Protein AF-A0A9P0CBC5-F1 (afdb_monomer_lite)

Sequence (532 aa):
MEGKLSFLVNLLKHMSLEASDFYILNHPVHENMFRLAVVEGYHAATKYFWAKLDDEQRERNLLKCAILSIEKSNEVLSGNLFSYKNHVHVDILVFLLWRMSRVQRLELYSRHKNTVLKMLLYTWPWQGLFLCALEEMWPLFSEQDYQSLMHSVMSRLTQDAEQGYPLPHNKFHRIFQAVWRATPPHLKQSVDRNCWQVLSVLFKVEDISSISMIVNDPDLRERRHDLIAEGKSYFTNLIKEEKFELLEQCMEELHFSEEEQNSLKSQIHINIDYMRFIKQEEYERVDKYLAWAMKKQEDRLNLKQKLRCSPFSVAHICTLWSVPLGDLSDAKRRSAKFLDWLFDAEEDQLAFKINHLTLSELHAKIITKFIPFNHFEIVEPFLEWCLLTHEEIQDLKARVVAETAASTCKRLVSADLLFVVEHFLAWAFAEADRREFAQADRREFAQQFILSEDGVMAACNLVRKCRSINASRAARLEKFEMLFNLFLHSLETKEVFKVRYRMYVNEFISGRVVEDYLFFFDVLDAFEVPVW

Foldseek 3Di:
DVVVLVVVLVVLVVVDPPLVVQADPPDDSLLSQLLSCLLQLVQVSVVVSCVVDDPVSLVVCLLVSLVSLLVSLVVVVVPPLDDPSLQSSLSNNVVSCVVDDLVSLQVSCLVQVLSNLLSQCSHPPNVVCNLVSVLSCQVSDDLVSLVSNLCSLLVQVLVCLVVVNDQVPDPSNVVNVSCVVSHDLVSLVSCVPPLLSNLVSCLVSVVLVVLLCSLVPPSCVVVNLVSLLSCLVSLLVCLVVVVVVSSVVSCVSNVPDPVSQLVSLVVNVVVDPVVVCVLVVVLVSSVVSCVSSPVDPVVVLVVLVCVLPDLSLVLSLLQLLLDAPVCLVVSVVSNVSSLVSSDVDPVSVLVSLVPPVDLVSVLVSCLVRRLVSLNLVSVVVSVVVSVDDPVSVLVSLVCCLVPPLLVSCLVCLLVLNLVSNVSSLCRSLDDPPCPPVSVVVSQVSLLVSCLDPSNLNSPVSNLVVCVVVVPDLVRSLVSLLSSCQRRPQDPVSLVSSLVVNVVCCVVPPDDPSVPSSVSSSVSSVVDDRDDD

Structure (mmCIF, N/CA/C/O backbone):
data_AF-A0A9P0CBC5-F1
#
_entry.id   AF-A0A9P0CBC5-F1
#
loop_
_atom_site.group_PDB
_atom_site.id
_atom_site.type_symbol
_atom_site.label_atom_id
_atom_site.label_alt_id
_atom_site.label_comp_id
_atom_site.label_asym_id
_atom_site.label_entity_id
_atom_site.label_seq_id
_atom_site.pdbx_PDB_ins_code
_atom_site.Cartn_x
_atom_site.Cartn_y
_atom_site.Cartn_z
_atom_site.occupancy
_atom_site.B_iso_or_equiv
_atom_site.auth_seq_id
_atom_site.auth_comp_id
_atom_site.auth_asym_id
_atom_site.auth_atom_id
_atom_site.pdbx_PDB_model_num
ATOM 1 N N . MET A 1 1 ? 15.946 18.365 -71.821 1.00 41.41 1 MET A N 1
ATOM 2 C CA . MET A 1 1 ? 15.950 17.723 -70.482 1.00 41.41 1 MET A CA 1
ATOM 3 C C . MET A 1 1 ? 16.094 18.750 -69.349 1.00 41.41 1 MET A C 1
ATOM 5 O O . MET A 1 1 ? 15.505 18.540 -68.298 1.00 41.41 1 MET A O 1
ATOM 9 N N . GLU A 1 2 ? 16.771 19.883 -69.574 1.00 36.84 2 GLU A N 1
ATOM 10 C CA . GLU A 1 2 ? 16.981 20.969 -68.592 1.00 36.84 2 GLU A CA 1
ATOM 11 C C . GLU A 1 2 ? 15.697 21.651 -68.081 1.00 36.84 2 GLU A C 1
ATOM 13 O O . GLU A 1 2 ? 15.592 21.938 -66.892 1.00 36.84 2 GLU A O 1
ATOM 18 N N . GLY A 1 3 ? 14.670 21.820 -68.925 1.00 40.31 3 GLY A N 1
ATOM 19 C CA . GLY A 1 3 ? 13.419 22.492 -68.530 1.00 40.31 3 GLY A CA 1
ATOM 20 C C . GLY A 1 3 ? 12.556 21.749 -67.495 1.00 40.31 3 GLY A C 1
ATOM 21 O O . GLY A 1 3 ? 11.764 22.373 -66.799 1.00 40.31 3 GLY A O 1
ATOM 22 N N . LYS A 1 4 ? 12.713 20.424 -67.345 1.00 45.94 4 LYS A N 1
ATOM 23 C CA . LYS A 1 4 ? 12.015 19.651 -66.294 1.00 45.94 4 LYS A CA 1
ATOM 24 C C . LYS A 1 4 ? 12.742 19.723 -64.948 1.00 45.94 4 LYS A C 1
ATOM 26 O O . LYS A 1 4 ? 12.104 19.607 -63.906 1.00 45.94 4 LYS A O 1
ATOM 31 N N . LEU A 1 5 ? 14.061 19.935 -64.969 1.00 47.38 5 LEU A N 1
ATOM 32 C CA . LEU A 1 5 ? 14.876 20.057 -63.764 1.00 47.38 5 LEU A CA 1
ATOM 33 C C . LEU A 1 5 ? 14.727 21.450 -63.138 1.00 47.38 5 LEU A C 1
ATOM 35 O O . LEU A 1 5 ? 14.579 21.547 -61.927 1.00 47.38 5 LEU A O 1
ATOM 39 N N . SER A 1 6 ? 14.686 22.515 -63.950 1.00 50.25 6 SER A N 1
ATOM 40 C CA . SER A 1 6 ? 14.447 23.884 -63.463 1.00 50.25 6 SER A CA 1
ATOM 41 C C . SER A 1 6 ? 13.065 24.046 -62.822 1.00 50.25 6 SER A C 1
ATOM 43 O O . SER A 1 6 ? 12.941 24.704 -61.792 1.00 50.25 6 SER A O 1
ATOM 45 N N . PHE A 1 7 ? 12.044 23.384 -63.374 1.00 53.88 7 PHE A N 1
ATOM 46 C CA . PHE A 1 7 ? 10.710 23.318 -62.777 1.00 53.88 7 PHE A CA 1
ATOM 47 C C . PHE A 1 7 ? 10.717 22.597 -61.422 1.00 53.88 7 PHE A C 1
ATOM 49 O O . PHE A 1 7 ? 10.179 23.133 -60.464 1.00 53.88 7 PHE A O 1
ATOM 56 N N . LEU A 1 8 ? 11.377 21.437 -61.306 1.00 49.41 8 LEU A N 1
ATOM 57 C CA . LEU A 1 8 ? 11.534 20.717 -60.032 1.00 49.41 8 LEU A CA 1
ATOM 58 C C . LEU A 1 8 ? 12.296 21.543 -58.985 1.00 49.41 8 LEU A C 1
ATOM 60 O O . LEU A 1 8 ? 11.900 21.571 -57.826 1.00 49.41 8 LEU A O 1
ATOM 64 N N . VAL A 1 9 ? 13.348 22.255 -59.397 1.00 53.91 9 VAL A N 1
ATOM 65 C CA . VAL A 1 9 ? 14.132 23.146 -58.526 1.00 53.91 9 VAL A CA 1
ATOM 66 C C . VAL A 1 9 ? 13.291 24.323 -58.034 1.00 53.91 9 VAL A C 1
ATOM 68 O O . VAL A 1 9 ? 13.341 24.642 -56.851 1.00 53.91 9 VAL A O 1
ATOM 71 N N . ASN A 1 10 ? 12.502 24.954 -58.908 1.00 59.53 10 ASN A N 1
ATOM 72 C CA . ASN A 1 10 ? 11.617 26.056 -58.521 1.00 59.53 10 ASN A CA 1
ATOM 73 C C . ASN A 1 10 ? 10.432 25.574 -57.675 1.00 59.53 10 ASN A C 1
ATOM 75 O O . ASN A 1 10 ? 10.075 26.233 -56.705 1.00 59.53 10 ASN A O 1
ATOM 79 N N . LEU A 1 11 ? 9.865 24.407 -57.988 1.00 56.78 11 LEU A N 1
ATOM 80 C CA . LEU A 1 11 ? 8.792 23.789 -57.214 1.00 56.78 11 LEU A CA 1
ATOM 81 C C . LEU A 1 11 ? 9.270 23.452 -55.797 1.00 56.78 11 LEU A C 1
ATOM 83 O O . LEU A 1 11 ? 8.619 23.823 -54.830 1.00 56.78 11 LEU A O 1
ATOM 87 N N . LEU A 1 12 ? 10.438 22.821 -55.655 1.00 52.25 12 LEU A N 1
ATOM 88 C CA . LEU A 1 12 ? 10.981 22.454 -54.347 1.00 52.25 12 LEU A CA 1
ATOM 89 C C . LEU A 1 12 ? 11.474 23.676 -53.545 1.00 52.25 12 LEU A C 1
ATOM 91 O O . LEU A 1 12 ? 11.311 23.695 -52.330 1.00 52.25 12 LEU A O 1
ATOM 95 N N . LYS A 1 13 ? 11.984 24.731 -54.206 1.00 53.47 13 LYS A N 1
ATOM 96 C CA . LYS A 1 13 ? 12.267 26.034 -53.565 1.00 53.47 13 LYS A CA 1
ATOM 97 C C . LYS A 1 13 ? 11.005 26.735 -53.052 1.00 53.47 13 LYS A C 1
ATOM 99 O O . LYS A 1 13 ? 11.083 27.440 -52.057 1.00 53.47 13 LYS A O 1
ATOM 104 N N . HIS A 1 14 ? 9.867 26.569 -53.728 1.00 55.56 14 HIS A N 1
ATOM 105 C CA . HIS A 1 14 ? 8.592 27.157 -53.308 1.00 55.56 14 HIS A CA 1
ATOM 106 C C . HIS A 1 14 ? 7.838 26.320 -52.265 1.00 55.56 14 HIS A C 1
ATOM 108 O O . HIS A 1 14 ? 7.041 26.881 -51.520 1.00 55.56 14 HIS A O 1
ATOM 114 N N . MET A 1 15 ? 8.069 25.004 -52.201 1.00 48.12 15 MET A N 1
ATOM 115 C CA . MET A 1 15 ? 7.397 24.115 -51.241 1.00 48.12 15 MET A CA 1
ATOM 116 C C . MET A 1 15 ? 8.017 24.130 -49.836 1.00 48.12 15 MET A C 1
ATOM 118 O O . MET A 1 15 ? 7.347 23.739 -48.886 1.00 48.12 15 MET A O 1
ATOM 122 N N . SER A 1 16 ? 9.254 24.604 -49.690 1.00 50.25 16 SER A N 1
ATOM 123 C CA . SER A 1 16 ? 9.975 24.638 -48.419 1.00 50.25 16 SER A CA 1
ATOM 124 C C . SER A 1 16 ? 10.246 26.089 -48.018 1.00 50.25 16 SER A C 1
ATOM 126 O O . SER A 1 16 ? 11.134 26.738 -48.570 1.00 50.25 16 SER A O 1
ATOM 128 N N . LEU A 1 17 ? 9.476 26.617 -47.059 1.00 47.69 17 LEU A N 1
ATOM 129 C CA . LEU A 1 17 ? 9.691 27.955 -46.475 1.00 47.69 17 LEU A CA 1
ATOM 130 C C . LEU A 1 17 ? 11.068 28.087 -45.779 1.00 47.69 17 LEU A C 1
ATOM 132 O O . LEU A 1 17 ? 11.491 29.200 -45.490 1.00 47.69 17 LEU A O 1
ATOM 136 N N . GLU A 1 18 ? 11.781 26.971 -45.577 1.00 50.28 18 GLU A N 1
ATOM 137 C CA . GLU A 1 18 ? 13.090 26.855 -44.913 1.00 50.28 18 GLU A CA 1
ATOM 138 C C . GLU A 1 18 ? 14.254 26.565 -45.890 1.00 50.28 18 GLU A C 1
ATOM 140 O O . GLU A 1 18 ? 15.394 26.343 -45.477 1.00 50.28 18 GLU A O 1
ATOM 145 N N . ALA A 1 19 ? 14.012 26.559 -47.210 1.00 51.56 19 ALA A N 1
ATOM 146 C CA . ALA A 1 19 ? 15.021 26.174 -48.208 1.00 51.56 19 ALA A CA 1
ATOM 147 C C . ALA A 1 19 ? 16.294 27.049 -48.204 1.00 51.56 19 ALA A C 1
ATOM 149 O O . ALA A 1 19 ? 17.330 26.618 -48.724 1.00 51.56 19 ALA A O 1
ATOM 150 N N . SER A 1 20 ? 16.236 28.262 -47.640 1.00 52.25 20 SER A N 1
ATOM 151 C CA . SER A 1 20 ? 17.363 29.202 -47.561 1.00 52.25 20 SER A CA 1
ATOM 152 C C . SER A 1 20 ? 18.539 28.682 -46.738 1.00 52.25 20 SER A C 1
ATOM 154 O O . SER A 1 20 ? 19.676 29.047 -47.029 1.00 52.25 20 SER A O 1
ATOM 156 N N . ASP A 1 21 ? 18.291 27.803 -45.767 1.00 57.84 21 ASP A N 1
ATOM 157 C CA . ASP A 1 21 ? 19.298 27.445 -44.761 1.00 57.84 21 ASP A CA 1
ATOM 158 C C . ASP A 1 21 ? 20.181 26.264 -45.210 1.00 57.84 21 ASP A C 1
ATOM 160 O O . ASP A 1 21 ? 21.282 26.042 -44.695 1.00 57.84 21 ASP A O 1
ATOM 164 N N . PHE A 1 22 ? 19.745 25.529 -46.241 1.00 66.44 22 PHE A N 1
ATOM 165 C CA . PHE A 1 22 ? 20.422 24.317 -46.728 1.00 66.44 22 PHE A CA 1
ATOM 166 C C . PHE A 1 22 ? 20.828 24.380 -48.209 1.00 66.44 22 PHE A C 1
ATOM 168 O O . PHE A 1 22 ? 21.689 23.603 -48.648 1.00 66.44 22 PHE A O 1
ATOM 175 N N . TYR A 1 23 ? 20.253 25.310 -48.979 1.00 68.69 23 TYR A N 1
ATOM 176 C CA . TYR A 1 23 ? 20.613 25.563 -50.372 1.00 68.69 23 TYR A CA 1
ATOM 177 C C . TYR A 1 23 ? 21.871 26.437 -50.458 1.00 68.69 23 TYR A C 1
ATOM 179 O O . TYR A 1 23 ? 21.873 27.585 -50.024 1.00 68.69 23 TYR A O 1
ATOM 187 N N . ILE A 1 24 ? 22.942 25.928 -51.073 1.00 75.44 24 ILE A N 1
ATOM 188 C CA . ILE A 1 24 ? 24.174 26.700 -51.277 1.00 75.44 24 ILE A CA 1
ATOM 189 C C . ILE A 1 24 ? 24.251 27.139 -52.736 1.00 75.44 24 ILE A C 1
ATOM 191 O O . ILE A 1 24 ? 24.358 26.306 -53.635 1.00 75.44 24 ILE A O 1
ATOM 195 N N . LEU A 1 25 ? 24.227 28.456 -52.965 1.00 70.56 25 LEU A N 1
ATOM 196 C CA . LEU A 1 25 ? 24.142 29.065 -54.299 1.00 70.56 25 LEU A CA 1
ATOM 197 C C . LEU A 1 25 ? 25.228 28.572 -55.268 1.00 70.56 25 LEU A C 1
ATOM 199 O O . LEU A 1 25 ? 24.952 28.384 -56.448 1.00 70.56 25 LEU A O 1
ATOM 203 N N . ASN A 1 26 ? 26.427 28.306 -54.749 1.00 77.75 26 ASN A N 1
ATOM 204 C CA . ASN A 1 26 ? 27.591 27.909 -55.541 1.00 77.75 26 ASN A CA 1
ATOM 205 C C . ASN A 1 26 ? 27.710 26.388 -55.749 1.00 77.75 26 ASN A C 1
ATOM 207 O O . ASN A 1 26 ? 28.661 25.936 -56.379 1.00 77.75 26 ASN A O 1
ATOM 211 N N . HIS A 1 27 ? 26.791 25.586 -55.203 1.00 81.50 27 HIS A N 1
ATOM 212 C CA . HIS A 1 27 ? 26.827 24.130 -55.347 1.00 81.50 27 HIS A CA 1
ATOM 213 C C . HIS A 1 27 ? 25.984 23.679 -56.556 1.00 81.50 27 HIS A C 1
ATOM 215 O O . HIS A 1 27 ? 24.945 24.287 -56.844 1.00 81.50 27 HIS A O 1
ATOM 221 N N . PRO A 1 28 ? 26.376 22.599 -57.261 1.00 85.19 28 PRO A N 1
ATOM 222 C CA . PRO A 1 28 ? 25.609 22.042 -58.370 1.00 85.19 28 PRO A CA 1
ATOM 223 C C . PRO A 1 28 ? 24.154 21.742 -58.004 1.00 85.19 28 PRO A C 1
ATOM 225 O O . PRO A 1 28 ? 23.832 21.358 -56.878 1.00 85.19 28 PRO A O 1
ATOM 228 N N . VAL A 1 29 ? 23.262 21.844 -58.994 1.00 82.81 29 VAL A N 1
ATOM 229 C CA . VAL A 1 29 ? 21.820 21.619 -58.804 1.00 82.81 29 VAL A CA 1
ATOM 230 C C . VAL A 1 29 ? 21.543 20.248 -58.186 1.00 82.81 29 VAL A C 1
ATOM 232 O O . VAL A 1 29 ? 20.769 20.159 -57.241 1.00 82.81 29 VAL A O 1
ATOM 235 N N . HIS A 1 30 ? 22.199 19.185 -58.661 1.00 86.25 30 HIS A N 1
ATOM 236 C CA . HIS A 1 30 ? 22.018 17.838 -58.109 1.00 86.25 30 HIS A CA 1
ATOM 237 C C . HIS A 1 30 ? 22.446 17.725 -56.639 1.00 86.25 30 HIS A C 1
ATOM 239 O O . HIS A 1 30 ? 21.787 17.022 -55.877 1.00 86.25 30 HIS A O 1
ATOM 245 N N . GLU A 1 31 ? 23.479 18.458 -56.221 1.00 88.69 31 GLU A N 1
ATOM 246 C CA . GLU A 1 31 ? 23.944 18.493 -54.831 1.00 88.69 31 GLU A CA 1
ATOM 247 C C . GLU A 1 31 ? 22.948 19.220 -53.917 1.00 88.69 31 GLU A C 1
ATOM 249 O O . GLU A 1 31 ? 22.596 18.723 -52.847 1.00 88.69 31 GLU A O 1
ATOM 254 N N . ASN A 1 32 ? 22.419 20.361 -54.362 1.00 85.31 32 ASN A N 1
ATOM 255 C CA . ASN A 1 32 ? 21.377 21.076 -53.625 1.00 85.31 32 ASN A CA 1
ATOM 256 C C . ASN A 1 32 ? 20.064 20.280 -53.559 1.00 85.31 32 ASN A C 1
ATOM 258 O O . ASN A 1 32 ? 19.417 20.243 -52.515 1.00 85.31 32 ASN A O 1
ATOM 262 N N . MET A 1 33 ? 19.687 19.600 -54.645 1.00 86.19 33 MET A N 1
ATOM 263 C CA . MET A 1 33 ? 18.505 18.733 -54.667 1.00 86.19 33 MET A CA 1
ATOM 264 C C . MET A 1 33 ? 18.669 17.502 -53.771 1.00 86.19 33 MET A C 1
ATOM 266 O O . MET A 1 33 ? 17.694 17.067 -53.167 1.00 86.19 33 MET A O 1
ATOM 270 N N . PHE A 1 34 ? 19.886 16.966 -53.631 1.00 91.81 34 PHE A N 1
ATOM 271 C CA . PHE A 1 34 ? 20.170 15.900 -52.670 1.00 91.81 34 PHE A CA 1
ATOM 272 C C . PHE A 1 34 ? 19.894 16.349 -51.229 1.00 91.81 34 PHE A C 1
ATOM 274 O O . PHE A 1 34 ? 19.151 15.675 -50.519 1.00 91.81 34 PHE A O 1
ATOM 281 N N . ARG A 1 35 ? 20.424 17.508 -50.812 1.00 89.25 35 ARG A N 1
ATOM 282 C CA . ARG A 1 35 ? 20.179 18.062 -49.466 1.00 89.25 35 ARG A CA 1
ATOM 283 C C . ARG A 1 35 ? 18.705 18.327 -49.213 1.00 89.25 35 ARG A C 1
ATOM 285 O O . ARG A 1 35 ? 18.185 17.956 -48.169 1.00 89.25 35 ARG A O 1
ATOM 292 N N . LEU A 1 36 ? 18.032 18.931 -50.186 1.00 86.44 36 LEU A N 1
ATOM 293 C CA . LEU A 1 36 ? 16.614 19.242 -50.080 1.00 86.44 36 LEU A CA 1
ATOM 294 C C . LEU A 1 36 ? 15.769 17.969 -49.971 1.00 86.44 36 LEU A C 1
ATOM 296 O O . LEU A 1 36 ? 14.896 17.886 -49.120 1.00 86.44 36 LEU A O 1
ATOM 300 N N . ALA A 1 37 ? 16.084 16.934 -50.756 1.00 89.00 37 ALA A N 1
ATOM 301 C CA . ALA A 1 37 ? 15.420 15.638 -50.640 1.00 89.00 37 ALA A CA 1
ATOM 302 C C . ALA A 1 37 ? 15.599 15.006 -49.249 1.00 89.00 37 ALA A C 1
ATOM 304 O O . ALA A 1 37 ? 14.680 14.360 -48.755 1.00 89.00 37 ALA A O 1
ATOM 305 N N . VAL A 1 38 ? 16.760 15.196 -48.615 1.00 89.88 38 VAL A N 1
ATOM 306 C CA . VAL A 1 38 ? 17.011 14.743 -47.240 1.00 89.88 38 VAL A CA 1
ATOM 307 C C . VAL A 1 38 ? 16.153 15.510 -46.230 1.00 89.88 38 VAL A C 1
ATOM 309 O O . VAL A 1 38 ? 15.493 14.880 -45.406 1.00 89.88 38 VAL A O 1
ATOM 312 N N . VAL A 1 39 ? 16.130 16.842 -46.323 1.00 85.50 39 VAL A N 1
ATOM 313 C CA . VAL A 1 39 ? 15.362 17.725 -45.426 1.00 85.50 39 VAL A CA 1
ATOM 314 C C . VAL A 1 39 ? 13.857 17.469 -45.525 1.00 85.50 39 VAL A C 1
ATOM 316 O O . VAL A 1 39 ? 13.181 17.414 -44.507 1.00 85.50 39 VAL A O 1
ATOM 319 N N . GLU A 1 40 ? 13.344 17.236 -46.732 1.00 83.44 40 GLU A N 1
ATOM 320 C CA . GLU A 1 40 ? 11.918 16.966 -46.966 1.00 83.44 40 GLU A CA 1
ATOM 321 C C . GLU A 1 40 ? 11.517 15.501 -46.700 1.00 83.44 40 GLU A C 1
ATOM 323 O O . GLU A 1 40 ? 10.339 15.147 -46.769 1.00 83.44 40 GLU A O 1
ATOM 328 N N . GLY A 1 41 ? 12.480 14.616 -46.414 1.00 86.69 41 GLY A N 1
ATOM 329 C CA . GLY A 1 41 ? 12.203 13.205 -46.134 1.00 86.69 41 GLY A CA 1
ATOM 330 C C . GLY A 1 41 ? 11.880 12.369 -47.381 1.00 86.69 41 GLY A C 1
ATOM 331 O O . GLY A 1 41 ? 11.226 11.331 -47.297 1.00 86.69 41 GLY A O 1
ATOM 332 N N . TYR A 1 42 ? 12.331 12.771 -48.570 1.00 89.06 42 TYR A N 1
ATOM 333 C CA . TYR A 1 42 ? 12.073 12.047 -49.818 1.00 89.06 42 TYR A CA 1
ATOM 334 C C . TYR A 1 42 ? 13.122 10.966 -50.106 1.00 89.06 42 TYR A C 1
ATOM 336 O O . TYR A 1 42 ? 13.957 11.108 -50.998 1.00 89.06 42 TYR A O 1
ATOM 344 N N . HIS A 1 43 ? 13.023 9.823 -49.420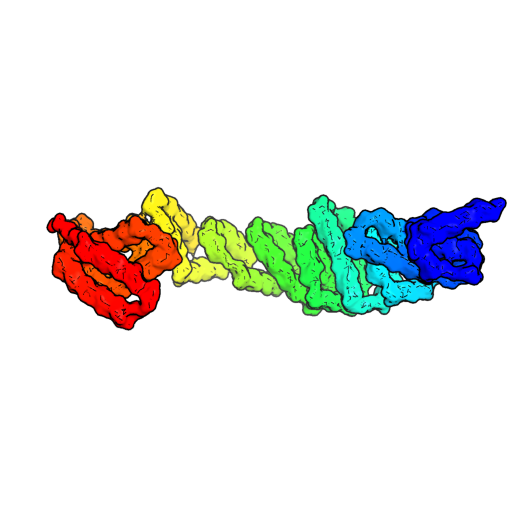 1.00 89.56 43 HIS A N 1
ATOM 345 C CA . HIS A 1 43 ? 13.990 8.715 -49.502 1.00 89.56 43 HIS A CA 1
ATOM 346 C C . HIS A 1 43 ? 14.349 8.272 -50.939 1.00 89.56 43 HIS A C 1
ATOM 348 O O . HIS A 1 43 ? 15.527 8.093 -51.260 1.00 89.56 43 HIS A O 1
ATOM 354 N N . ALA A 1 44 ? 13.368 8.132 -51.838 1.00 89.56 44 ALA A N 1
ATOM 355 C CA . ALA A 1 44 ? 13.628 7.759 -53.234 1.00 89.56 44 ALA A CA 1
ATOM 356 C C . ALA A 1 44 ? 14.418 8.840 -53.996 1.00 89.56 44 ALA A C 1
ATOM 358 O O . ALA A 1 44 ? 15.350 8.523 -54.740 1.00 89.56 44 ALA A O 1
ATOM 359 N N . ALA A 1 45 ? 14.087 10.115 -53.774 1.00 88.69 45 ALA A N 1
ATOM 360 C CA . ALA A 1 45 ? 14.798 11.240 -54.369 1.00 88.69 45 ALA A CA 1
ATOM 361 C C . ALA A 1 45 ? 16.223 11.354 -53.807 1.00 88.69 45 ALA A C 1
ATOM 363 O O . ALA A 1 45 ? 17.160 11.559 -54.575 1.00 88.69 45 ALA A O 1
ATOM 364 N N . THR A 1 46 ? 16.415 11.117 -52.505 1.00 93.25 46 THR A N 1
ATOM 365 C CA . THR A 1 46 ? 17.739 11.050 -51.873 1.00 93.25 46 THR A CA 1
ATOM 366 C C . THR A 1 46 ? 18.635 10.026 -52.571 1.00 93.25 46 THR A C 1
ATOM 368 O O . THR A 1 46 ? 19.759 10.358 -52.947 1.00 93.25 46 THR A O 1
ATOM 371 N N . LYS A 1 47 ? 18.138 8.805 -52.829 1.00 93.94 47 LYS A N 1
ATOM 372 C CA . LYS A 1 47 ? 18.896 7.772 -53.562 1.00 93.94 47 LYS A CA 1
ATOM 373 C C . LYS A 1 47 ? 19.217 8.186 -54.993 1.00 93.94 47 LYS A C 1
ATOM 375 O O . LYS A 1 47 ? 20.339 7.985 -55.454 1.00 93.94 47 LYS A O 1
ATOM 380 N N . TYR A 1 48 ? 18.232 8.754 -55.687 1.00 93.38 48 TYR A N 1
ATOM 381 C CA . TYR A 1 48 ? 18.389 9.199 -57.066 1.00 93.38 48 TYR A CA 1
ATOM 382 C C . TYR A 1 48 ? 19.466 10.282 -57.190 1.00 93.38 48 TYR A C 1
ATOM 384 O O . TYR A 1 48 ? 20.378 10.151 -58.005 1.00 93.38 48 TYR A O 1
ATOM 392 N N . PHE A 1 49 ? 19.395 11.328 -56.363 1.00 93.06 49 PHE A N 1
ATOM 393 C CA . PHE A 1 49 ? 20.359 12.422 -56.415 1.00 93.06 49 PHE A CA 1
ATOM 394 C C . PHE A 1 49 ? 21.734 12.008 -55.891 1.00 93.06 49 PHE A C 1
ATOM 396 O O . PHE A 1 49 ? 22.723 12.412 -56.490 1.00 93.06 49 PHE A O 1
ATOM 403 N N . TRP A 1 50 ? 21.821 11.124 -54.889 1.00 95.06 50 TRP A N 1
ATOM 404 C CA . TRP A 1 50 ? 23.096 10.546 -54.440 1.00 95.06 50 TRP A CA 1
ATOM 405 C C . TRP A 1 50 ? 23.883 9.889 -55.584 1.00 95.06 50 TRP A C 1
ATOM 407 O O . TRP A 1 50 ? 25.093 10.081 -55.715 1.00 95.06 50 TRP A O 1
ATOM 417 N N . ALA A 1 51 ? 23.193 9.138 -56.448 1.00 94.62 51 ALA A N 1
ATOM 418 C CA . ALA A 1 51 ? 23.810 8.476 -57.597 1.00 94.62 51 ALA A CA 1
ATOM 419 C C . ALA A 1 51 ? 24.347 9.462 -58.654 1.00 94.62 51 ALA A C 1
ATOM 421 O O . ALA A 1 51 ? 25.154 9.072 -59.493 1.00 94.62 51 ALA A O 1
ATOM 422 N N . LYS A 1 52 ? 23.910 10.728 -58.619 1.00 93.19 52 LYS A N 1
ATOM 423 C CA . LYS A 1 52 ? 24.364 11.805 -59.513 1.00 93.19 52 LYS A CA 1
ATOM 424 C C . LYS A 1 52 ? 25.519 12.627 -58.944 1.00 93.19 52 LYS A C 1
ATOM 426 O O . LYS A 1 52 ? 26.060 13.447 -59.677 1.00 93.19 52 LYS A O 1
ATOM 431 N N . LEU A 1 53 ? 25.870 12.426 -57.674 1.00 93.19 53 LEU A N 1
ATOM 432 C CA . LEU A 1 53 ? 26.989 13.113 -57.041 1.00 93.19 53 LEU A CA 1
ATOM 433 C C . LEU A 1 53 ? 28.319 12.449 -57.409 1.00 93.19 53 LEU A C 1
ATOM 435 O O . LEU A 1 53 ? 28.378 11.218 -57.492 1.00 93.19 53 LEU A O 1
ATOM 439 N N . ASP A 1 54 ? 29.364 13.254 -57.588 1.00 93.50 54 ASP A N 1
ATOM 440 C CA . ASP A 1 54 ? 30.754 12.779 -57.615 1.00 93.50 54 ASP A CA 1
ATOM 441 C C . ASP A 1 54 ? 31.269 12.464 -56.195 1.00 93.50 54 ASP A C 1
ATOM 443 O O . ASP A 1 54 ? 30.571 12.676 -55.200 1.00 93.50 54 ASP A O 1
ATOM 447 N N . ASP A 1 55 ? 32.473 11.906 -56.081 1.00 93.19 55 ASP A N 1
ATOM 448 C CA . ASP A 1 55 ? 32.988 11.441 -54.789 1.00 93.19 55 ASP A CA 1
ATOM 449 C C . ASP A 1 55 ? 33.303 12.592 -53.822 1.00 93.19 55 ASP A C 1
ATOM 451 O O . ASP A 1 55 ? 33.005 12.485 -52.632 1.00 93.19 55 ASP A O 1
ATOM 455 N N . GLU A 1 56 ? 33.784 13.736 -54.317 1.00 92.38 56 GLU A N 1
ATOM 456 C CA . GLU A 1 56 ? 33.991 14.930 -53.489 1.00 92.38 56 GLU A CA 1
ATOM 457 C C . GLU A 1 56 ? 32.661 15.498 -52.978 1.00 92.38 56 GLU A C 1
ATOM 459 O O . GLU A 1 56 ? 32.573 15.993 -51.851 1.00 92.38 56 GLU A O 1
ATOM 464 N N . GLN A 1 57 ? 31.618 15.461 -53.812 1.00 92.12 57 GLN A N 1
ATOM 465 C CA . GLN A 1 57 ? 30.254 15.859 -53.473 1.00 92.12 57 GLN A CA 1
ATOM 466 C C . GLN A 1 57 ? 29.675 14.936 -52.418 1.00 92.12 57 GLN A C 1
ATOM 468 O O . GLN A 1 57 ? 29.065 15.407 -51.460 1.00 92.12 57 GLN A O 1
ATOM 473 N N . ARG A 1 58 ? 29.863 13.629 -52.561 1.00 92.81 58 ARG A N 1
ATOM 474 C CA . ARG A 1 58 ? 29.404 12.651 -51.573 1.00 92.81 58 ARG A CA 1
ATOM 475 C C . ARG A 1 58 ? 30.075 12.888 -50.230 1.00 92.81 58 ARG A C 1
ATOM 477 O O . ARG A 1 58 ? 29.369 13.053 -49.237 1.00 92.81 58 ARG A O 1
ATOM 484 N N . GLU A 1 59 ? 31.400 12.989 -50.220 1.00 91.81 59 GLU A N 1
ATOM 485 C CA . GLU A 1 59 ? 32.190 13.095 -48.994 1.00 91.81 59 GLU A CA 1
ATOM 486 C C . GLU A 1 59 ? 31.808 14.329 -48.166 1.00 91.81 59 GLU A C 1
ATOM 488 O O . GLU A 1 59 ? 31.475 14.215 -46.986 1.00 91.81 59 GLU A O 1
ATOM 493 N N . ARG A 1 60 ? 31.717 15.508 -48.793 1.00 89.88 60 ARG A N 1
ATOM 494 C CA . ARG A 1 60 ? 31.359 16.749 -48.080 1.00 89.88 60 ARG A CA 1
ATOM 495 C C . ARG A 1 60 ? 29.904 16.818 -47.607 1.00 89.88 60 ARG A C 1
ATOM 497 O O . ARG A 1 60 ? 29.574 17.648 -46.761 1.00 89.88 60 ARG A O 1
ATOM 504 N N . ASN A 1 61 ? 29.009 16.002 -48.168 1.00 91.00 61 ASN A N 1
ATOM 505 C CA . ASN A 1 61 ? 27.583 16.035 -47.832 1.00 91.00 61 ASN A CA 1
ATOM 506 C C . ASN A 1 61 ? 27.146 14.945 -46.870 1.00 91.00 61 ASN A C 1
ATOM 508 O O . ASN A 1 61 ? 26.104 15.106 -46.237 1.00 91.00 61 ASN A O 1
ATOM 512 N N . LEU A 1 62 ? 27.895 13.852 -46.766 1.00 93.12 62 LEU A N 1
ATOM 513 C CA . LEU A 1 62 ? 27.434 12.647 -46.095 1.00 93.12 62 LEU A CA 1
ATOM 514 C C . LEU A 1 62 ? 27.142 12.881 -44.606 1.00 93.12 62 LEU A C 1
ATOM 516 O O . LEU A 1 62 ? 26.017 12.644 -44.163 1.00 93.12 62 LEU A O 1
ATOM 520 N N . LEU A 1 63 ? 28.105 13.431 -43.858 1.00 93.19 63 LEU A N 1
ATOM 521 C CA . LEU A 1 63 ? 27.920 13.769 -42.441 1.00 93.19 63 LEU A CA 1
ATOM 522 C C . LEU A 1 63 ? 26.849 14.843 -42.241 1.00 93.19 63 LEU A C 1
ATOM 524 O O . LEU A 1 63 ? 25.944 14.668 -41.426 1.00 93.19 63 LEU A O 1
ATOM 528 N N . LYS A 1 64 ? 26.912 15.924 -43.026 1.00 91.31 64 LYS A N 1
ATOM 529 C CA . LYS A 1 64 ? 25.960 17.037 -42.928 1.00 91.31 64 LYS A CA 1
ATOM 530 C C . LYS A 1 64 ? 24.522 16.563 -43.146 1.00 91.31 64 LYS A C 1
ATOM 532 O O . LYS A 1 64 ? 23.645 16.897 -42.364 1.00 91.31 64 LYS A O 1
ATOM 537 N N . CYS A 1 65 ? 24.276 15.749 -44.168 1.00 93.38 65 CYS A N 1
ATOM 538 C CA . CYS A 1 65 ? 22.935 15.250 -44.469 1.00 93.38 65 CYS A CA 1
ATOM 539 C C . CYS A 1 65 ? 22.441 14.222 -43.444 1.00 93.38 65 CYS A C 1
ATOM 541 O O . CYS A 1 65 ? 21.242 14.170 -43.169 1.00 93.38 65 CYS A O 1
ATOM 543 N N . ALA A 1 66 ? 23.333 13.433 -42.839 1.00 94.12 66 ALA A N 1
ATOM 544 C CA . ALA A 1 66 ? 22.943 12.553 -41.741 1.00 94.12 66 ALA A CA 1
ATOM 545 C C . ALA A 1 66 ? 22.492 13.355 -40.512 1.00 94.12 66 ALA A C 1
ATOM 547 O O . ALA A 1 66 ? 21.448 13.042 -39.948 1.00 94.12 66 ALA A O 1
ATOM 548 N N . ILE A 1 67 ? 23.216 14.423 -40.155 1.00 92.06 67 ILE A N 1
ATOM 549 C CA . ILE A 1 67 ? 22.822 15.343 -39.075 1.00 92.06 67 ILE A CA 1
ATOM 550 C C . ILE A 1 67 ? 21.456 15.973 -39.380 1.00 92.06 67 ILE A C 1
ATOM 552 O O . ILE A 1 67 ? 20.555 15.887 -38.551 1.00 92.06 67 ILE A O 1
ATOM 556 N N . LEU A 1 68 ? 21.253 16.482 -40.601 1.00 89.06 68 LEU A N 1
ATOM 557 C CA . LEU A 1 68 ? 19.963 17.056 -41.013 1.00 89.06 68 LEU A CA 1
ATOM 558 C C . LEU A 1 68 ? 18.806 16.052 -40.909 1.00 89.06 68 LEU A C 1
ATOM 560 O O . LEU A 1 68 ? 17.710 16.410 -40.487 1.00 89.06 68 LEU A O 1
ATOM 564 N N . SER A 1 69 ? 19.049 14.784 -41.256 1.00 90.81 69 SER A N 1
ATOM 565 C CA . SER A 1 69 ? 18.039 13.722 -41.127 1.00 90.81 69 SER A CA 1
ATOM 566 C C . SER A 1 69 ? 17.633 13.496 -39.666 1.00 90.81 69 SER A C 1
ATOM 568 O O . SER A 1 69 ? 16.467 13.234 -39.377 1.00 90.81 69 SER A O 1
ATOM 570 N N . ILE A 1 70 ? 18.588 13.604 -38.739 1.00 89.56 70 ILE A N 1
ATOM 571 C CA . ILE A 1 70 ? 18.360 13.457 -37.297 1.00 89.56 70 ILE A CA 1
ATOM 572 C C . ILE A 1 70 ? 17.589 14.662 -36.748 1.00 89.56 70 ILE A C 1
ATOM 574 O O . ILE A 1 70 ? 16.601 14.488 -36.036 1.00 89.56 70 ILE A O 1
ATOM 578 N N . GLU A 1 71 ? 18.020 15.879 -37.083 1.00 86.44 71 GLU A N 1
ATOM 579 C CA . GLU A 1 71 ? 17.397 17.127 -36.625 1.00 86.44 71 GLU A CA 1
ATOM 580 C C . GLU A 1 71 ? 15.932 17.212 -37.060 1.00 86.44 71 GLU A C 1
ATOM 582 O O . GLU A 1 71 ? 15.052 17.434 -36.226 1.00 86.44 71 GLU A O 1
ATOM 587 N N . LYS A 1 72 ? 15.648 16.899 -38.331 1.00 83.06 72 LYS A N 1
ATOM 588 C CA . LYS A 1 72 ? 14.279 16.899 -38.858 1.00 83.06 72 LYS A CA 1
ATOM 589 C C . LYS A 1 72 ? 13.400 15.796 -38.274 1.00 83.06 72 LYS A C 1
ATOM 591 O O . LYS A 1 72 ? 12.203 16.001 -38.096 1.00 83.06 72 LYS A O 1
ATOM 596 N N . SER A 1 73 ? 13.974 14.659 -37.878 1.00 77.56 73 SER A N 1
ATOM 597 C CA . SER A 1 73 ? 13.224 13.660 -37.108 1.00 77.56 73 SER A CA 1
ATOM 598 C C . SER A 1 73 ? 12.925 14.131 -35.675 1.00 77.56 73 SER A C 1
ATOM 600 O O . SER A 1 73 ? 11.839 13.873 -35.160 1.00 77.56 73 SER A O 1
ATOM 602 N N . ASN A 1 74 ? 13.838 14.856 -35.021 1.00 68.38 74 ASN A N 1
ATOM 603 C CA . ASN A 1 74 ? 13.633 15.369 -33.659 1.00 68.38 74 ASN A CA 1
ATOM 604 C C . ASN A 1 74 ? 12.551 16.456 -33.569 1.00 68.38 74 ASN A C 1
ATOM 606 O O . ASN A 1 74 ? 11.783 16.451 -32.607 1.00 68.38 74 ASN A O 1
ATOM 610 N N . GLU A 1 75 ? 12.450 17.345 -34.563 1.00 62.09 75 GLU A N 1
ATOM 611 C CA . GLU A 1 75 ? 11.372 18.349 -34.653 1.00 62.09 75 GLU A CA 1
ATOM 612 C C . GLU A 1 75 ? 9.974 17.707 -34.627 1.00 62.09 75 GLU A C 1
ATOM 614 O O . GLU A 1 75 ? 9.016 18.293 -34.133 1.00 62.09 75 GLU A O 1
ATOM 619 N N . VAL A 1 76 ? 9.862 16.473 -35.115 1.00 53.66 76 VAL A N 1
ATOM 620 C CA . VAL A 1 76 ? 8.613 15.708 -35.175 1.00 53.66 76 VAL A CA 1
ATOM 621 C C . VAL A 1 76 ? 8.362 14.917 -33.879 1.00 53.66 76 VAL A C 1
ATOM 623 O O . VAL A 1 76 ? 7.211 14.739 -33.469 1.00 53.66 76 VAL A O 1
ATOM 626 N N . LEU A 1 77 ? 9.423 14.470 -33.194 1.00 51.03 77 LEU A N 1
ATOM 627 C CA . LEU A 1 77 ? 9.342 13.721 -31.929 1.00 51.03 77 LEU A CA 1
ATOM 628 C C . LEU A 1 77 ? 8.803 14.553 -30.750 1.00 51.03 77 LEU A C 1
ATOM 630 O O . LEU A 1 77 ? 8.261 13.970 -29.813 1.00 51.03 77 LEU A O 1
ATOM 634 N N . SER A 1 78 ? 8.896 15.886 -30.797 1.00 50.31 78 SER A N 1
ATOM 635 C CA . SER A 1 78 ? 8.338 16.790 -29.774 1.00 50.31 78 SER A CA 1
ATOM 636 C C . SER A 1 78 ? 6.805 16.915 -29.820 1.00 50.31 78 SER A C 1
ATOM 638 O O . SER A 1 78 ? 6.214 17.410 -28.862 1.00 50.31 78 SER A O 1
ATOM 640 N N . GLY A 1 79 ? 6.155 16.444 -30.896 1.00 47.28 79 GLY A N 1
ATOM 641 C CA . GLY A 1 79 ? 4.707 16.572 -31.106 1.00 47.28 79 GLY A CA 1
ATOM 642 C C . GLY A 1 79 ? 3.925 15.257 -31.214 1.00 47.28 79 GLY A C 1
ATOM 643 O O . GLY A 1 79 ? 2.742 15.251 -30.892 1.00 47.28 79 GLY A O 1
ATOM 644 N N . ASN A 1 80 ? 4.538 14.151 -31.665 1.00 45.62 80 ASN A N 1
ATOM 645 C CA . ASN A 1 80 ? 3.963 12.793 -31.647 1.00 45.62 80 ASN A CA 1
ATOM 646 C C . ASN A 1 80 ? 5.006 11.755 -32.114 1.00 45.62 80 ASN A C 1
ATOM 648 O O . ASN A 1 80 ? 5.507 11.841 -33.236 1.00 45.62 80 ASN A O 1
ATOM 652 N N . LEU A 1 81 ? 5.282 10.717 -31.309 1.00 47.84 81 LEU A N 1
ATOM 653 C CA . LEU A 1 81 ? 6.303 9.692 -31.613 1.00 47.84 81 LEU A CA 1
ATOM 654 C C . LEU A 1 81 ? 6.041 8.871 -32.898 1.00 47.84 81 LEU A C 1
ATOM 656 O O . LEU A 1 81 ? 6.965 8.249 -33.415 1.00 47.84 81 LEU A O 1
ATOM 660 N N . PHE A 1 82 ? 4.816 8.883 -33.433 1.00 50.31 82 PHE A N 1
ATOM 661 C CA . PHE A 1 82 ? 4.347 7.977 -34.495 1.00 50.31 82 PHE A CA 1
ATOM 662 C C . PHE A 1 82 ? 4.014 8.662 -35.829 1.00 50.31 82 PHE A C 1
ATOM 664 O O . PHE A 1 82 ? 3.238 8.138 -36.628 1.00 50.31 82 PHE A O 1
ATOM 671 N N . SER A 1 83 ? 4.560 9.848 -36.098 1.00 55.03 83 SER A N 1
ATOM 672 C CA . SER A 1 83 ? 4.308 10.506 -37.383 1.00 55.03 83 SER A CA 1
ATOM 673 C C . SER A 1 83 ? 5.011 9.768 -38.539 1.00 55.03 83 SER A C 1
ATOM 675 O O . SER A 1 83 ? 6.182 9.398 -38.441 1.00 55.03 83 SER A O 1
ATOM 677 N N . TYR A 1 84 ? 4.317 9.601 -39.672 1.00 55.78 84 TYR A N 1
ATOM 678 C CA . TYR A 1 84 ? 4.866 9.040 -40.919 1.00 55.78 84 TYR A CA 1
ATOM 679 C C . TYR A 1 84 ? 6.168 9.736 -41.365 1.00 55.78 84 TYR A C 1
ATOM 681 O O . TYR A 1 84 ? 7.043 9.102 -41.954 1.00 55.78 84 TYR A O 1
ATOM 689 N N . LYS A 1 85 ? 6.341 11.024 -41.027 1.00 59.91 85 LYS A N 1
ATOM 690 C CA . LYS A 1 85 ? 7.560 11.780 -41.344 1.00 59.91 85 LYS A CA 1
ATOM 691 C C . LYS A 1 85 ? 8.797 11.263 -40.595 1.00 59.91 85 LYS A C 1
ATOM 693 O O . LYS A 1 85 ? 9.893 11.348 -41.131 1.00 59.91 85 LYS A O 1
ATOM 698 N N . ASN A 1 86 ? 8.649 10.651 -39.417 1.00 67.81 86 ASN A N 1
ATOM 699 C CA . ASN A 1 86 ? 9.791 10.047 -38.717 1.00 67.81 86 ASN A CA 1
ATOM 700 C C . ASN A 1 86 ? 10.343 8.826 -39.458 1.00 67.81 86 ASN A C 1
ATOM 702 O O . ASN A 1 86 ? 11.557 8.690 -39.592 1.00 67.81 86 ASN A O 1
ATOM 706 N N . HIS A 1 87 ? 9.467 7.972 -39.995 1.00 78.19 87 HIS A N 1
ATOM 707 C CA . HIS A 1 87 ? 9.885 6.763 -40.709 1.00 78.19 87 HIS A CA 1
ATOM 708 C C . HIS A 1 87 ? 10.790 7.083 -41.904 1.00 78.19 87 HIS A C 1
ATOM 710 O O . HIS A 1 87 ? 11.825 6.444 -42.087 1.00 78.19 87 HIS A O 1
ATOM 716 N N . VAL A 1 88 ? 10.447 8.113 -42.683 1.00 83.81 88 VAL A N 1
ATOM 717 C CA . VAL A 1 88 ? 11.204 8.453 -43.895 1.00 83.81 88 VAL A CA 1
ATOM 718 C C . VAL A 1 88 ? 12.595 9.022 -43.601 1.00 83.81 88 VAL A C 1
ATOM 720 O O . VAL A 1 88 ? 13.541 8.727 -44.332 1.00 83.81 88 VAL A O 1
ATOM 723 N N . HIS A 1 89 ? 12.761 9.779 -42.512 1.00 89.56 89 HIS A N 1
ATOM 724 C CA . HIS A 1 89 ? 14.078 10.280 -42.111 1.00 89.56 89 HIS A CA 1
ATOM 725 C C . HIS A 1 89 ? 14.973 9.178 -41.541 1.00 89.56 89 HIS A C 1
ATOM 727 O O . HIS A 1 89 ? 16.187 9.223 -41.738 1.00 89.56 89 HIS A O 1
ATOM 733 N N . VAL A 1 90 ? 14.398 8.158 -40.897 1.00 91.19 90 VAL A N 1
ATOM 734 C CA . VAL A 1 90 ? 15.164 6.995 -40.424 1.00 91.19 90 VAL A CA 1
ATOM 735 C C . VAL A 1 90 ? 15.670 6.168 -41.605 1.00 91.19 90 VAL A C 1
ATOM 737 O O . VAL A 1 90 ? 16.843 5.807 -41.625 1.00 91.19 90 VAL A O 1
ATOM 740 N N . ASP A 1 91 ? 14.837 5.934 -42.623 1.00 92.19 91 ASP A N 1
ATOM 741 C CA . ASP A 1 91 ? 15.250 5.246 -43.854 1.00 92.19 91 ASP A CA 1
ATOM 742 C C . ASP A 1 91 ? 16.421 5.962 -44.546 1.00 92.19 91 ASP A C 1
ATOM 744 O O . ASP A 1 91 ? 17.399 5.333 -44.966 1.00 92.19 91 ASP A O 1
ATOM 748 N N . ILE A 1 92 ? 16.335 7.294 -44.641 1.00 93.88 92 ILE A N 1
ATOM 749 C CA . ILE A 1 92 ? 17.405 8.134 -45.186 1.00 93.88 92 ILE A CA 1
ATOM 750 C C . ILE A 1 92 ? 18.660 8.029 -44.320 1.00 93.88 92 ILE A C 1
ATOM 752 O O . ILE A 1 92 ? 19.743 7.796 -44.856 1.00 93.88 92 ILE A O 1
ATOM 756 N N . LEU A 1 93 ? 18.535 8.152 -42.997 1.00 94.88 93 LEU A N 1
ATOM 757 C CA . LEU A 1 93 ? 19.665 8.033 -42.082 1.00 94.88 93 LEU A CA 1
ATOM 758 C C . LEU A 1 93 ? 20.361 6.677 -42.240 1.00 94.88 93 LEU A C 1
ATOM 760 O O . LEU A 1 93 ? 21.575 6.642 -42.406 1.00 94.88 93 LEU A O 1
ATOM 764 N N . VAL A 1 94 ? 19.614 5.570 -42.261 1.00 94.62 94 VAL A N 1
ATOM 765 C CA . VAL A 1 94 ? 20.170 4.224 -42.468 1.00 94.62 94 VAL A CA 1
ATOM 766 C C . VAL A 1 94 ? 20.890 4.134 -43.814 1.00 94.62 94 VAL A C 1
ATOM 768 O O . VAL A 1 94 ? 22.018 3.643 -43.877 1.00 94.62 94 VAL A O 1
ATOM 771 N N . PHE A 1 95 ? 20.297 4.663 -44.888 1.00 95.38 95 PHE A N 1
ATOM 772 C CA . PHE A 1 95 ? 20.943 4.724 -46.200 1.00 95.38 95 PHE A CA 1
ATOM 773 C C . PHE A 1 95 ? 22.290 5.468 -46.167 1.00 95.38 95 PHE A C 1
ATOM 775 O O . PHE A 1 95 ? 23.242 5.027 -46.824 1.00 95.38 95 PHE A O 1
ATOM 782 N N . LEU A 1 96 ? 22.379 6.570 -45.417 1.00 95.56 96 LEU A N 1
ATOM 783 C CA . LEU A 1 96 ? 23.599 7.365 -45.265 1.00 95.56 96 LEU A CA 1
ATOM 784 C C . LEU A 1 96 ? 24.626 6.670 -44.359 1.00 95.56 96 LEU A C 1
ATOM 786 O O . LEU A 1 96 ? 25.795 6.599 -44.729 1.00 95.56 96 LEU A O 1
ATOM 790 N N . LEU A 1 97 ? 24.203 6.078 -43.237 1.00 94.12 97 LEU A N 1
ATOM 791 C CA . LEU A 1 97 ? 25.076 5.341 -42.311 1.00 94.12 97 LEU A CA 1
ATOM 792 C C . LEU A 1 97 ? 25.843 4.215 -43.013 1.00 94.12 97 LEU A C 1
ATOM 794 O O . LEU A 1 97 ? 27.040 4.051 -42.790 1.00 94.12 97 LEU A O 1
ATOM 798 N N . TRP A 1 98 ? 25.178 3.486 -43.912 1.00 93.31 98 TRP A N 1
ATOM 799 C CA . TRP A 1 98 ? 25.792 2.414 -44.706 1.00 93.31 98 TRP A CA 1
ATOM 800 C C . TRP A 1 98 ? 26.872 2.892 -45.686 1.00 93.31 98 TRP A C 1
ATOM 802 O O . TRP A 1 98 ? 27.648 2.082 -46.185 1.00 93.31 98 TRP A O 1
ATOM 812 N N . ARG A 1 99 ? 26.914 4.190 -45.997 1.00 94.69 99 ARG A N 1
ATOM 813 C CA . ARG A 1 99 ? 27.904 4.802 -46.899 1.00 94.69 99 ARG A CA 1
ATOM 814 C C . ARG A 1 99 ? 29.024 5.507 -46.157 1.00 94.69 99 ARG A C 1
ATOM 816 O O . ARG A 1 99 ? 30.036 5.826 -46.769 1.00 94.69 99 ARG A O 1
ATOM 823 N N . MET A 1 100 ? 28.832 5.774 -44.870 1.00 94.38 100 MET A N 1
ATOM 824 C CA . MET A 1 100 ? 29.818 6.457 -44.049 1.00 94.38 100 MET A CA 1
ATOM 825 C C . MET A 1 100 ? 31.004 5.556 -43.751 1.00 94.38 100 MET A C 1
ATOM 827 O O . MET A 1 100 ? 30.845 4.373 -43.441 1.00 94.38 100 MET A O 1
ATOM 831 N N . SER A 1 101 ? 32.194 6.149 -43.750 1.00 93.12 101 SER A N 1
ATOM 832 C CA . SER A 1 101 ? 33.355 5.534 -43.118 1.00 93.12 101 SER A CA 1
ATOM 833 C C . SER A 1 101 ? 33.140 5.423 -41.604 1.00 93.12 101 SER A C 1
ATOM 835 O O . SER A 1 101 ? 32.329 6.138 -41.009 1.00 93.12 101 SER A O 1
ATOM 837 N N . ARG A 1 102 ? 33.905 4.547 -40.944 1.00 91.62 102 ARG A N 1
ATOM 838 C CA . ARG A 1 102 ? 33.858 4.414 -39.479 1.00 91.62 102 ARG A CA 1
ATOM 839 C C . ARG A 1 102 ? 34.145 5.743 -38.768 1.00 91.62 102 ARG A C 1
ATOM 841 O O . ARG A 1 102 ? 33.510 6.040 -37.765 1.00 91.62 102 ARG A O 1
ATOM 848 N N . VAL A 1 103 ? 35.065 6.551 -39.302 1.00 92.75 103 VAL A N 1
ATOM 849 C CA . VAL A 1 103 ? 35.420 7.862 -38.732 1.00 92.75 103 VAL A CA 1
ATOM 850 C C . VAL A 1 103 ? 34.219 8.809 -38.765 1.00 92.75 103 VAL A C 1
ATOM 852 O O . VAL A 1 103 ? 33.873 9.388 -37.740 1.00 92.75 103 VAL A O 1
ATOM 855 N N . GLN A 1 104 ? 33.524 8.893 -39.903 1.00 93.94 104 GLN A N 1
ATOM 856 C CA . GLN A 1 104 ? 32.323 9.722 -40.046 1.00 93.94 104 GLN A CA 1
ATOM 857 C C . GLN A 1 104 ? 31.179 9.248 -39.137 1.00 93.94 104 GLN A C 1
ATOM 859 O O . GLN A 1 104 ? 30.486 10.074 -38.545 1.00 93.94 104 GLN A O 1
ATOM 864 N N . ARG A 1 105 ? 30.987 7.927 -38.989 1.00 95.00 105 ARG A N 1
ATOM 865 C CA . ARG A 1 105 ? 29.981 7.380 -38.063 1.00 95.00 105 ARG A CA 1
ATOM 866 C C . ARG A 1 105 ? 30.290 7.738 -36.616 1.00 95.00 105 ARG A C 1
ATOM 868 O O . ARG A 1 105 ? 29.403 8.218 -35.921 1.00 95.00 105 ARG A O 1
ATOM 875 N N . LEU A 1 106 ? 31.537 7.573 -36.175 1.00 93.19 106 LEU A N 1
ATOM 876 C CA . LEU A 1 106 ? 31.942 7.943 -34.818 1.00 93.19 106 LEU A CA 1
ATOM 877 C C . LEU A 1 106 ? 31.784 9.448 -34.562 1.00 93.19 106 LEU A C 1
ATOM 879 O O . LEU A 1 106 ? 31.319 9.828 -33.488 1.00 93.19 106 LEU A O 1
ATOM 883 N N . GLU A 1 107 ? 32.086 10.302 -35.546 1.00 94.50 107 GLU A N 1
ATOM 884 C CA . GLU A 1 107 ? 31.825 11.741 -35.439 1.00 94.50 107 GLU A CA 1
ATOM 885 C C . GLU A 1 107 ? 30.326 12.026 -35.270 1.00 94.50 107 GLU A C 1
ATOM 887 O O . GLU A 1 107 ? 29.936 12.749 -34.352 1.00 94.50 107 GLU A O 1
ATOM 892 N N . LEU A 1 108 ? 29.472 11.407 -36.090 1.00 94.81 108 LEU A N 1
ATOM 893 C CA . LEU A 1 108 ? 28.020 11.531 -35.969 1.00 94.81 108 LEU A CA 1
ATOM 894 C C . LEU A 1 108 ? 27.523 11.065 -34.591 1.00 94.81 108 LEU A C 1
ATOM 896 O O . LEU A 1 108 ? 26.745 11.758 -33.932 1.00 94.81 108 LEU A O 1
ATOM 900 N N . TYR A 1 109 ? 27.985 9.899 -34.139 1.00 94.56 109 TYR A N 1
ATOM 901 C CA . TYR A 1 109 ? 27.575 9.294 -32.874 1.00 94.56 109 TYR A CA 1
ATOM 902 C C . TYR A 1 109 ? 28.023 10.125 -31.674 1.00 94.56 109 TYR A C 1
ATOM 904 O O . TYR A 1 109 ? 27.244 10.302 -30.740 1.00 94.56 109 TYR A O 1
ATOM 912 N N . SER A 1 110 ? 29.214 10.724 -31.717 1.00 91.62 110 SER A N 1
ATOM 913 C CA . SER A 1 110 ? 29.705 11.585 -30.633 1.00 91.62 110 SER A CA 1
ATOM 914 C C . SER A 1 110 ? 28.737 12.728 -30.295 1.00 91.62 110 SER A C 1
ATOM 916 O O . SER A 1 110 ? 28.590 13.090 -29.129 1.00 91.62 110 SER A O 1
ATOM 918 N N . ARG A 1 111 ? 28.017 13.242 -31.304 1.00 89.75 111 ARG A N 1
ATOM 919 C CA . ARG A 1 111 ? 27.051 14.340 -31.166 1.00 89.75 111 ARG A CA 1
ATOM 920 C C . ARG A 1 111 ? 25.613 13.860 -30.975 1.00 89.75 111 ARG A C 1
ATOM 922 O O . ARG A 1 111 ? 24.856 14.493 -30.247 1.00 89.75 111 ARG A O 1
ATOM 929 N N . HIS A 1 112 ? 25.230 12.749 -31.610 1.00 90.81 112 HIS A N 1
ATOM 930 C CA . HIS A 1 112 ? 23.820 12.355 -31.743 1.00 90.81 112 HIS A CA 1
ATOM 931 C C . HIS A 1 112 ? 23.496 10.910 -31.323 1.00 90.81 112 HIS A C 1
ATOM 933 O O . HIS A 1 112 ? 22.395 10.439 -31.611 1.00 90.81 112 HIS A O 1
ATOM 939 N N . LYS A 1 113 ? 24.397 10.197 -30.629 1.00 91.44 113 LYS A N 1
ATOM 940 C CA . LYS A 1 113 ? 24.231 8.777 -30.234 1.00 91.44 113 LYS A CA 1
ATOM 941 C C . LYS A 1 113 ? 22.844 8.425 -29.691 1.00 91.44 113 LYS A C 1
ATOM 943 O O . LYS A 1 113 ? 22.193 7.529 -30.223 1.00 91.44 113 LYS A O 1
ATOM 948 N N . ASN A 1 114 ? 22.348 9.167 -28.698 1.00 87.38 114 ASN A N 1
ATOM 949 C CA . ASN A 1 114 ? 21.064 8.871 -28.057 1.00 87.38 114 ASN A CA 1
ATOM 950 C C . ASN A 1 114 ? 19.898 8.988 -29.047 1.00 87.38 114 ASN A C 1
ATOM 952 O O . ASN A 1 114 ? 19.000 8.151 -29.041 1.00 87.38 114 ASN A O 1
ATOM 956 N N . THR A 1 115 ? 19.914 9.991 -29.929 1.00 88.56 115 THR A N 1
ATOM 957 C CA . THR A 1 115 ? 18.872 10.144 -30.949 1.00 88.56 115 THR A CA 1
ATOM 958 C C . THR A 1 115 ? 18.958 9.050 -32.004 1.00 88.56 115 THR A C 1
ATOM 960 O O . THR A 1 115 ? 17.936 8.452 -32.322 1.00 88.56 115 THR A O 1
ATOM 963 N N . VAL A 1 116 ? 20.159 8.737 -32.502 1.00 91.69 116 VAL A N 1
ATOM 964 C CA . VAL A 1 116 ? 20.355 7.667 -33.493 1.00 91.69 116 VAL A CA 1
ATOM 965 C C . VAL A 1 116 ? 19.838 6.333 -32.951 1.00 91.69 116 VAL A C 1
ATOM 967 O O . VAL A 1 116 ? 19.064 5.652 -33.622 1.00 91.69 116 VAL A O 1
ATOM 970 N N . LEU A 1 117 ? 20.194 5.981 -31.715 1.00 92.25 117 LEU A N 1
ATOM 971 C CA . LEU A 1 117 ? 19.735 4.745 -31.083 1.00 92.25 117 LEU A CA 1
ATOM 972 C C . LEU A 1 117 ? 18.217 4.721 -30.894 1.00 92.25 117 LEU A C 1
ATOM 974 O O . LEU A 1 117 ? 17.586 3.713 -31.203 1.00 92.25 117 LEU A O 1
ATOM 978 N N . LYS A 1 118 ? 17.605 5.831 -30.464 1.00 88.38 118 LYS A N 1
ATOM 979 C CA . LYS A 1 118 ? 16.141 5.946 -30.384 1.00 88.38 118 LYS A CA 1
ATOM 980 C C . LYS A 1 118 ? 15.494 5.759 -31.759 1.00 88.38 118 LYS A C 1
ATOM 982 O O . LYS A 1 118 ? 14.571 4.960 -31.882 1.00 88.38 118 LYS A O 1
ATOM 987 N N . MET A 1 119 ? 15.995 6.425 -32.798 1.00 88.50 119 MET A N 1
ATOM 988 C CA . MET A 1 119 ? 15.485 6.289 -34.168 1.00 88.50 119 MET A CA 1
ATOM 989 C C . MET A 1 119 ? 15.487 4.826 -34.634 1.00 88.50 119 MET A C 1
ATOM 991 O O . MET A 1 119 ? 14.475 4.357 -35.155 1.00 88.50 119 MET A O 1
ATOM 995 N N . LEU A 1 120 ? 16.572 4.086 -34.386 1.00 91.50 120 LEU A N 1
ATOM 996 C CA . LEU A 1 120 ? 16.677 2.661 -34.730 1.00 91.50 120 LEU A CA 1
ATOM 997 C C . LEU A 1 120 ? 15.777 1.767 -33.859 1.00 91.50 120 LEU A C 1
ATOM 999 O O . LEU A 1 120 ? 15.199 0.802 -34.355 1.00 91.50 120 LEU A O 1
ATOM 1003 N N . LEU A 1 121 ? 15.627 2.086 -32.570 1.00 89.38 121 LEU A N 1
ATOM 1004 C CA . LEU A 1 121 ? 14.811 1.316 -31.628 1.00 89.38 121 LEU A CA 1
ATOM 1005 C C . LEU A 1 121 ? 13.303 1.460 -31.908 1.00 89.38 121 LEU A C 1
ATOM 1007 O O . LEU A 1 121 ? 12.568 0.469 -31.932 1.00 89.38 121 LEU A O 1
ATOM 1011 N N . TYR A 1 122 ? 12.833 2.690 -32.131 1.00 84.94 122 TYR A N 1
ATOM 1012 C CA . TYR A 1 122 ? 11.407 3.002 -32.274 1.00 84.94 122 TYR A CA 1
ATOM 1013 C C . TYR A 1 122 ? 10.863 2.732 -33.683 1.00 84.94 122 TYR A C 1
ATOM 1015 O O . TYR A 1 122 ? 9.669 2.473 -33.833 1.00 84.94 122 TYR A O 1
ATOM 1023 N N . THR A 1 123 ? 11.712 2.729 -34.714 1.00 84.94 123 THR A N 1
ATOM 1024 C CA . THR A 1 123 ? 11.253 2.686 -36.111 1.00 84.94 123 THR A CA 1
ATOM 1025 C C . THR A 1 123 ? 11.390 1.293 -36.708 1.00 84.94 123 THR A C 1
ATOM 1027 O O . THR A 1 123 ? 12.492 0.800 -36.933 1.00 84.94 123 THR A O 1
ATOM 1030 N N . TRP A 1 124 ? 10.262 0.642 -36.997 1.00 81.56 124 TRP A N 1
ATOM 1031 C CA . TRP A 1 124 ? 10.253 -0.603 -37.775 1.00 81.56 124 TRP A CA 1
ATOM 1032 C C . TRP A 1 124 ? 10.694 -0.341 -39.229 1.00 81.56 124 TRP A C 1
ATOM 1034 O O . TRP A 1 124 ? 10.205 0.636 -39.803 1.00 81.56 124 TRP A O 1
ATOM 1044 N N . PRO A 1 125 ? 11.563 -1.174 -39.846 1.00 87.62 125 PRO A N 1
ATOM 1045 C CA . PRO A 1 125 ? 12.123 -2.453 -39.373 1.00 87.62 125 PRO A CA 1
ATOM 1046 C C . PRO A 1 125 ? 13.552 -2.377 -38.795 1.00 87.62 125 PRO A C 1
ATOM 1048 O O . PRO A 1 125 ? 14.257 -3.385 -38.717 1.00 87.62 125 PRO A O 1
ATOM 1051 N N . TRP A 1 126 ? 14.023 -1.190 -38.421 1.00 89.06 126 TRP A N 1
ATOM 1052 C CA . TRP A 1 126 ? 15.446 -0.924 -38.196 1.00 89.06 126 TRP A CA 1
ATOM 1053 C C . TRP A 1 126 ? 15.995 -1.379 -36.841 1.00 89.06 126 TRP A C 1
ATOM 1055 O O . TRP A 1 126 ? 17.188 -1.223 -36.582 1.00 89.06 126 TRP A O 1
ATOM 1065 N N . GLN A 1 127 ? 15.182 -2.033 -36.011 1.00 88.12 127 GLN A N 1
ATOM 1066 C CA . GLN A 1 127 ? 15.609 -2.585 -34.723 1.00 88.12 127 GLN A CA 1
ATOM 1067 C C . GLN A 1 127 ? 16.755 -3.595 -34.860 1.00 88.12 127 GLN A C 1
ATOM 1069 O O . GLN A 1 127 ? 17.580 -3.700 -33.960 1.00 88.12 127 GLN A O 1
ATOM 1074 N N . GLY A 1 128 ? 16.853 -4.312 -35.986 1.00 85.44 128 GLY A N 1
ATOM 1075 C CA . GLY A 1 128 ? 17.980 -5.218 -36.242 1.00 85.44 128 GLY A CA 1
ATOM 1076 C C . GLY A 1 128 ? 19.335 -4.502 -36.335 1.00 85.44 128 GLY A C 1
ATOM 1077 O O . GLY A 1 128 ? 20.358 -5.093 -36.013 1.00 85.44 128 GLY A O 1
ATOM 1078 N N . LEU A 1 129 ? 19.346 -3.219 -36.719 1.00 91.19 129 LEU A N 1
ATOM 1079 C CA . LEU A 1 129 ? 20.562 -2.400 -36.799 1.00 91.19 129 LEU A CA 1
ATOM 1080 C C . LEU A 1 129 ? 20.926 -1.740 -35.466 1.00 91.19 129 LEU A C 1
ATOM 1082 O O . LEU A 1 129 ? 22.044 -1.252 -35.316 1.00 91.19 129 LEU A O 1
ATOM 1086 N N . PHE A 1 130 ? 20.000 -1.714 -34.505 1.00 93.25 130 PHE A N 1
ATOM 1087 C CA . PHE A 1 130 ? 20.201 -1.062 -33.213 1.00 93.25 130 PHE A CA 1
ATOM 1088 C C . PHE A 1 130 ? 21.406 -1.638 -32.464 1.00 93.25 130 PHE A C 1
ATOM 1090 O O . PHE A 1 130 ? 22.262 -0.879 -32.019 1.00 93.25 130 PHE A O 1
ATOM 1097 N N . LEU A 1 131 ? 21.504 -2.969 -32.368 1.00 91.31 131 LEU A N 1
ATOM 1098 C CA . LEU A 1 131 ? 22.600 -3.626 -31.648 1.00 91.31 131 LEU A CA 1
ATOM 1099 C C . LEU A 1 131 ? 23.952 -3.398 -32.338 1.00 91.31 131 LEU A C 1
ATOM 1101 O O . LEU A 1 131 ? 24.932 -3.117 -31.658 1.00 91.31 131 LEU A O 1
ATOM 1105 N N . CYS A 1 132 ? 23.989 -3.429 -33.675 1.00 91.00 132 CYS A N 1
ATOM 1106 C CA . CYS A 1 132 ? 25.205 -3.141 -34.442 1.00 91.00 132 CYS A CA 1
ATOM 1107 C C . CYS A 1 132 ? 25.686 -1.699 -34.232 1.00 91.00 132 CYS A C 1
ATOM 1109 O O . CYS A 1 132 ? 26.875 -1.458 -34.054 1.00 91.00 132 CYS A O 1
ATOM 1111 N N . ALA A 1 133 ? 24.764 -0.731 -34.236 1.00 92.25 133 ALA A N 1
ATOM 1112 C CA . ALA A 1 133 ? 25.109 0.661 -33.971 1.00 92.25 133 ALA A CA 1
ATOM 1113 C C . ALA A 1 133 ? 25.597 0.850 -32.527 1.00 92.25 133 ALA A C 1
ATOM 1115 O O . ALA A 1 133 ? 26.578 1.552 -32.299 1.00 92.25 133 ALA A O 1
ATOM 1116 N N . LEU A 1 134 ? 24.941 0.203 -31.560 1.00 94.19 134 LEU A N 1
ATOM 1117 C CA . LEU A 1 134 ? 25.313 0.276 -30.150 1.00 94.19 134 LEU A CA 1
ATOM 1118 C C . LEU A 1 134 ? 26.722 -0.278 -29.888 1.00 94.19 134 LEU A C 1
ATOM 1120 O O . LEU A 1 134 ? 27.475 0.329 -29.131 1.00 94.19 134 LEU A O 1
ATOM 1124 N N . GLU A 1 135 ? 27.099 -1.371 -30.554 1.00 92.19 135 GLU A N 1
ATOM 1125 C CA . GLU A 1 135 ? 28.432 -1.974 -30.444 1.00 92.19 135 GLU A CA 1
ATOM 1126 C C . GLU A 1 135 ? 29.555 -0.987 -30.808 1.00 92.19 135 GLU A C 1
ATOM 1128 O O . GLU A 1 135 ? 30.558 -0.896 -30.099 1.00 92.19 135 GLU A O 1
ATOM 1133 N N . GLU A 1 136 ? 29.366 -0.179 -31.859 1.00 91.62 136 GLU A N 1
ATOM 1134 C CA . GLU A 1 136 ? 30.325 0.868 -32.242 1.00 91.62 136 GLU A CA 1
ATOM 1135 C C . GLU A 1 136 ? 30.357 2.044 -31.248 1.00 91.62 136 GLU A C 1
ATOM 1137 O O . GLU A 1 136 ? 31.350 2.773 -31.185 1.00 91.62 136 GLU A O 1
ATOM 1142 N N . MET A 1 137 ? 29.278 2.251 -30.487 1.00 94.31 137 MET A N 1
ATOM 1143 C CA . MET A 1 137 ? 29.094 3.426 -29.638 1.00 94.31 137 MET A CA 1
ATOM 1144 C C . MET A 1 137 ? 29.517 3.230 -28.185 1.00 94.31 137 MET A C 1
ATOM 1146 O O . MET A 1 137 ? 29.705 4.242 -27.518 1.00 94.31 137 MET A O 1
ATOM 1150 N N . TRP A 1 138 ? 29.691 2.004 -27.679 1.00 93.12 138 TRP A N 1
ATOM 1151 C CA . TRP A 1 138 ? 30.033 1.770 -26.265 1.00 93.12 138 TRP A CA 1
ATOM 1152 C C . TRP A 1 138 ? 31.161 2.657 -25.708 1.00 93.12 138 TRP A C 1
ATOM 1154 O O . TRP A 1 138 ? 30.980 3.199 -24.618 1.00 93.12 138 TRP A O 1
ATOM 1164 N N . PRO A 1 139 ? 32.280 2.903 -26.425 1.00 91.81 139 PRO A N 1
ATOM 1165 C CA . PRO A 1 139 ? 33.349 3.777 -25.927 1.00 91.81 139 PRO A CA 1
ATOM 1166 C C . PRO A 1 139 ? 32.950 5.252 -25.758 1.00 91.81 139 PRO A C 1
ATOM 1168 O O . PRO A 1 139 ? 33.689 6.022 -25.155 1.00 91.81 139 PRO A O 1
ATOM 1171 N N . LEU A 1 140 ? 31.817 5.666 -26.331 1.00 92.44 140 LEU A N 1
ATOM 1172 C CA . LEU A 1 140 ? 31.301 7.037 -26.308 1.00 92.44 140 LEU A CA 1
ATOM 1173 C C . LEU A 1 140 ? 30.281 7.270 -25.183 1.00 92.44 140 LEU A C 1
ATOM 1175 O O . LEU A 1 140 ? 29.775 8.386 -25.044 1.00 92.44 140 LEU A O 1
ATOM 1179 N N . PHE A 1 141 ? 29.906 6.226 -24.442 1.00 91.69 141 PHE A N 1
ATOM 1180 C CA . PHE A 1 141 ? 28.852 6.301 -23.437 1.00 91.69 141 PHE A CA 1
ATOM 1181 C C . PHE A 1 141 ? 29.373 6.830 -22.105 1.00 91.69 141 PHE A C 1
ATOM 1183 O O . PHE A 1 141 ? 30.304 6.283 -21.520 1.00 91.69 141 PHE A O 1
ATOM 1190 N N . SER A 1 142 ? 28.705 7.863 -21.594 1.00 89.94 142 SER A N 1
ATOM 1191 C CA . SER A 1 142 ? 28.728 8.181 -20.169 1.00 89.94 142 SER A CA 1
ATOM 1192 C C . SER A 1 142 ? 27.682 7.357 -19.411 1.00 89.94 142 SER A C 1
ATOM 1194 O O . SER A 1 142 ? 26.774 6.765 -20.002 1.00 89.94 142 SER A O 1
ATOM 1196 N N . GLU A 1 143 ? 27.751 7.379 -18.082 1.00 87.56 143 GLU A N 1
ATOM 1197 C CA . GLU A 1 143 ? 26.726 6.785 -17.216 1.00 87.56 143 GLU A CA 1
ATOM 1198 C C . GLU A 1 143 ? 25.323 7.341 -17.509 1.00 87.56 143 GLU A C 1
ATOM 1200 O O . GLU A 1 143 ? 24.350 6.593 -17.598 1.00 87.56 143 GLU A O 1
ATOM 1205 N N . GLN A 1 144 ? 25.215 8.654 -17.737 1.00 86.50 144 GLN A N 1
ATOM 1206 C CA . GLN A 1 144 ? 23.947 9.313 -18.052 1.00 86.50 144 GLN A CA 1
ATOM 1207 C C . GLN A 1 144 ? 23.381 8.852 -19.403 1.00 86.50 144 GLN A C 1
ATOM 1209 O O . GLN A 1 144 ? 22.171 8.653 -19.543 1.00 86.50 144 GLN A O 1
ATOM 1214 N N . ASP A 1 145 ? 24.248 8.658 -20.398 1.00 88.38 145 ASP A N 1
ATOM 1215 C CA . ASP A 1 145 ? 23.844 8.133 -21.703 1.00 88.38 145 ASP A CA 1
ATOM 1216 C C . ASP A 1 145 ? 23.324 6.699 -21.582 1.00 88.38 145 ASP A C 1
ATOM 1218 O O . ASP A 1 145 ? 22.282 6.362 -22.149 1.00 88.38 145 ASP A O 1
ATOM 1222 N N . TYR A 1 146 ? 24.002 5.872 -20.781 1.00 89.12 146 TYR A N 1
ATOM 1223 C CA . TYR A 1 146 ? 23.573 4.502 -20.523 1.00 89.12 146 TYR A CA 1
ATOM 1224 C C . TYR A 1 146 ? 22.212 4.452 -19.820 1.00 89.12 146 TYR A C 1
ATOM 1226 O O . TYR A 1 146 ? 21.325 3.710 -20.242 1.00 89.12 146 TYR A O 1
ATOM 1234 N N . GLN A 1 147 ? 21.986 5.304 -18.818 1.00 85.19 147 GLN A N 1
ATOM 1235 C CA . GLN A 1 147 ? 20.678 5.419 -18.168 1.00 85.19 147 GLN A CA 1
ATOM 1236 C C . GLN A 1 147 ? 19.576 5.825 -19.162 1.00 85.19 147 GLN A C 1
ATOM 1238 O O . GLN A 1 147 ? 18.484 5.253 -19.145 1.00 85.19 147 GLN A O 1
ATOM 1243 N N . SER A 1 148 ? 19.858 6.762 -20.078 1.00 85.44 148 SER A N 1
ATOM 1244 C CA . SER A 1 148 ? 18.907 7.173 -21.124 1.00 85.44 148 SER A CA 1
ATOM 1245 C C . SER A 1 148 ? 18.575 6.040 -22.105 1.00 85.44 148 SER A C 1
ATOM 1247 O O . SER A 1 148 ? 17.416 5.874 -22.513 1.00 85.44 148 SER A O 1
ATOM 1249 N N . LEU A 1 149 ? 19.582 5.238 -22.464 1.00 89.56 149 LEU A N 1
ATOM 1250 C CA . LEU A 1 149 ? 19.426 4.048 -23.295 1.00 89.56 149 LEU A CA 1
ATOM 1251 C C . LEU A 1 149 ? 18.532 3.013 -22.609 1.00 89.56 149 LEU A C 1
ATOM 1253 O O . LEU A 1 149 ? 17.535 2.591 -23.196 1.00 89.56 149 LEU A O 1
ATOM 1257 N N . MET A 1 150 ? 18.850 2.659 -21.361 1.00 88.62 150 MET A N 1
ATOM 1258 C CA . MET A 1 150 ? 18.083 1.684 -20.586 1.00 88.62 150 MET A CA 1
ATOM 1259 C C . MET A 1 150 ? 16.632 2.126 -20.428 1.00 88.62 150 MET A C 1
ATOM 1261 O O . MET A 1 150 ? 15.727 1.350 -20.719 1.00 88.62 150 MET A O 1
ATOM 1265 N N . HIS A 1 151 ? 16.389 3.394 -20.089 1.00 85.62 151 HIS A N 1
ATOM 1266 C CA . HIS A 1 151 ? 15.033 3.935 -20.007 1.00 85.62 151 HIS A CA 1
ATOM 1267 C C . HIS A 1 151 ? 14.259 3.780 -21.329 1.00 85.62 151 HIS A C 1
ATOM 1269 O O . HIS A 1 151 ? 13.094 3.384 -21.327 1.00 85.62 151 HIS A O 1
ATOM 1275 N N . SER A 1 152 ? 14.907 4.032 -22.471 1.00 86.62 152 SER A N 1
ATOM 1276 C CA . SER A 1 152 ? 14.275 3.896 -23.793 1.00 86.62 152 SER A CA 1
ATOM 1277 C C . SER A 1 152 ? 13.899 2.445 -24.113 1.00 86.62 152 SER A C 1
ATOM 1279 O O . SER A 1 152 ? 12.814 2.187 -24.634 1.00 86.62 152 SER A O 1
ATOM 1281 N N . VAL A 1 153 ? 14.770 1.489 -23.777 1.00 89.25 153 VAL A N 1
ATOM 1282 C CA . VAL A 1 153 ? 14.503 0.056 -23.976 1.00 89.25 153 VAL A CA 1
ATOM 1283 C C . VAL A 1 153 ? 13.396 -0.431 -23.034 1.00 89.25 153 VAL A C 1
ATOM 1285 O O . VAL A 1 153 ? 12.453 -1.079 -23.490 1.00 89.25 153 VAL A O 1
ATOM 1288 N N . MET A 1 154 ? 13.449 -0.066 -21.749 1.00 86.56 154 MET A N 1
ATOM 1289 C CA . MET A 1 154 ? 12.445 -0.470 -20.755 1.00 86.56 154 MET A CA 1
ATOM 1290 C C . MET A 1 154 ? 11.062 0.130 -21.034 1.00 86.56 154 MET A C 1
ATOM 1292 O O . MET A 1 154 ? 10.052 -0.556 -20.874 1.00 86.56 154 MET A O 1
ATOM 1296 N N . SER A 1 155 ? 11.001 1.380 -21.502 1.00 84.25 155 SER A N 1
ATOM 1297 C CA . SER A 1 155 ? 9.751 2.031 -21.919 1.00 84.25 155 SER A CA 1
ATOM 1298 C C . SER A 1 155 ? 9.051 1.232 -23.025 1.00 84.25 155 SER A C 1
ATOM 1300 O O . SER A 1 155 ? 7.851 0.967 -22.944 1.00 84.25 155 SER A O 1
ATOM 1302 N N . ARG A 1 156 ? 9.815 0.742 -24.013 1.00 84.56 156 ARG A N 1
ATOM 1303 C CA . ARG A 1 156 ? 9.285 -0.124 -25.076 1.00 84.56 156 ARG A CA 1
ATOM 1304 C C . ARG A 1 156 ? 8.842 -1.490 -24.586 1.00 84.56 156 ARG A C 1
ATOM 1306 O O . ARG A 1 156 ? 7.787 -1.955 -25.005 1.00 84.56 156 ARG A O 1
ATOM 1313 N N . LEU A 1 157 ? 9.628 -2.117 -23.715 1.00 85.62 157 LEU A N 1
ATOM 1314 C CA . LEU A 1 157 ? 9.263 -3.399 -23.119 1.00 85.62 157 LEU A CA 1
ATOM 1315 C C . LEU A 1 157 ? 7.933 -3.294 -22.359 1.00 85.62 157 LEU A C 1
ATOM 1317 O O . LEU A 1 157 ? 7.050 -4.122 -22.559 1.00 85.62 157 LEU A O 1
ATOM 1321 N N . THR A 1 158 ? 7.774 -2.236 -21.558 1.00 83.00 158 THR A N 1
ATOM 1322 C CA . THR A 1 158 ? 6.549 -1.963 -20.790 1.00 83.00 158 THR A CA 1
ATOM 1323 C C . THR A 1 158 ? 5.352 -1.759 -21.711 1.00 83.00 158 THR A C 1
ATOM 1325 O O . THR A 1 158 ? 4.316 -2.382 -21.508 1.00 83.00 158 THR A O 1
ATOM 1328 N N . GLN A 1 159 ? 5.502 -0.930 -22.748 1.00 82.81 159 GLN A N 1
ATOM 1329 C CA . GLN A 1 159 ? 4.425 -0.653 -23.695 1.00 82.81 159 GLN A CA 1
ATOM 1330 C C . GLN A 1 159 ? 3.949 -1.927 -24.406 1.00 82.81 159 GLN A C 1
ATOM 1332 O O . GLN A 1 159 ? 2.747 -2.146 -24.536 1.00 82.81 159 GLN A O 1
ATOM 1337 N N . ASP A 1 160 ? 4.877 -2.768 -24.865 1.00 81.75 160 ASP A N 1
ATOM 1338 C CA . ASP A 1 160 ? 4.521 -4.019 -25.531 1.00 81.75 160 ASP A CA 1
ATOM 1339 C C . ASP A 1 160 ? 3.878 -5.014 -24.531 1.00 81.75 160 ASP A C 1
ATOM 1341 O O . ASP A 1 160 ? 2.915 -5.696 -24.881 1.00 81.75 160 ASP A O 1
ATOM 1345 N N . ALA A 1 161 ? 4.338 -5.066 -23.275 1.00 78.31 161 ALA A N 1
ATOM 1346 C CA . ALA A 1 161 ? 3.721 -5.900 -22.239 1.00 78.31 161 ALA A CA 1
ATOM 1347 C C . ALA A 1 161 ? 2.285 -5.452 -21.898 1.00 78.31 161 ALA A C 1
ATOM 1349 O O . ALA A 1 161 ? 1.384 -6.282 -21.816 1.00 78.31 161 ALA A O 1
ATOM 1350 N N . GLU A 1 162 ? 2.038 -4.143 -21.780 1.00 80.88 162 GLU A N 1
ATOM 1351 C CA . GLU A 1 162 ? 0.698 -3.574 -21.553 1.00 80.88 162 GLU A CA 1
ATOM 1352 C C . GLU A 1 162 ? -0.264 -3.831 -22.723 1.00 80.88 162 GLU A C 1
ATOM 1354 O O . GLU A 1 162 ? -1.477 -3.893 -22.534 1.00 80.88 162 GLU A O 1
ATOM 1359 N N . GLN A 1 163 ? 0.269 -4.029 -23.930 1.00 81.12 163 GLN A N 1
ATOM 1360 C CA . GLN A 1 163 ? -0.495 -4.423 -25.116 1.00 81.12 163 GLN A CA 1
ATOM 1361 C C . GLN A 1 163 ? -0.719 -5.944 -25.220 1.00 81.12 163 GLN A C 1
ATOM 1363 O O . GLN A 1 163 ? -1.319 -6.405 -26.190 1.00 81.12 163 GLN A O 1
ATOM 1368 N N . GLY A 1 164 ? -0.265 -6.725 -24.233 1.00 74.62 164 GLY A N 1
ATOM 1369 C CA . GLY A 1 164 ? -0.478 -8.170 -24.158 1.00 74.62 164 GLY A CA 1
ATOM 1370 C C . GLY A 1 164 ? 0.485 -9.006 -25.004 1.00 74.62 164 GLY A C 1
ATOM 1371 O O . GLY A 1 164 ? 0.209 -10.181 -25.249 1.00 74.62 164 GLY A O 1
ATOM 1372 N N . TYR A 1 165 ? 1.609 -8.443 -25.466 1.00 74.25 165 TYR A N 1
ATOM 1373 C CA . TYR A 1 165 ? 2.609 -9.220 -26.201 1.00 74.25 165 TYR A CA 1
ATOM 1374 C C . TYR A 1 165 ? 3.432 -10.105 -25.243 1.00 74.25 165 TYR A C 1
ATOM 1376 O O . TYR A 1 165 ? 4.112 -9.576 -24.361 1.00 74.25 165 TYR A O 1
ATOM 1384 N N . PRO A 1 166 ? 3.436 -11.442 -25.422 1.00 69.81 166 PRO A N 1
ATOM 1385 C CA . PRO A 1 166 ? 4.087 -12.366 -24.494 1.00 69.81 166 PRO A CA 1
ATOM 1386 C C . PRO A 1 166 ? 5.620 -12.262 -24.538 1.00 69.81 166 PRO A C 1
ATOM 1388 O O . PRO A 1 166 ? 6.229 -12.124 -25.605 1.00 69.81 166 PRO A O 1
ATOM 1391 N N . LEU A 1 167 ? 6.259 -12.382 -23.371 1.00 68.25 167 LEU A N 1
ATOM 1392 C CA . LEU A 1 167 ? 7.664 -12.019 -23.178 1.00 68.25 167 LEU A CA 1
ATOM 1393 C C . LEU A 1 167 ? 8.732 -12.879 -23.874 1.00 68.25 167 LEU A C 1
ATOM 1395 O O . LEU A 1 167 ? 9.680 -12.262 -24.348 1.00 68.25 167 LEU A O 1
ATOM 1399 N N . PRO A 1 168 ? 8.643 -14.207 -24.102 1.00 60.38 168 PRO A N 1
ATOM 1400 C CA . PRO A 1 168 ? 9.762 -14.877 -24.781 1.00 60.38 168 PRO A CA 1
ATOM 1401 C C . PRO A 1 168 ? 9.859 -14.517 -26.280 1.00 60.38 168 PRO A C 1
ATOM 1403 O O . PRO A 1 168 ? 10.897 -14.707 -26.929 1.00 60.38 168 PRO A O 1
ATOM 1406 N N . HIS A 1 169 ? 8.779 -13.979 -26.858 1.00 67.31 169 HIS A N 1
ATOM 1407 C CA . HIS A 1 169 ? 8.704 -13.592 -28.270 1.00 67.31 169 HIS A CA 1
ATOM 1408 C C . HIS A 1 169 ? 8.714 -12.076 -28.484 1.00 67.31 169 HIS A C 1
ATOM 1410 O O . HIS A 1 169 ? 8.717 -11.618 -29.628 1.00 67.31 169 HIS A O 1
ATOM 1416 N N . ASN A 1 170 ? 8.776 -11.297 -27.405 1.00 79.88 170 ASN A N 1
ATOM 1417 C CA . ASN A 1 170 ? 8.846 -9.851 -27.479 1.00 79.88 170 ASN A CA 1
ATOM 1418 C C . ASN A 1 170 ? 10.226 -9.414 -28.007 1.00 79.88 170 ASN A C 1
ATOM 1420 O O . ASN A 1 170 ? 11.278 -9.751 -27.460 1.00 79.88 170 ASN A O 1
ATOM 1424 N N . LYS A 1 171 ? 10.245 -8.642 -29.098 1.00 84.56 171 LYS A N 1
ATOM 1425 C CA . LYS A 1 171 ? 11.499 -8.173 -29.709 1.00 84.56 171 LYS A CA 1
ATOM 1426 C C . LYS A 1 171 ? 12.310 -7.274 -28.770 1.00 84.56 171 LYS A C 1
ATOM 1428 O O . LYS A 1 171 ? 13.536 -7.342 -28.784 1.00 84.56 171 LYS A O 1
ATOM 1433 N N . PHE A 1 172 ? 11.649 -6.461 -27.946 1.00 86.31 172 PHE A N 1
ATOM 1434 C CA . PHE A 1 172 ? 12.319 -5.557 -27.013 1.00 86.31 172 PHE A CA 1
ATOM 1435 C C . PHE A 1 172 ? 12.860 -6.288 -25.792 1.00 86.31 172 PHE A C 1
ATOM 1437 O O . PHE A 1 172 ? 13.875 -5.859 -25.256 1.00 86.31 172 PHE A O 1
ATOM 1444 N N . HIS A 1 173 ? 12.268 -7.425 -25.420 1.00 87.94 173 HIS A N 1
ATOM 1445 C CA . HIS A 1 173 ? 12.848 -8.333 -24.427 1.00 87.94 173 HIS A CA 1
ATOM 1446 C C . HIS A 1 173 ? 14.210 -8.858 -24.890 1.00 87.94 173 HIS A C 1
ATOM 1448 O O . HIS A 1 173 ? 15.207 -8.732 -24.183 1.00 87.94 173 HIS A O 1
ATOM 1454 N N . ARG A 1 174 ? 14.296 -9.334 -26.138 1.00 88.81 174 ARG A N 1
ATOM 1455 C CA . ARG A 1 174 ? 15.568 -9.782 -26.733 1.00 88.81 174 ARG A CA 1
ATOM 1456 C C . ARG A 1 174 ? 16.586 -8.653 -26.859 1.00 88.81 174 ARG A C 1
ATOM 1458 O O . ARG A 1 174 ? 17.763 -8.869 -26.586 1.00 88.81 174 ARG A O 1
ATOM 1465 N N . ILE A 1 175 ? 16.140 -7.460 -27.261 1.00 91.12 175 ILE A N 1
ATOM 1466 C CA . ILE A 1 175 ? 17.004 -6.273 -27.316 1.00 91.12 175 ILE A CA 1
ATOM 1467 C C . ILE A 1 175 ? 17.528 -5.942 -25.922 1.00 91.12 175 ILE A C 1
ATOM 1469 O O . ILE A 1 175 ? 18.729 -5.762 -25.775 1.00 91.12 175 ILE A O 1
ATOM 1473 N N . PHE A 1 176 ? 16.669 -5.910 -24.904 1.00 91.69 176 PHE A N 1
ATOM 1474 C CA . PHE A 1 176 ? 17.069 -5.669 -23.521 1.00 91.69 176 PHE A CA 1
ATOM 1475 C C . PHE A 1 176 ? 18.144 -6.662 -23.063 1.00 91.69 176 PHE A C 1
ATOM 1477 O O . PHE A 1 176 ? 19.206 -6.241 -22.606 1.00 91.69 176 PHE A O 1
ATOM 1484 N N . GLN A 1 177 ? 17.922 -7.966 -23.259 1.00 90.94 177 GLN A N 1
ATOM 1485 C CA . GLN A 1 177 ? 18.898 -8.985 -22.871 1.00 90.94 177 GLN A CA 1
ATOM 1486 C C . GLN A 1 177 ? 20.228 -8.838 -23.618 1.00 90.94 177 GLN A C 1
ATOM 1488 O O . GLN A 1 177 ? 21.295 -9.004 -23.027 1.00 90.94 177 GLN A O 1
ATOM 1493 N N . ALA A 1 178 ? 20.181 -8.512 -24.911 1.00 92.19 178 ALA A N 1
ATOM 1494 C CA . ALA A 1 178 ? 21.377 -8.281 -25.713 1.00 92.19 178 ALA A CA 1
ATOM 1495 C C . ALA A 1 178 ? 22.139 -7.022 -25.270 1.00 92.19 178 ALA A C 1
ATOM 1497 O O . ALA A 1 178 ? 23.360 -7.076 -25.141 1.00 92.19 178 ALA A O 1
ATOM 1498 N N . VAL A 1 179 ? 21.430 -5.922 -24.992 1.00 92.62 179 VAL A N 1
ATOM 1499 C CA . VAL A 1 179 ? 22.013 -4.678 -24.467 1.00 92.62 179 VAL A CA 1
ATOM 1500 C C . VAL A 1 179 ? 22.708 -4.959 -23.146 1.00 92.62 179 VAL A C 1
ATOM 1502 O O . VAL A 1 179 ? 23.898 -4.695 -23.041 1.00 92.62 179 VAL A O 1
ATOM 1505 N N . TRP A 1 180 ? 22.007 -5.565 -22.183 1.00 91.81 180 TRP A N 1
ATOM 1506 C CA . TRP A 1 180 ? 22.556 -5.836 -20.855 1.00 91.81 180 TRP A CA 1
ATOM 1507 C C . TRP A 1 180 ? 23.836 -6.680 -20.903 1.00 91.81 180 TRP A C 1
ATOM 1509 O O . TRP A 1 180 ? 24.828 -6.344 -20.260 1.00 91.81 180 TRP A O 1
ATOM 1519 N N . ARG A 1 181 ? 23.841 -7.758 -21.702 1.00 91.38 181 ARG A N 1
ATOM 1520 C CA . ARG A 1 181 ? 25.015 -8.634 -21.865 1.00 91.38 181 ARG A CA 1
ATOM 1521 C C . ARG A 1 181 ? 26.196 -7.929 -22.530 1.00 91.38 181 ARG A C 1
ATOM 1523 O O . ARG A 1 181 ? 27.335 -8.263 -22.224 1.00 91.38 181 ARG A O 1
ATOM 1530 N N . ALA A 1 182 ? 25.927 -6.996 -23.441 1.00 91.81 182 ALA A N 1
ATOM 1531 C CA . ALA A 1 182 ? 26.954 -6.237 -24.144 1.00 91.81 182 ALA A CA 1
ATOM 1532 C C . ALA A 1 182 ? 27.439 -5.002 -23.364 1.00 91.81 182 ALA A C 1
ATOM 1534 O O . ALA A 1 182 ? 28.464 -4.429 -23.734 1.00 91.81 182 ALA A O 1
ATOM 1535 N N . THR A 1 183 ? 26.733 -4.584 -22.305 1.00 91.50 183 THR A N 1
ATOM 1536 C CA . THR A 1 183 ? 27.094 -3.407 -21.510 1.00 91.50 183 THR A CA 1
ATOM 1537 C C . THR A 1 183 ? 28.476 -3.581 -20.857 1.00 91.50 183 THR A C 1
ATOM 1539 O O . THR A 1 183 ? 28.686 -4.542 -20.115 1.00 91.50 183 THR A O 1
ATOM 1542 N N . PRO A 1 184 ? 29.407 -2.625 -21.043 1.00 91.12 184 PRO A N 1
ATOM 1543 C CA . PRO A 1 184 ? 30.673 -2.578 -20.314 1.00 91.12 184 PRO A CA 1
ATOM 1544 C C . PRO A 1 184 ? 30.501 -2.562 -18.778 1.00 91.12 184 PRO A C 1
ATOM 1546 O O . PRO A 1 184 ? 29.637 -1.835 -18.281 1.00 91.12 184 PRO A O 1
ATOM 1549 N N . PRO A 1 185 ? 31.366 -3.242 -17.996 1.00 88.25 185 PRO A N 1
ATOM 1550 C CA . PRO A 1 185 ? 31.207 -3.364 -16.539 1.00 88.25 185 PRO A CA 1
ATOM 1551 C C . PRO A 1 185 ? 31.055 -2.030 -15.792 1.00 88.25 185 PRO A C 1
ATOM 1553 O O . PRO A 1 185 ? 30.168 -1.881 -14.953 1.00 88.25 185 PRO A O 1
ATOM 1556 N N . HIS A 1 186 ? 31.853 -1.017 -16.150 1.00 85.62 186 HIS A N 1
ATOM 1557 C CA . HIS A 1 186 ? 31.785 0.312 -15.528 1.00 85.62 186 HIS A CA 1
ATOM 1558 C C . HIS A 1 186 ? 30.423 1.005 -15.729 1.00 85.62 186 HIS A C 1
ATOM 1560 O O . HIS A 1 186 ? 29.974 1.745 -14.861 1.00 85.62 186 HIS A O 1
ATOM 1566 N N . LEU A 1 187 ? 29.723 0.733 -16.840 1.00 87.44 187 LEU A N 1
ATOM 1567 C CA . LEU A 1 187 ? 28.374 1.255 -17.081 1.00 87.44 187 LEU A CA 1
ATOM 1568 C C . LEU A 1 187 ? 27.304 0.442 -16.344 1.00 87.44 187 LEU A C 1
ATOM 1570 O O . LEU A 1 187 ? 26.309 1.010 -15.910 1.00 87.44 187 LEU A O 1
ATOM 1574 N N . LYS A 1 188 ? 27.495 -0.866 -16.136 1.00 85.88 188 LYS A N 1
ATOM 1575 C CA . LYS A 1 188 ? 26.575 -1.657 -15.298 1.00 85.88 188 LYS A CA 1
ATOM 1576 C C . LYS A 1 188 ? 26.593 -1.190 -13.843 1.00 85.88 188 LYS A C 1
ATOM 1578 O O . LYS A 1 188 ? 25.547 -1.124 -13.202 1.00 85.88 188 LYS A O 1
ATOM 1583 N N . GLN A 1 189 ? 27.764 -0.822 -13.330 1.00 77.62 189 GLN A N 1
ATOM 1584 C CA . GLN A 1 189 ? 27.891 -0.316 -11.964 1.00 77.62 189 GLN A CA 1
ATOM 1585 C C . GLN A 1 189 ? 27.135 1.007 -11.768 1.00 77.62 189 GLN A C 1
ATOM 1587 O O . GLN A 1 189 ? 26.532 1.204 -10.716 1.00 77.62 189 GLN A O 1
ATOM 1592 N N . SER A 1 190 ? 27.045 1.854 -12.800 1.00 75.25 190 SER A N 1
ATOM 1593 C CA . SER A 1 190 ? 26.370 3.162 -12.743 1.00 75.25 190 SER A CA 1
ATOM 1594 C C . SER A 1 190 ? 24.837 3.131 -12.774 1.00 75.25 190 SER A C 1
ATOM 1596 O O . SER A 1 190 ? 24.175 4.172 -12.674 1.00 75.25 190 SER A O 1
ATOM 1598 N N . VAL A 1 191 ? 24.229 1.942 -12.835 1.00 64.75 191 VAL A N 1
ATOM 1599 C CA . VAL A 1 191 ? 22.770 1.771 -12.675 1.00 64.75 191 VAL A CA 1
ATOM 1600 C C . VAL A 1 191 ? 22.323 2.140 -11.239 1.00 64.75 191 VAL A C 1
ATOM 1602 O O . VAL A 1 191 ? 21.135 2.293 -10.964 1.00 64.75 191 VAL A O 1
ATOM 1605 N N . ASP A 1 192 ? 23.278 2.394 -10.336 1.00 55.09 192 ASP A N 1
ATOM 1606 C CA . ASP A 1 192 ? 23.155 2.626 -8.891 1.00 55.09 192 ASP A CA 1
ATOM 1607 C C . ASP A 1 192 ? 22.124 3.653 -8.402 1.00 55.09 192 ASP A C 1
ATOM 1609 O O . ASP A 1 192 ? 21.649 3.544 -7.281 1.00 55.09 192 ASP A O 1
ATOM 1613 N N . ARG A 1 193 ? 21.686 4.616 -9.220 1.00 53.41 193 ARG A N 1
ATOM 1614 C CA . ARG A 1 193 ? 20.686 5.610 -8.769 1.00 53.41 193 ARG A CA 1
ATOM 1615 C C . ARG A 1 193 ? 19.268 5.382 -9.276 1.00 53.41 193 ARG A C 1
ATOM 1617 O O . ARG A 1 193 ? 18.354 6.026 -8.780 1.00 53.41 193 ARG A O 1
ATOM 1624 N N . ASN A 1 194 ? 19.080 4.497 -10.255 1.00 49.94 194 ASN A N 1
ATOM 1625 C CA . ASN A 1 194 ? 17.794 4.296 -10.930 1.00 49.94 194 ASN A CA 1
ATOM 1626 C C . ASN A 1 194 ? 17.524 2.826 -11.321 1.00 49.94 194 ASN A C 1
ATOM 1628 O O . ASN A 1 194 ? 16.608 2.581 -12.110 1.00 49.94 194 ASN A O 1
ATOM 1632 N N . CYS A 1 195 ? 18.255 1.845 -10.757 1.00 53.72 195 CYS A N 1
ATOM 1633 C CA . CYS A 1 195 ? 17.925 0.408 -10.850 1.00 53.72 195 CYS A CA 1
ATOM 1634 C C . CYS A 1 195 ? 16.439 0.152 -10.574 1.00 53.72 195 CYS A C 1
ATOM 1636 O O . CYS A 1 195 ? 15.844 -0.696 -11.242 1.00 53.72 195 CYS A O 1
ATOM 1638 N N . TRP A 1 196 ? 15.849 0.936 -9.659 1.00 57.22 196 TRP A N 1
ATOM 1639 C CA . TRP A 1 196 ? 14.415 0.991 -9.392 1.00 57.22 196 TRP A CA 1
ATOM 1640 C C . TRP A 1 196 ? 13.587 0.909 -10.674 1.00 57.22 196 TRP A C 1
ATOM 1642 O O . TRP A 1 196 ? 12.707 0.067 -10.762 1.00 57.22 196 TRP A O 1
ATOM 1652 N N . GLN A 1 197 ? 13.870 1.715 -11.705 1.00 67.88 197 GLN A N 1
ATOM 1653 C CA . GLN A 1 197 ? 13.056 1.729 -12.928 1.00 67.88 197 GLN A CA 1
ATOM 1654 C C . GLN A 1 197 ? 13.196 0.445 -13.752 1.00 67.88 197 GLN A C 1
ATOM 1656 O O . GLN A 1 197 ? 12.220 0.004 -14.347 1.00 67.88 197 GLN A O 1
ATOM 1661 N N . VAL A 1 198 ? 14.384 -0.164 -13.794 1.00 78.12 198 VAL A N 1
ATOM 1662 C CA . VAL A 1 198 ? 14.608 -1.385 -14.582 1.00 78.12 198 VAL A CA 1
ATOM 1663 C C . VAL A 1 198 ? 13.993 -2.586 -13.870 1.00 78.12 198 VAL A C 1
ATOM 1665 O O . VAL A 1 198 ? 13.138 -3.259 -14.440 1.00 78.12 198 VAL A O 1
ATOM 1668 N N . LEU A 1 199 ? 14.373 -2.829 -12.612 1.00 81.50 199 LEU A N 1
ATOM 1669 C CA . LEU A 1 199 ? 13.868 -3.971 -11.854 1.00 81.50 199 LEU A CA 1
ATOM 1670 C C . LEU A 1 199 ? 12.367 -3.854 -11.586 1.00 81.50 199 LEU A C 1
ATOM 1672 O O . LEU A 1 199 ? 11.667 -4.843 -11.760 1.00 81.50 199 LEU A O 1
ATOM 1676 N N . SER A 1 200 ? 11.836 -2.669 -11.254 1.00 77.38 200 SER A N 1
ATOM 1677 C CA . SER A 1 200 ? 10.384 -2.513 -11.052 1.00 77.38 200 SER A CA 1
ATOM 1678 C C . SER A 1 200 ? 9.578 -2.840 -12.306 1.00 77.38 200 SER A C 1
ATOM 1680 O O . SER A 1 200 ? 8.524 -3.464 -12.197 1.00 77.38 200 SER A O 1
ATOM 1682 N N . VAL A 1 201 ? 10.070 -2.470 -13.495 1.00 80.62 201 VAL A N 1
ATOM 1683 C CA . VAL A 1 201 ? 9.419 -2.835 -14.758 1.00 80.62 201 VAL A CA 1
ATOM 1684 C C . VAL A 1 201 ? 9.484 -4.340 -14.968 1.00 80.62 201 VAL A C 1
ATOM 1686 O O . VAL A 1 201 ? 8.453 -4.933 -15.264 1.00 80.62 201 VAL A O 1
ATOM 1689 N N . LEU A 1 202 ? 10.653 -4.963 -14.787 1.00 86.25 202 LEU A N 1
ATOM 1690 C CA . LEU A 1 202 ? 10.802 -6.412 -14.960 1.00 86.25 202 LEU A CA 1
ATOM 1691 C C . LEU A 1 202 ? 9.926 -7.202 -13.983 1.00 86.25 202 LEU A C 1
ATOM 1693 O O . LEU A 1 202 ? 9.292 -8.167 -14.392 1.00 86.25 202 LEU A O 1
ATOM 1697 N N . PHE A 1 203 ? 9.827 -6.755 -12.729 1.00 82.00 203 PHE A N 1
ATOM 1698 C CA . PHE A 1 203 ? 8.906 -7.312 -11.742 1.00 82.00 203 PHE A CA 1
ATOM 1699 C C . PHE A 1 203 ? 7.440 -7.114 -12.156 1.00 82.00 203 PHE A C 1
ATOM 1701 O O . PHE A 1 203 ? 6.655 -8.048 -12.057 1.00 82.00 203 PHE A O 1
ATOM 1708 N N . LYS A 1 204 ? 7.061 -5.936 -12.677 1.00 79.50 204 LYS A N 1
ATOM 1709 C CA . LYS A 1 204 ? 5.693 -5.666 -13.164 1.00 79.50 204 LYS A CA 1
ATOM 1710 C C . LYS A 1 204 ? 5.297 -6.575 -14.329 1.00 79.50 204 LYS A C 1
ATOM 1712 O O . LYS A 1 204 ? 4.132 -6.945 -14.429 1.00 79.50 204 LYS A O 1
ATOM 1717 N N . VAL A 1 205 ? 6.235 -6.887 -15.221 1.00 82.75 205 VAL A N 1
ATOM 1718 C CA . VAL A 1 205 ? 5.990 -7.784 -16.360 1.00 82.75 205 VAL A CA 1
ATOM 1719 C C . VAL A 1 205 ? 6.325 -9.249 -16.048 1.00 82.75 205 VAL A C 1
ATOM 1721 O O . VAL A 1 205 ? 6.235 -10.080 -16.943 1.00 82.75 205 VAL A O 1
ATOM 1724 N N . GLU A 1 206 ? 6.698 -9.563 -14.803 1.00 82.69 206 GLU A N 1
ATOM 1725 C CA . GLU A 1 206 ? 7.038 -10.909 -14.315 1.00 82.69 206 GLU A CA 1
ATOM 1726 C C . GLU A 1 206 ? 8.146 -11.615 -15.138 1.00 82.69 206 GLU A C 1
ATOM 1728 O O . GLU A 1 206 ? 8.148 -12.829 -15.326 1.00 82.69 206 GLU A O 1
ATOM 1733 N N . ASP A 1 207 ? 9.137 -10.858 -15.627 1.00 86.44 207 ASP A N 1
ATOM 1734 C CA . ASP A 1 207 ? 10.269 -11.382 -16.409 1.00 86.44 207 ASP A CA 1
ATOM 1735 C C . ASP A 1 207 ? 11.394 -11.916 -15.510 1.00 86.44 207 ASP A C 1
ATOM 1737 O O . ASP A 1 207 ? 12.481 -11.333 -15.402 1.00 86.44 207 ASP A O 1
ATOM 1741 N N . ILE A 1 208 ? 11.127 -13.044 -14.849 1.00 86.69 208 ILE A N 1
ATOM 1742 C CA . ILE A 1 208 ? 12.043 -13.636 -13.863 1.00 86.69 208 ILE A CA 1
ATOM 1743 C C . ILE A 1 208 ? 13.405 -13.981 -14.479 1.00 86.69 208 ILE A C 1
ATOM 1745 O O . ILE A 1 208 ? 14.439 -13.761 -13.849 1.00 86.69 208 ILE A O 1
ATOM 1749 N N . SER A 1 209 ? 13.438 -14.398 -15.749 1.00 87.88 209 SER A N 1
ATOM 1750 C CA . SER A 1 209 ? 14.682 -14.695 -16.471 1.00 87.88 209 SER A CA 1
ATOM 1751 C C . SER A 1 209 ? 15.612 -13.480 -16.560 1.00 87.88 209 SER A C 1
ATOM 1753 O O . SER A 1 209 ? 16.810 -13.586 -16.282 1.00 87.88 209 SER A O 1
ATOM 1755 N N . SER A 1 210 ? 15.078 -12.309 -16.912 1.00 89.25 210 SER A N 1
ATOM 1756 C CA . SER A 1 210 ? 15.868 -11.076 -16.974 1.00 89.25 210 SER A CA 1
ATOM 1757 C C . SER A 1 210 ? 16.261 -10.557 -15.595 1.00 89.25 210 SER A C 1
ATOM 1759 O O . SER A 1 210 ? 17.371 -10.051 -15.437 1.00 89.25 210 SER A O 1
ATOM 1761 N N . ILE A 1 211 ? 15.389 -10.699 -14.592 1.00 89.38 211 ILE A N 1
ATOM 1762 C CA . ILE A 1 211 ? 15.720 -10.343 -13.204 1.00 89.38 211 ILE A CA 1
ATOM 1763 C C . ILE A 1 211 ? 16.879 -11.217 -12.720 1.00 89.38 211 ILE A C 1
ATOM 1765 O O . ILE A 1 211 ? 17.861 -10.693 -12.198 1.00 89.38 211 ILE A O 1
ATOM 1769 N N . SER A 1 212 ? 16.814 -12.527 -12.976 1.00 89.94 212 SER A N 1
ATOM 1770 C CA . SER A 1 212 ? 17.879 -13.481 -12.655 1.00 89.94 212 SER A CA 1
ATOM 1771 C C . SER A 1 212 ? 19.188 -13.101 -13.335 1.00 89.94 212 SER A C 1
ATOM 1773 O O . SER A 1 212 ? 20.231 -13.084 -12.686 1.00 89.94 212 SER A O 1
ATOM 1775 N N . MET A 1 213 ? 19.141 -12.700 -14.607 1.00 90.19 213 MET A N 1
ATOM 1776 C CA . MET A 1 213 ? 20.319 -12.231 -15.337 1.00 90.19 213 MET A CA 1
ATOM 1777 C C . MET A 1 213 ? 20.976 -10.998 -14.691 1.00 90.19 213 MET A C 1
ATOM 1779 O O . MET A 1 213 ? 22.200 -10.940 -14.650 1.00 90.19 213 MET A O 1
ATOM 1783 N N . ILE A 1 214 ? 20.197 -10.030 -14.188 1.00 89.69 214 ILE A N 1
ATOM 1784 C CA . ILE A 1 214 ? 20.731 -8.829 -13.516 1.00 89.69 214 ILE A CA 1
ATOM 1785 C C . ILE A 1 214 ? 21.280 -9.176 -12.128 1.00 89.69 214 ILE A C 1
ATOM 1787 O O . ILE A 1 214 ? 22.402 -8.809 -11.788 1.00 89.69 214 ILE A O 1
ATOM 1791 N N . VAL A 1 215 ? 20.478 -9.858 -11.308 1.00 88.56 215 VAL A N 1
ATOM 1792 C CA . VAL A 1 215 ? 20.777 -10.125 -9.890 1.00 88.56 215 VAL A CA 1
ATOM 1793 C C . VAL A 1 215 ? 21.952 -11.099 -9.732 1.00 88.56 215 VAL A C 1
ATOM 1795 O O . VAL A 1 215 ? 22.683 -11.044 -8.741 1.00 88.56 215 VAL A O 1
ATOM 1798 N N . ASN A 1 216 ? 22.168 -11.972 -10.721 1.00 89.94 216 ASN A N 1
ATOM 1799 C CA . ASN A 1 216 ? 23.297 -12.902 -10.780 1.00 89.94 216 ASN A CA 1
ATOM 1800 C C . ASN A 1 216 ? 24.477 -12.394 -11.634 1.00 89.94 216 ASN A C 1
ATOM 1802 O O . ASN A 1 216 ? 25.408 -13.161 -11.886 1.00 89.94 216 ASN A O 1
ATOM 1806 N N . ASP A 1 217 ? 24.466 -11.137 -12.094 1.00 89.75 217 ASP A N 1
ATOM 1807 C CA . ASP A 1 217 ? 25.544 -10.601 -12.930 1.00 89.75 217 ASP A CA 1
ATOM 1808 C C . ASP A 1 217 ? 26.865 -10.510 -12.130 1.00 89.75 217 ASP A C 1
ATOM 1810 O O . ASP A 1 217 ? 26.893 -9.876 -11.067 1.00 89.75 217 ASP A O 1
ATOM 1814 N N . PRO A 1 218 ? 27.977 -11.111 -12.606 1.00 89.25 218 PRO A N 1
ATOM 1815 C CA . PRO A 1 218 ? 29.267 -11.053 -11.917 1.00 89.25 218 PRO A CA 1
ATOM 1816 C C . PRO A 1 218 ? 29.757 -9.628 -11.646 1.00 89.25 218 PRO A C 1
ATOM 1818 O O . PRO A 1 218 ? 30.382 -9.397 -10.610 1.00 89.25 218 PRO A O 1
ATOM 1821 N N . ASP A 1 219 ? 29.436 -8.682 -12.534 1.00 88.56 219 ASP A N 1
ATOM 1822 C CA . ASP A 1 219 ? 29.844 -7.278 -12.419 1.00 88.56 219 ASP A CA 1
ATOM 1823 C C . ASP A 1 219 ? 29.090 -6.536 -11.297 1.00 88.56 219 ASP A C 1
ATOM 1825 O O . ASP A 1 219 ? 29.500 -5.447 -10.890 1.00 88.56 219 ASP A O 1
ATOM 1829 N N . LEU A 1 220 ? 27.994 -7.120 -10.791 1.00 87.44 220 LEU A N 1
ATOM 1830 C CA . LEU A 1 220 ? 27.122 -6.561 -9.752 1.00 87.44 220 LEU A CA 1
ATOM 1831 C C . LEU A 1 220 ? 27.124 -7.374 -8.451 1.00 87.44 220 LEU A C 1
ATOM 1833 O O . LEU A 1 220 ? 26.291 -7.131 -7.577 1.00 87.44 220 LEU A O 1
ATOM 1837 N N . ARG A 1 221 ? 28.066 -8.311 -8.283 1.00 86.75 221 ARG A N 1
ATOM 1838 C CA . ARG A 1 221 ? 28.124 -9.206 -7.113 1.00 86.75 221 ARG A CA 1
ATOM 1839 C C . ARG A 1 221 ? 28.070 -8.459 -5.777 1.00 86.75 221 ARG A C 1
ATOM 1841 O O . ARG A 1 221 ? 27.349 -8.883 -4.879 1.00 86.75 221 ARG A O 1
ATOM 1848 N N . GLU A 1 222 ? 28.802 -7.354 -5.648 1.00 85.88 222 GLU A N 1
ATOM 1849 C CA . GLU A 1 222 ? 28.848 -6.555 -4.412 1.00 85.88 222 GLU A CA 1
ATOM 1850 C C . GLU A 1 222 ? 27.508 -5.874 -4.091 1.00 85.88 222 GLU A C 1
ATOM 1852 O O . GLU A 1 222 ? 27.222 -5.595 -2.932 1.00 85.88 222 GLU A O 1
ATOM 1857 N N . ARG A 1 223 ? 26.656 -5.666 -5.102 1.00 83.81 223 ARG A N 1
ATOM 1858 C CA . ARG A 1 223 ? 25.366 -4.966 -5.001 1.00 83.81 223 ARG A CA 1
ATOM 1859 C C . ARG A 1 223 ? 24.165 -5.906 -4.982 1.00 83.81 223 ARG A C 1
ATOM 1861 O O . ARG A 1 223 ? 23.022 -5.457 -4.963 1.00 83.81 223 ARG A O 1
ATOM 1868 N N . ARG A 1 224 ? 24.399 -7.218 -4.996 1.00 87.56 224 ARG A N 1
ATOM 1869 C CA . ARG A 1 224 ? 23.343 -8.234 -5.061 1.00 87.56 224 ARG A CA 1
ATOM 1870 C C . ARG A 1 224 ? 22.281 -8.052 -3.973 1.00 87.56 224 ARG A C 1
ATOM 1872 O O . ARG A 1 224 ? 21.092 -8.106 -4.273 1.00 87.56 224 ARG A O 1
ATOM 1879 N N . HIS A 1 225 ? 22.709 -7.787 -2.740 1.00 85.12 225 HIS A N 1
ATOM 1880 C CA . HIS A 1 225 ? 21.804 -7.566 -1.611 1.00 85.12 225 HIS A CA 1
ATOM 1881 C C . HIS A 1 225 ? 20.869 -6.370 -1.844 1.00 85.12 225 HIS A C 1
ATOM 1883 O O . HIS A 1 225 ? 19.667 -6.486 -1.603 1.00 85.12 225 HIS A O 1
ATOM 1889 N N . ASP A 1 226 ? 21.393 -5.263 -2.378 1.00 83.06 226 ASP A N 1
ATOM 1890 C CA . ASP A 1 226 ? 20.601 -4.071 -2.690 1.00 83.06 226 ASP A CA 1
ATOM 1891 C C . ASP A 1 226 ? 19.602 -4.357 -3.818 1.00 83.06 226 ASP A C 1
ATOM 1893 O O . ASP A 1 226 ? 18.424 -4.028 -3.704 1.00 83.06 226 ASP A O 1
ATOM 1897 N N . LEU A 1 227 ? 20.032 -5.054 -4.877 1.00 82.94 227 LEU A N 1
ATOM 1898 C CA . LEU A 1 227 ? 19.165 -5.432 -6.002 1.00 82.94 227 LEU A CA 1
ATOM 1899 C C . LEU A 1 227 ? 18.007 -6.345 -5.570 1.00 82.94 227 LEU A C 1
ATOM 1901 O O . LEU A 1 227 ? 16.889 -6.203 -6.064 1.00 82.94 227 LEU A O 1
ATOM 1905 N N . ILE A 1 228 ? 18.251 -7.267 -4.636 1.00 84.94 228 ILE A N 1
ATOM 1906 C CA . ILE A 1 228 ? 17.202 -8.109 -4.044 1.00 84.94 228 ILE A CA 1
ATOM 1907 C C . ILE A 1 228 ? 16.244 -7.262 -3.196 1.00 84.94 228 ILE A C 1
ATOM 1909 O O . ILE A 1 228 ? 15.025 -7.439 -3.280 1.00 84.94 228 ILE A O 1
ATOM 1913 N N . ALA A 1 229 ? 16.777 -6.326 -2.406 1.00 81.00 229 ALA A N 1
ATOM 1914 C CA . ALA A 1 229 ? 15.979 -5.442 -1.561 1.00 81.00 229 ALA A CA 1
ATOM 1915 C C . ALA A 1 229 ? 15.041 -4.532 -2.377 1.00 81.00 229 ALA A C 1
ATOM 1917 O O . ALA A 1 229 ? 13.919 -4.272 -1.941 1.00 81.00 229 ALA A O 1
ATOM 1918 N N . GLU A 1 230 ? 15.430 -4.129 -3.590 1.00 79.88 230 GLU A N 1
ATOM 1919 C CA . GLU A 1 230 ? 14.566 -3.380 -4.522 1.00 79.88 230 GLU A CA 1
ATOM 1920 C C . GLU A 1 230 ? 13.285 -4.154 -4.890 1.00 79.88 230 GLU A C 1
ATOM 1922 O O . GLU A 1 230 ? 12.208 -3.578 -5.058 1.00 79.88 230 GLU A O 1
ATOM 1927 N N . GLY A 1 231 ? 13.357 -5.488 -4.938 1.00 80.06 231 GLY A N 1
ATOM 1928 C CA . GLY A 1 231 ? 12.204 -6.357 -5.183 1.00 80.06 231 GLY A CA 1
ATOM 1929 C C . GLY A 1 231 ? 11.205 -6.423 -4.025 1.00 80.06 231 GLY A C 1
ATOM 1930 O O . GLY A 1 231 ? 10.118 -6.981 -4.182 1.00 80.06 231 GLY A O 1
ATOM 1931 N N . LYS A 1 232 ? 11.511 -5.844 -2.855 1.00 83.62 232 LYS A N 1
ATOM 1932 C CA . LYS A 1 232 ? 10.688 -5.956 -1.639 1.00 83.62 232 LYS A CA 1
ATOM 1933 C C . LYS A 1 232 ? 9.225 -5.580 -1.864 1.00 83.62 232 LYS A C 1
ATOM 1935 O O . LYS A 1 232 ? 8.339 -6.259 -1.341 1.00 83.62 232 LYS A O 1
ATOM 1940 N N . SER A 1 233 ? 8.951 -4.515 -2.622 1.00 82.44 233 SER A N 1
ATOM 1941 C CA . SER A 1 233 ? 7.572 -4.094 -2.907 1.00 82.44 233 SER A CA 1
ATOM 1942 C C . SER A 1 233 ? 6.823 -5.137 -3.737 1.00 82.44 233 SER A C 1
ATOM 1944 O O . SER A 1 233 ? 5.682 -5.456 -3.406 1.00 82.44 233 SER A O 1
ATOM 1946 N N . TYR A 1 234 ? 7.479 -5.710 -4.747 1.00 85.00 234 TYR A N 1
ATOM 1947 C CA . TYR A 1 234 ? 6.924 -6.778 -5.573 1.00 85.00 234 TYR A CA 1
ATOM 1948 C C . TYR A 1 234 ? 6.628 -8.034 -4.746 1.00 85.00 234 TYR A C 1
ATOM 1950 O O . TYR A 1 234 ? 5.489 -8.492 -4.725 1.00 85.00 234 TYR A O 1
ATOM 1958 N N . PHE A 1 235 ? 7.595 -8.527 -3.965 1.00 86.88 235 PHE A N 1
ATOM 1959 C CA . PHE A 1 235 ? 7.387 -9.698 -3.103 1.00 86.88 235 PHE A CA 1
ATOM 1960 C C . PHE A 1 235 ? 6.284 -9.463 -2.061 1.00 86.88 235 PHE A C 1
ATOM 1962 O O . PHE A 1 235 ? 5.458 -10.337 -1.809 1.00 86.88 235 PHE A O 1
ATOM 1969 N N . THR A 1 236 ? 6.211 -8.251 -1.499 1.00 86.38 236 THR A N 1
ATOM 1970 C CA . THR A 1 236 ? 5.117 -7.863 -0.596 1.00 86.38 236 THR A CA 1
ATOM 1971 C C . THR A 1 236 ? 3.763 -7.916 -1.307 1.00 86.38 236 THR A C 1
ATOM 1973 O O . THR A 1 236 ? 2.777 -8.325 -0.697 1.00 86.38 236 THR A O 1
ATOM 1976 N N . ASN A 1 237 ? 3.693 -7.516 -2.580 1.00 86.31 237 ASN A N 1
ATOM 1977 C CA . ASN A 1 237 ? 2.465 -7.583 -3.368 1.00 86.31 237 ASN A CA 1
ATOM 1978 C C . ASN A 1 237 ? 2.066 -9.027 -3.698 1.00 86.31 237 ASN A C 1
ATOM 1980 O O . ASN A 1 237 ? 0.892 -9.347 -3.569 1.00 86.31 237 ASN A O 1
ATOM 1984 N N . LEU A 1 238 ? 3.015 -9.922 -3.994 1.00 87.75 238 LEU A N 1
ATOM 1985 C CA . LEU A 1 238 ? 2.716 -11.349 -4.182 1.00 87.75 238 LEU A CA 1
ATOM 1986 C C . LEU A 1 238 ? 2.098 -11.978 -2.925 1.00 87.75 238 LEU A C 1
ATOM 1988 O O . LEU A 1 238 ? 1.078 -12.656 -3.015 1.00 87.75 238 LEU A O 1
ATOM 1992 N N . ILE A 1 239 ? 2.633 -11.675 -1.737 1.00 87.44 239 ILE A N 1
ATOM 1993 C CA . ILE A 1 239 ? 2.018 -12.086 -0.458 1.00 87.44 239 ILE A CA 1
ATOM 1994 C C . ILE A 1 239 ? 0.640 -11.430 -0.294 1.00 87.44 239 ILE A C 1
ATOM 1996 O O . ILE A 1 239 ? -0.312 -12.031 0.219 1.00 87.44 239 ILE A O 1
ATOM 2000 N N . LYS A 1 240 ? 0.499 -10.181 -0.760 1.00 84.75 240 LYS A N 1
ATOM 2001 C CA . LYS A 1 240 ? -0.790 -9.488 -0.774 1.00 84.75 240 LYS A CA 1
ATOM 2002 C C . LYS A 1 240 ? -1.807 -10.068 -1.778 1.00 84.75 240 LYS A C 1
ATOM 2004 O O . LYS A 1 240 ? -2.990 -9.745 -1.690 1.00 84.75 240 LYS A O 1
ATOM 2009 N N . GLU A 1 241 ? -1.382 -10.931 -2.679 1.00 87.12 241 GLU A N 1
ATOM 2010 C CA . GLU A 1 241 ? -2.232 -11.584 -3.676 1.00 87.12 241 GLU A CA 1
ATOM 2011 C C . GLU A 1 241 ? -2.318 -13.102 -3.452 1.00 87.12 241 GLU A C 1
ATOM 2013 O O . GLU A 1 241 ? -2.869 -13.807 -4.286 1.00 87.12 241 GLU A O 1
ATOM 2018 N N . GLU A 1 242 ? -1.776 -13.605 -2.334 1.00 87.81 242 GLU A N 1
ATOM 2019 C CA . GLU A 1 242 ? -1.659 -15.040 -2.018 1.00 87.81 242 GLU A CA 1
ATOM 2020 C C . GLU A 1 242 ? -0.886 -15.867 -3.059 1.00 87.81 242 GLU A C 1
ATOM 2022 O O . GLU A 1 242 ? -1.013 -17.086 -3.113 1.00 87.81 242 GLU A O 1
ATOM 2027 N N . LYS A 1 243 ? -0.024 -15.225 -3.849 1.00 88.75 243 LYS A N 1
ATOM 2028 C CA . LYS A 1 243 ? 0.813 -15.865 -4.871 1.00 88.75 243 LYS A CA 1
ATOM 2029 C C . LYS A 1 243 ? 2.116 -16.403 -4.267 1.00 88.75 243 LYS A C 1
ATOM 2031 O O . LYS A 1 243 ? 3.209 -15.986 -4.654 1.00 88.75 243 LYS A O 1
ATOM 2036 N N . PHE A 1 244 ? 2.008 -17.290 -3.278 1.00 86.62 244 PHE A N 1
ATOM 2037 C CA . PHE A 1 244 ? 3.173 -17.841 -2.575 1.00 86.62 244 PHE A CA 1
ATOM 2038 C C . PHE A 1 244 ? 4.018 -18.753 -3.475 1.00 86.62 244 PHE A C 1
ATOM 2040 O O . PHE A 1 244 ? 5.240 -18.731 -3.370 1.00 86.62 244 PHE A O 1
ATOM 2047 N N . GLU A 1 245 ? 3.400 -19.486 -4.404 1.00 87.06 245 GLU A N 1
ATOM 2048 C CA . GLU A 1 245 ? 4.098 -20.365 -5.348 1.00 87.06 245 GLU A CA 1
ATOM 2049 C C . GLU A 1 245 ? 4.989 -19.568 -6.306 1.00 87.06 245 GLU A C 1
ATOM 2051 O O . GLU A 1 245 ? 6.155 -19.905 -6.484 1.00 87.06 245 GLU A O 1
ATOM 2056 N N . LEU A 1 246 ? 4.470 -18.470 -6.872 1.00 85.06 246 LEU A N 1
ATOM 2057 C CA . LEU A 1 246 ? 5.265 -17.566 -7.713 1.00 85.06 246 LEU A CA 1
ATOM 2058 C C . LEU A 1 246 ? 6.402 -16.925 -6.925 1.00 85.06 246 LEU A C 1
ATOM 2060 O O . LEU A 1 246 ? 7.487 -16.718 -7.461 1.00 85.06 246 LEU A O 1
ATOM 2064 N N . LEU A 1 247 ? 6.164 -16.601 -5.656 1.00 88.56 247 LEU A N 1
ATOM 2065 C CA . LEU A 1 247 ? 7.187 -16.023 -4.803 1.00 88.56 247 LEU A CA 1
ATOM 2066 C C . LEU A 1 247 ? 8.330 -17.016 -4.531 1.00 88.56 247 LEU A C 1
ATOM 2068 O O . LEU A 1 247 ? 9.489 -16.623 -4.649 1.00 88.56 247 LEU A O 1
ATOM 2072 N N . GLU A 1 248 ? 8.026 -18.279 -4.224 1.00 86.31 248 GLU A N 1
ATOM 2073 C CA . GLU A 1 248 ? 9.043 -19.330 -4.053 1.00 86.31 248 GLU A CA 1
ATOM 2074 C C . GLU A 1 248 ? 9.764 -19.627 -5.375 1.00 86.31 248 GLU A C 1
ATOM 2076 O O . GLU A 1 248 ? 10.993 -19.627 -5.409 1.00 86.31 248 GLU A O 1
ATOM 2081 N N . GLN A 1 249 ? 9.030 -19.732 -6.490 1.00 86.94 249 GLN A N 1
ATOM 2082 C CA . GLN A 1 249 ? 9.620 -19.887 -7.824 1.00 86.94 249 GLN A CA 1
ATOM 2083 C C . GLN A 1 249 ? 10.604 -18.749 -8.141 1.00 86.94 249 GLN A C 1
ATOM 2085 O O . GLN A 1 249 ? 11.705 -18.994 -8.629 1.00 86.94 249 GLN A O 1
ATOM 2090 N N . CYS A 1 250 ? 10.251 -17.499 -7.822 1.00 87.50 250 CYS A N 1
ATOM 2091 C CA . CYS A 1 250 ? 11.164 -16.370 -7.984 1.00 87.50 250 CYS A CA 1
ATOM 2092 C C . CYS A 1 250 ? 12.426 -16.541 -7.126 1.00 87.50 250 CYS A C 1
ATOM 2094 O O . CYS A 1 250 ? 13.527 -16.293 -7.606 1.00 87.50 250 CYS A O 1
ATOM 2096 N N . MET A 1 251 ? 12.299 -16.949 -5.861 1.00 88.56 251 MET A N 1
ATOM 2097 C CA . MET A 1 251 ? 13.462 -17.139 -4.983 1.00 88.56 251 MET A CA 1
ATOM 2098 C C . MET A 1 251 ? 14.399 -18.240 -5.489 1.00 88.56 251 MET A C 1
ATOM 2100 O O . MET A 1 251 ? 15.622 -18.082 -5.419 1.00 88.56 251 MET A O 1
ATOM 2104 N N . GLU A 1 252 ? 13.831 -19.320 -6.024 1.00 89.50 252 GLU A N 1
ATOM 2105 C CA . GLU A 1 252 ? 14.570 -20.422 -6.638 1.00 89.50 252 GLU A CA 1
ATOM 2106 C C . GLU A 1 252 ? 15.286 -19.976 -7.920 1.00 89.50 252 GLU A C 1
ATOM 2108 O O . GLU A 1 252 ? 16.501 -20.138 -8.025 1.00 89.50 252 GLU A O 1
ATOM 2113 N N . GLU A 1 253 ? 14.584 -19.340 -8.864 1.00 88.31 253 GLU A N 1
ATOM 2114 C CA . GLU A 1 253 ? 15.154 -18.893 -10.148 1.00 88.31 253 GLU A CA 1
ATOM 2115 C C . GLU A 1 253 ? 16.203 -17.776 -10.002 1.00 88.31 253 GLU A C 1
ATOM 2117 O O . GLU A 1 253 ? 17.094 -17.615 -10.846 1.00 88.31 253 GLU A O 1
ATOM 2122 N N . LEU A 1 254 ? 16.120 -16.991 -8.928 1.00 88.62 254 LEU A N 1
ATOM 2123 C CA . LEU A 1 254 ? 17.108 -15.965 -8.590 1.00 88.62 254 LEU A CA 1
ATOM 2124 C C . LEU A 1 254 ? 18.283 -16.516 -7.760 1.00 88.62 254 LEU A C 1
ATOM 2126 O O . LEU A 1 254 ? 19.216 -15.767 -7.450 1.00 88.62 254 LEU A O 1
ATOM 2130 N N . HIS A 1 255 ? 18.261 -17.811 -7.430 1.00 88.81 255 HIS A N 1
ATOM 2131 C CA . HIS A 1 255 ? 19.275 -18.516 -6.646 1.00 88.81 255 HIS A CA 1
ATOM 2132 C C . HIS A 1 255 ? 19.572 -17.841 -5.299 1.00 88.81 255 HIS A C 1
ATOM 2134 O O . HIS A 1 255 ? 20.733 -17.602 -4.960 1.00 88.81 255 HIS A O 1
ATOM 2140 N N . PHE A 1 256 ? 18.535 -17.476 -4.542 1.00 88.62 256 PHE A N 1
ATOM 2141 C CA . PHE A 1 256 ? 18.730 -16.813 -3.251 1.00 88.62 256 PHE A CA 1
ATOM 2142 C C . PHE A 1 256 ? 19.512 -17.706 -2.281 1.00 88.62 256 PHE A C 1
ATOM 2144 O O . PHE A 1 256 ? 19.173 -18.876 -2.092 1.00 88.62 256 PHE A O 1
ATOM 2151 N N . SER A 1 257 ? 20.513 -17.136 -1.608 1.00 89.38 257 SER A N 1
ATOM 2152 C CA . SER A 1 257 ? 21.154 -17.798 -0.470 1.00 89.38 257 SER A CA 1
ATOM 2153 C C . SER A 1 257 ? 20.202 -17.855 0.731 1.00 89.38 257 SER A C 1
ATOM 2155 O O . SER A 1 257 ? 19.249 -17.079 0.831 1.00 89.38 257 SER A O 1
ATOM 2157 N N . GLU A 1 258 ? 20.458 -18.747 1.691 1.00 87.19 258 GLU A N 1
ATOM 2158 C CA . GLU A 1 258 ? 19.642 -18.801 2.912 1.00 87.19 258 GLU A CA 1
ATOM 2159 C C . GLU A 1 258 ? 19.685 -17.477 3.699 1.00 87.19 258 GLU A C 1
ATOM 2161 O O . GLU A 1 258 ? 18.671 -17.049 4.253 1.00 87.19 258 GLU A O 1
ATOM 2166 N N . GLU A 1 259 ? 20.830 -16.793 3.703 1.00 88.31 259 GLU A N 1
ATOM 2167 C CA . GLU A 1 259 ? 20.987 -15.474 4.321 1.00 88.31 259 GLU A CA 1
ATOM 2168 C C . GLU A 1 259 ? 20.136 -14.408 3.614 1.00 88.31 259 GLU A C 1
ATOM 2170 O O . GLU A 1 259 ? 19.419 -13.652 4.273 1.00 88.31 259 GLU A O 1
ATOM 2175 N N . GLU A 1 260 ? 20.135 -14.396 2.279 1.00 89.25 260 GLU A N 1
ATOM 2176 C CA . GLU A 1 260 ? 19.335 -13.473 1.464 1.00 89.25 260 GLU A CA 1
ATOM 2177 C C . GLU A 1 260 ? 17.835 -13.690 1.674 1.00 89.25 260 GLU A C 1
ATOM 2179 O O . GLU A 1 260 ? 17.089 -12.729 1.881 1.00 89.25 260 GLU A O 1
ATOM 2184 N N . GLN A 1 261 ? 17.394 -14.953 1.693 1.00 87.31 261 GLN A N 1
ATOM 2185 C CA . GLN A 1 261 ? 16.005 -15.302 1.996 1.00 87.31 261 GLN A CA 1
ATOM 2186 C C . GLN A 1 261 ? 15.601 -14.796 3.382 1.00 87.31 261 GLN A C 1
ATOM 2188 O O . GLN A 1 261 ? 14.554 -14.165 3.528 1.00 87.31 261 GLN A O 1
ATOM 2193 N N . ASN A 1 262 ? 16.427 -15.043 4.402 1.00 86.12 262 ASN A N 1
ATOM 2194 C CA . ASN A 1 262 ? 16.133 -14.640 5.776 1.00 86.12 262 ASN A CA 1
ATOM 2195 C C . ASN A 1 262 ? 16.123 -13.111 5.937 1.00 86.12 262 ASN A C 1
ATOM 2197 O O . ASN A 1 262 ? 15.254 -12.571 6.630 1.00 86.12 262 ASN A O 1
ATOM 2201 N N . SER A 1 263 ? 17.038 -12.403 5.267 1.00 86.81 263 SER A N 1
ATOM 2202 C CA . SER A 1 263 ? 17.077 -10.937 5.240 1.00 86.81 263 SER A CA 1
ATOM 2203 C C . SER A 1 263 ? 15.816 -10.361 4.592 1.00 86.81 263 SER A C 1
ATOM 2205 O O . SER A 1 263 ? 15.128 -9.541 5.207 1.00 86.81 263 SER A O 1
ATOM 2207 N N . LEU A 1 264 ? 15.437 -10.844 3.403 1.00 85.19 264 LEU A N 1
ATOM 2208 C CA . LEU A 1 264 ? 14.229 -10.384 2.717 1.00 85.19 264 LEU A CA 1
ATOM 2209 C C . LEU A 1 264 ? 12.963 -10.696 3.530 1.00 85.19 264 LEU A C 1
ATOM 2211 O O . LEU A 1 264 ? 12.122 -9.812 3.704 1.00 85.19 264 LEU A O 1
ATOM 2215 N N . LYS A 1 265 ? 12.840 -11.913 4.082 1.00 86.31 265 LYS A N 1
ATOM 2216 C CA . LYS A 1 265 ? 11.719 -12.308 4.954 1.00 86.31 265 LYS A CA 1
ATOM 2217 C C . LYS A 1 265 ? 11.601 -11.383 6.161 1.00 86.31 265 LYS A C 1
ATOM 2219 O O . LYS A 1 265 ? 10.508 -10.904 6.443 1.00 86.31 265 LYS A O 1
ATOM 2224 N N . SER A 1 266 ? 1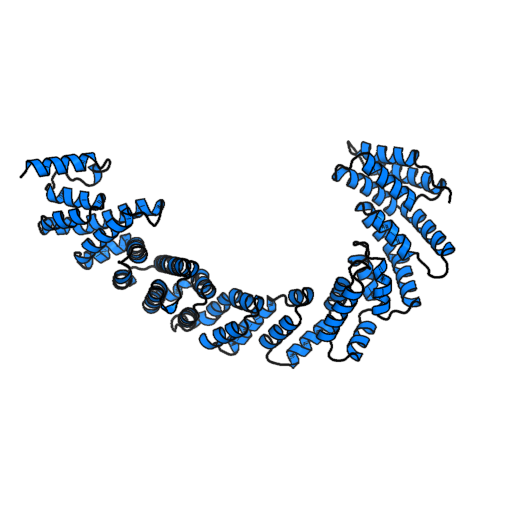2.715 -11.051 6.814 1.00 83.31 266 SER A N 1
ATOM 2225 C CA . SER A 1 266 ? 12.737 -10.126 7.956 1.00 83.31 266 SER A CA 1
ATOM 2226 C C . SER A 1 266 ? 12.306 -8.711 7.561 1.00 83.31 266 SER A C 1
ATOM 2228 O O . SER A 1 266 ? 11.477 -8.095 8.231 1.00 83.31 266 SER A O 1
ATOM 2230 N N . GLN A 1 267 ? 12.808 -8.199 6.434 1.00 81.75 267 GLN A N 1
ATOM 2231 C CA . GLN A 1 267 ? 12.438 -6.877 5.925 1.00 81.75 267 GLN A CA 1
ATOM 2232 C C . GLN A 1 267 ? 10.961 -6.789 5.530 1.00 81.75 267 GLN A C 1
ATOM 2234 O O . GLN A 1 267 ? 10.320 -5.760 5.757 1.00 81.75 267 GLN A O 1
ATOM 2239 N N . ILE A 1 268 ? 10.425 -7.840 4.908 1.00 82.56 268 ILE A N 1
ATOM 2240 C CA . ILE A 1 268 ? 9.007 -7.953 4.571 1.00 82.56 268 ILE A CA 1
ATOM 2241 C C . ILE A 1 268 ? 8.180 -8.072 5.850 1.00 82.56 268 ILE A C 1
ATOM 2243 O O . ILE A 1 268 ? 7.168 -7.390 5.966 1.00 82.56 268 ILE A O 1
ATOM 2247 N N . HIS A 1 269 ? 8.634 -8.848 6.837 1.00 79.69 269 HIS A N 1
ATOM 2248 C CA . HIS A 1 269 ? 7.926 -9.039 8.100 1.00 79.69 269 HIS A CA 1
ATOM 2249 C C . HIS A 1 269 ? 7.723 -7.743 8.883 1.00 79.69 269 HIS A C 1
ATOM 2251 O O . HIS A 1 269 ? 6.644 -7.525 9.425 1.00 79.69 269 HIS A O 1
ATOM 2257 N N . ILE A 1 270 ? 8.715 -6.848 8.869 1.00 71.62 270 ILE A N 1
ATOM 2258 C CA . ILE A 1 270 ? 8.600 -5.503 9.453 1.00 71.62 270 ILE A CA 1
ATOM 2259 C C . ILE A 1 270 ? 7.522 -4.662 8.743 1.00 71.62 270 ILE A C 1
ATOM 2261 O O . ILE A 1 270 ? 6.871 -3.832 9.374 1.00 71.62 270 ILE A O 1
ATOM 2265 N N . ASN A 1 271 ? 7.322 -4.863 7.437 1.00 66.56 271 ASN A N 1
ATOM 2266 C CA . ASN A 1 271 ? 6.438 -4.034 6.613 1.00 66.56 271 ASN A CA 1
ATOM 2267 C C . ASN A 1 271 ? 5.035 -4.624 6.401 1.00 66.56 271 ASN A C 1
ATOM 2269 O O . ASN A 1 271 ? 4.119 -3.886 6.031 1.00 66.56 271 ASN A O 1
ATOM 2273 N N . ILE A 1 272 ? 4.858 -5.936 6.566 1.00 72.31 272 ILE A N 1
ATOM 2274 C CA . ILE A 1 272 ? 3.559 -6.588 6.429 1.00 72.31 272 ILE A CA 1
ATOM 2275 C C . ILE A 1 272 ? 2.779 -6.417 7.723 1.00 72.31 272 ILE A C 1
ATOM 2277 O O . ILE A 1 272 ? 3.059 -7.037 8.747 1.00 72.31 272 ILE A O 1
ATOM 2281 N N . ASP A 1 273 ? 1.732 -5.604 7.631 1.00 76.44 273 ASP A N 1
ATOM 2282 C CA . ASP A 1 273 ? 0.721 -5.468 8.667 1.00 76.44 273 ASP A CA 1
ATOM 2283 C C . ASP A 1 273 ? -0.225 -6.679 8.635 1.00 76.44 273 ASP A C 1
ATOM 2285 O O . ASP A 1 273 ? -1.373 -6.581 8.205 1.00 76.44 273 ASP A O 1
ATOM 2289 N N . TYR A 1 274 ? 0.254 -7.853 9.060 1.00 82.69 274 TYR A N 1
ATOM 2290 C CA . TYR A 1 274 ? -0.584 -9.057 9.156 1.00 82.69 274 TYR A CA 1
ATOM 2291 C C . TYR A 1 274 ? -1.773 -8.852 10.112 1.00 82.69 274 TYR A C 1
ATOM 2293 O O . TYR A 1 274 ? -2.790 -9.528 9.977 1.00 82.69 274 TYR A O 1
ATOM 2301 N N . MET A 1 275 ? -1.709 -7.864 11.017 1.00 84.06 275 MET A N 1
ATOM 2302 C CA . MET A 1 275 ? -2.852 -7.460 11.843 1.00 84.06 275 MET A CA 1
ATOM 2303 C C . MET A 1 275 ? -4.005 -6.914 10.998 1.00 84.06 275 MET A C 1
ATOM 2305 O O . MET A 1 275 ? -5.163 -7.020 11.402 1.00 84.06 275 MET A O 1
ATOM 2309 N N . ARG A 1 276 ? -3.726 -6.347 9.818 1.00 86.44 276 ARG A N 1
ATOM 2310 C CA . ARG A 1 276 ? -4.759 -5.955 8.855 1.00 86.44 276 ARG A CA 1
ATOM 2311 C C . ARG A 1 276 ? -5.513 -7.169 8.319 1.00 86.44 276 ARG A C 1
ATOM 2313 O O . ARG A 1 276 ? -6.738 -7.117 8.298 1.00 86.44 276 ARG A O 1
ATOM 2320 N N . PHE A 1 277 ? -4.814 -8.249 7.966 1.00 89.06 277 PHE A N 1
ATOM 2321 C CA . PHE A 1 277 ? -5.449 -9.497 7.524 1.00 89.06 277 PHE A CA 1
ATOM 2322 C C . PHE A 1 277 ? -6.308 -10.108 8.639 1.00 89.06 277 PHE A C 1
ATOM 2324 O O . PHE A 1 277 ? -7.438 -10.511 8.386 1.00 89.06 277 PHE A O 1
ATOM 2331 N N . ILE A 1 278 ? -5.838 -10.066 9.896 1.00 90.75 278 ILE A N 1
ATOM 2332 C CA . ILE A 1 278 ? -6.633 -10.492 11.065 1.00 90.75 278 ILE A CA 1
ATOM 2333 C C . ILE A 1 278 ? -7.915 -9.655 11.188 1.00 90.75 278 ILE A C 1
ATOM 2335 O O . ILE A 1 278 ? -8.998 -10.210 11.347 1.00 90.75 278 ILE A O 1
ATOM 2339 N N . LYS A 1 279 ? -7.826 -8.323 11.059 1.00 88.12 279 LYS A N 1
ATOM 2340 C CA . LYS A 1 279 ? -9.002 -7.430 11.087 1.00 88.12 279 LYS A CA 1
ATOM 2341 C C . LYS A 1 279 ? -9.985 -7.680 9.939 1.00 88.12 279 LYS A C 1
ATOM 2343 O O . LYS A 1 279 ? -11.154 -7.343 10.085 1.00 88.12 279 LYS A O 1
ATOM 2348 N N . GLN A 1 280 ? -9.504 -8.218 8.821 1.00 89.88 280 GLN A N 1
ATOM 2349 C CA . GLN A 1 280 ? -10.300 -8.623 7.660 1.00 89.88 280 GLN A CA 1
ATOM 2350 C C . GLN A 1 280 ? -10.768 -10.087 7.747 1.00 89.88 280 GLN A C 1
ATOM 2352 O O . GLN A 1 280 ? -11.424 -10.562 6.828 1.00 89.88 280 GLN A O 1
ATOM 2357 N N . GLU A 1 281 ? -10.460 -10.787 8.848 1.00 91.31 281 GLU A N 1
ATOM 2358 C CA . GLU A 1 281 ? -10.821 -12.191 9.109 1.00 91.31 281 GLU A CA 1
ATOM 2359 C C . GLU A 1 281 ? -10.228 -13.199 8.111 1.00 91.31 281 GLU A C 1
ATOM 2361 O O . GLU A 1 281 ? -10.735 -14.317 7.947 1.00 91.31 281 GLU A O 1
ATOM 2366 N N . GLU A 1 282 ? -9.118 -12.817 7.479 1.00 91.44 282 GLU A N 1
ATOM 2367 C CA . GLU A 1 282 ? -8.347 -13.613 6.522 1.00 91.44 282 GLU A CA 1
ATOM 2368 C C . GLU A 1 282 ? -7.316 -14.493 7.258 1.00 91.44 282 GLU A C 1
ATOM 2370 O O . GLU A 1 282 ? -6.108 -14.411 7.038 1.00 91.44 282 GLU A O 1
ATOM 2375 N N . TYR A 1 283 ? -7.782 -15.320 8.195 1.00 91.25 283 TYR A N 1
ATOM 2376 C CA . TYR A 1 283 ? -6.909 -16.084 9.096 1.00 91.25 283 TYR A CA 1
ATOM 2377 C C . TYR A 1 283 ? -6.045 -17.135 8.384 1.00 91.25 283 TYR A C 1
ATOM 2379 O O . TYR A 1 283 ? -4.853 -17.242 8.665 1.00 91.25 283 TYR A O 1
ATOM 2387 N N . GLU A 1 284 ? -6.604 -17.845 7.401 1.00 90.12 284 GLU A N 1
ATOM 2388 C CA . GLU A 1 284 ? -5.861 -18.830 6.595 1.00 90.12 284 GLU A CA 1
ATOM 2389 C C . GLU A 1 284 ? -4.676 -18.193 5.869 1.00 90.12 284 GLU A C 1
ATOM 2391 O O . GLU A 1 284 ? -3.589 -18.762 5.769 1.00 90.12 284 GLU A O 1
ATOM 2396 N N . ARG A 1 285 ? -4.870 -16.967 5.390 1.00 88.88 285 ARG A N 1
ATOM 2397 C CA . ARG A 1 285 ? -3.836 -16.188 4.729 1.00 88.88 285 ARG A CA 1
ATOM 2398 C C . ARG A 1 285 ? -2.742 -15.754 5.696 1.00 88.88 285 ARG A C 1
ATOM 2400 O O . ARG A 1 285 ? -1.569 -15.758 5.320 1.00 88.88 285 ARG A O 1
ATOM 2407 N N . VAL A 1 286 ? -3.102 -15.408 6.934 1.00 89.81 286 VAL A N 1
ATOM 2408 C CA . VAL A 1 286 ? -2.119 -15.170 7.998 1.00 89.81 286 VAL A CA 1
ATOM 2409 C C . VAL A 1 286 ? -1.316 -16.443 8.246 1.00 89.81 286 VAL A C 1
ATOM 2411 O O . VAL A 1 286 ? -0.094 -16.365 8.276 1.00 89.81 286 VAL A O 1
ATOM 2414 N N . ASP A 1 287 ? -1.952 -17.612 8.341 1.00 88.50 287 ASP A N 1
ATOM 2415 C CA . ASP A 1 287 ? -1.238 -18.876 8.552 1.00 88.50 287 ASP A CA 1
ATOM 2416 C C . ASP A 1 287 ? -0.303 -19.224 7.382 1.00 88.50 287 ASP A C 1
ATOM 2418 O O . ASP A 1 287 ? 0.854 -19.573 7.625 1.00 88.50 287 ASP A O 1
ATOM 2422 N N . LYS A 1 288 ? -0.741 -19.049 6.124 1.00 88.81 288 LYS A N 1
ATOM 2423 C CA . LYS A 1 288 ? 0.119 -19.189 4.930 1.00 88.81 288 LYS A CA 1
ATOM 2424 C C . LYS A 1 288 ? 1.320 -18.244 4.994 1.00 88.81 288 LYS A C 1
ATOM 2426 O O . LYS A 1 288 ? 2.460 -18.664 4.808 1.00 88.81 288 LYS A O 1
ATOM 2431 N N . TYR A 1 289 ? 1.076 -16.975 5.319 1.00 88.75 289 TYR A N 1
ATOM 2432 C CA . TYR A 1 289 ? 2.130 -15.978 5.470 1.00 88.75 289 TYR A CA 1
ATOM 2433 C C . TYR A 1 289 ? 3.109 -16.330 6.596 1.00 88.75 289 TYR A C 1
ATOM 2435 O O . TYR A 1 289 ? 4.318 -16.225 6.403 1.00 88.75 289 TYR A O 1
ATOM 2443 N N . LEU A 1 290 ? 2.621 -16.768 7.758 1.00 87.44 290 LEU A N 1
ATOM 2444 C CA . LEU A 1 290 ? 3.467 -17.158 8.884 1.00 87.44 290 LEU A CA 1
ATOM 2445 C C . LEU A 1 290 ? 4.266 -18.424 8.577 1.00 87.44 290 LEU A C 1
ATOM 2447 O O . LEU A 1 290 ? 5.441 -18.482 8.927 1.00 87.44 290 LEU A O 1
ATOM 2451 N N . ALA A 1 291 ? 3.670 -19.408 7.901 1.00 87.38 291 ALA A N 1
ATOM 2452 C CA . ALA A 1 291 ? 4.370 -20.600 7.422 1.00 87.38 291 ALA A CA 1
ATOM 2453 C C . ALA A 1 291 ? 5.503 -20.240 6.453 1.00 87.38 291 ALA A C 1
ATOM 2455 O O . ALA A 1 291 ? 6.593 -20.802 6.540 1.00 87.38 291 ALA A O 1
ATOM 2456 N N . TRP A 1 292 ? 5.267 -19.264 5.579 1.00 86.31 292 TRP A N 1
ATOM 2457 C CA . TRP A 1 292 ? 6.276 -18.760 4.660 1.00 86.31 292 TRP A CA 1
ATOM 2458 C C . TRP A 1 292 ? 7.382 -17.951 5.365 1.00 86.31 292 TRP A C 1
ATOM 2460 O O . TRP A 1 292 ? 8.577 -18.181 5.143 1.00 86.31 292 TRP A O 1
ATOM 2470 N N . ALA A 1 293 ? 7.003 -17.001 6.223 1.00 83.50 293 ALA A N 1
ATOM 2471 C CA . ALA A 1 293 ? 7.924 -16.076 6.880 1.00 83.50 293 ALA A CA 1
ATOM 2472 C C . ALA A 1 293 ? 8.783 -16.763 7.952 1.00 83.50 293 ALA A C 1
ATOM 2474 O O . ALA A 1 293 ? 9.936 -16.386 8.150 1.00 83.50 293 ALA A O 1
ATOM 2475 N N . MET A 1 294 ? 8.234 -17.771 8.637 1.00 82.69 294 MET A N 1
ATOM 2476 C CA . MET A 1 294 ? 8.863 -18.445 9.771 1.00 82.69 294 MET A CA 1
ATOM 2477 C C . MET A 1 294 ? 8.998 -19.946 9.495 1.00 82.69 294 MET A C 1
ATOM 2479 O O . MET A 1 294 ? 8.034 -20.705 9.601 1.00 82.69 294 MET A O 1
ATOM 2483 N N . LYS A 1 295 ? 10.227 -20.396 9.200 1.00 74.56 295 LYS A N 1
ATOM 2484 C CA . LYS A 1 295 ? 10.521 -21.820 8.946 1.00 74.56 295 LYS A CA 1
ATOM 2485 C C . LYS A 1 295 ? 10.171 -22.698 10.160 1.00 74.56 295 LYS A C 1
ATOM 2487 O O . LYS A 1 295 ? 9.562 -23.759 10.015 1.00 74.56 295 LYS A O 1
ATOM 2492 N N . LYS A 1 296 ? 10.529 -22.267 11.375 1.00 79.75 296 LYS A N 1
ATOM 2493 C CA . LYS A 1 296 ? 10.294 -23.050 12.597 1.00 79.75 296 LYS A CA 1
ATOM 2494 C C . LYS A 1 296 ? 8.845 -22.934 13.054 1.00 79.75 296 LYS A C 1
ATOM 2496 O O . LYS A 1 296 ? 8.257 -21.856 13.080 1.00 79.75 296 LYS A O 1
ATOM 2501 N N . GLN A 1 297 ? 8.265 -24.065 13.443 1.00 81.00 297 GLN A N 1
ATOM 2502 C CA . GLN A 1 297 ? 6.935 -24.100 14.053 1.00 81.00 297 GLN A CA 1
ATOM 2503 C C . GLN A 1 297 ? 6.909 -23.369 15.403 1.00 81.00 297 GLN A C 1
ATOM 2505 O O . GLN A 1 297 ? 5.939 -22.685 15.705 1.00 81.00 297 GLN A O 1
ATOM 2510 N N . GLU A 1 298 ? 8.001 -23.439 16.163 1.00 83.00 298 GLU A N 1
ATOM 2511 C CA . GLU A 1 298 ? 8.153 -22.754 17.451 1.00 83.00 298 GLU A CA 1
ATOM 2512 C C . GLU A 1 298 ? 8.029 -21.227 17.332 1.00 83.00 298 GLU A C 1
ATOM 2514 O O . GLU A 1 298 ? 7.322 -20.608 18.119 1.00 83.00 298 GLU A O 1
ATOM 2519 N N . ASP A 1 299 ? 8.618 -20.610 16.302 1.00 80.50 299 ASP A N 1
ATOM 2520 C CA . ASP A 1 299 ? 8.529 -19.156 16.088 1.00 80.50 299 ASP A CA 1
ATOM 2521 C C . ASP A 1 299 ? 7.090 -18.710 15.784 1.00 80.50 299 ASP A C 1
ATOM 2523 O O . ASP A 1 299 ? 6.630 -17.672 16.269 1.00 80.50 299 ASP A O 1
ATOM 2527 N N . ARG A 1 300 ? 6.348 -19.538 15.035 1.00 82.06 300 ARG A N 1
ATOM 2528 C CA . ARG A 1 300 ? 4.926 -19.318 14.731 1.00 82.06 300 ARG A CA 1
ATOM 2529 C C . ARG A 1 300 ? 4.071 -19.408 15.992 1.00 82.06 300 ARG A C 1
ATOM 2531 O O . ARG A 1 300 ? 3.220 -18.547 16.217 1.00 82.06 300 ARG A O 1
ATOM 2538 N N . LEU A 1 301 ? 4.334 -20.412 16.830 1.00 82.75 301 LEU A N 1
ATOM 2539 C CA . LEU A 1 301 ? 3.675 -20.579 18.126 1.00 82.75 301 LEU A CA 1
ATOM 2540 C C . LEU A 1 301 ? 3.995 -19.411 19.064 1.00 82.75 301 LEU A C 1
ATOM 2542 O O . LEU A 1 301 ? 3.079 -18.847 19.654 1.00 82.75 301 LEU A O 1
ATOM 2546 N N . ASN A 1 302 ? 5.254 -18.972 19.124 1.00 83.94 302 ASN A N 1
ATOM 2547 C CA . ASN A 1 302 ? 5.677 -17.812 19.908 1.00 83.94 302 ASN A CA 1
ATOM 2548 C C . ASN A 1 302 ? 4.971 -16.525 19.456 1.00 83.94 302 ASN A C 1
ATOM 2550 O O . ASN A 1 302 ? 4.588 -15.704 20.291 1.00 83.94 302 ASN A O 1
ATOM 2554 N N . LEU A 1 303 ? 4.766 -16.326 18.149 1.00 82.50 303 LEU A N 1
ATOM 2555 C CA . LEU A 1 303 ? 4.001 -15.182 17.654 1.00 82.50 303 LEU A CA 1
ATOM 2556 C C . LEU A 1 303 ? 2.524 -15.273 18.057 1.00 82.50 303 LEU A C 1
ATOM 2558 O O . LEU A 1 303 ? 1.988 -14.294 18.578 1.00 82.50 303 LEU A O 1
ATOM 2562 N N . LYS A 1 304 ? 1.875 -16.433 17.870 1.00 84.81 304 LYS A N 1
ATOM 2563 C CA . LYS A 1 304 ? 0.493 -16.636 18.338 1.00 84.81 304 LYS A CA 1
ATOM 2564 C C . LYS A 1 304 ? 0.399 -16.423 19.852 1.00 84.81 304 LYS A C 1
ATOM 2566 O O . LYS A 1 304 ? -0.498 -15.723 20.300 1.00 84.81 304 LYS A O 1
ATOM 2571 N N . GLN A 1 305 ? 1.367 -16.887 20.639 1.00 85.44 305 GLN A N 1
ATOM 2572 C CA . GLN A 1 305 ? 1.427 -16.648 22.083 1.00 85.44 305 GLN A CA 1
ATOM 2573 C C . GLN A 1 305 ? 1.566 -15.159 22.431 1.00 85.44 305 GLN A C 1
ATOM 2575 O O . GLN A 1 305 ? 0.874 -14.667 23.321 1.00 85.44 305 GLN A O 1
ATOM 2580 N N . LYS A 1 306 ? 2.387 -14.402 21.693 1.00 85.50 306 LYS A N 1
ATOM 2581 C CA . LYS A 1 306 ? 2.445 -12.938 21.836 1.00 85.50 306 LYS A CA 1
ATOM 2582 C C . LYS A 1 306 ? 1.101 -12.284 21.527 1.00 85.50 306 LYS A C 1
ATOM 2584 O O . LYS A 1 306 ? 0.730 -11.346 22.223 1.00 85.50 306 LYS A O 1
ATOM 2589 N N . LEU A 1 307 ? 0.367 -12.766 20.520 1.00 86.12 307 LEU A N 1
ATOM 2590 C CA . LEU A 1 307 ? -0.989 -12.291 20.231 1.00 86.12 307 LEU A CA 1
ATOM 2591 C C . LEU A 1 307 ? -1.956 -12.627 21.373 1.00 86.12 307 LEU A C 1
ATOM 2593 O O . LEU A 1 307 ? -2.717 -11.749 21.774 1.00 86.12 307 LEU A O 1
ATOM 2597 N N . ARG A 1 308 ? -1.890 -13.839 21.942 1.00 86.88 308 ARG A N 1
ATOM 2598 C CA . ARG A 1 308 ? -2.720 -14.264 23.087 1.00 86.88 308 ARG A CA 1
ATOM 2599 C C . ARG A 1 308 ? -2.582 -13.307 24.276 1.00 86.88 308 ARG A C 1
ATOM 2601 O O . ARG A 1 308 ? -3.588 -12.928 24.860 1.00 86.88 308 ARG A O 1
ATOM 2608 N N . CYS A 1 309 ? -1.368 -12.839 24.564 1.00 79.25 309 CYS A N 1
ATOM 2609 C CA . CYS A 1 309 ? -1.101 -11.909 25.669 1.00 79.25 309 CYS A CA 1
ATOM 2610 C C . CYS A 1 309 ? -1.128 -10.419 25.266 1.00 79.25 309 CYS A C 1
ATOM 2612 O O . CYS A 1 309 ? -0.779 -9.556 26.072 1.00 79.25 309 CYS A O 1
ATOM 2614 N N . SER A 1 310 ? -1.475 -10.090 24.018 1.00 83.12 310 SER A N 1
ATOM 2615 C CA . SER A 1 310 ? -1.416 -8.715 23.512 1.00 83.12 310 SER A CA 1
ATOM 2616 C C . SER A 1 310 ? -2.724 -7.953 23.760 1.00 83.12 310 SER A C 1
ATOM 2618 O O . SER A 1 310 ? -3.802 -8.490 23.482 1.00 83.12 310 SER A O 1
ATOM 2620 N N . PRO A 1 311 ? -2.663 -6.649 24.114 1.00 84.75 311 PRO A N 1
ATOM 2621 C CA . PRO A 1 311 ? -3.835 -5.764 24.131 1.00 84.75 311 PRO A CA 1
ATOM 2622 C C . PRO A 1 311 ? -4.584 -5.706 22.790 1.00 84.75 311 PRO A C 1
ATOM 2624 O O . PRO A 1 311 ? -5.748 -5.299 22.736 1.00 84.75 311 PRO A O 1
ATOM 2627 N N . PHE A 1 312 ? -3.923 -6.101 21.695 1.00 88.12 312 PHE A N 1
ATOM 2628 C CA . PHE A 1 312 ? -4.533 -6.216 20.376 1.00 88.12 312 PHE A CA 1
ATOM 2629 C C . PHE A 1 312 ? -5.708 -7.199 20.362 1.00 88.12 312 PHE A C 1
ATOM 2631 O O . PHE A 1 312 ? -6.754 -6.847 19.825 1.00 88.12 312 PHE A O 1
ATOM 2638 N N . SER A 1 313 ? -5.571 -8.388 20.956 1.00 89.88 313 SER A N 1
ATOM 2639 C CA . SER A 1 313 ? -6.595 -9.442 20.871 1.00 89.88 313 SER A CA 1
ATOM 2640 C C . SER A 1 313 ? -7.882 -9.031 21.582 1.00 89.88 313 SER A C 1
ATOM 2642 O O . SER A 1 313 ? -8.965 -9.132 21.008 1.00 89.88 313 SER A O 1
ATOM 2644 N N . VAL A 1 314 ? -7.758 -8.438 22.775 1.00 89.06 314 VAL A N 1
ATOM 2645 C CA . VAL A 1 314 ? -8.886 -7.842 23.512 1.00 89.06 314 VAL A CA 1
ATOM 2646 C C . VAL A 1 314 ? -9.546 -6.733 22.688 1.00 89.06 314 VAL A C 1
ATOM 2648 O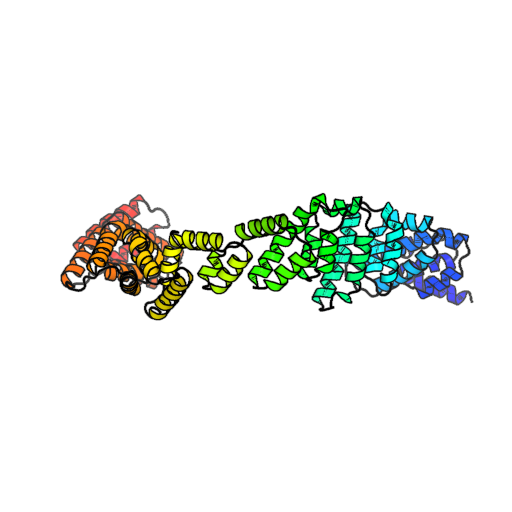 O . VAL A 1 314 ? -10.766 -6.704 22.525 1.00 89.06 314 VAL A O 1
ATOM 2651 N N . ALA A 1 315 ? -8.749 -5.827 22.109 1.00 88.69 315 ALA A N 1
ATOM 2652 C CA . ALA A 1 315 ? -9.271 -4.736 21.290 1.00 88.69 315 ALA A CA 1
ATOM 2653 C C . ALA A 1 315 ? -9.942 -5.223 19.991 1.00 88.69 315 ALA A C 1
ATOM 2655 O O . ALA A 1 315 ? -10.918 -4.611 19.547 1.00 88.69 315 ALA A O 1
ATOM 2656 N N . HIS A 1 316 ? -9.431 -6.294 19.380 1.00 91.62 316 HIS A N 1
ATOM 2657 C CA . HIS A 1 316 ? -10.001 -6.893 18.179 1.00 91.62 316 HIS A CA 1
ATOM 2658 C C . HIS A 1 316 ? -11.357 -7.529 18.484 1.00 91.62 316 HIS A C 1
ATOM 2660 O O . HIS A 1 316 ? -12.322 -7.180 17.812 1.00 91.62 316 HIS A O 1
ATOM 2666 N N . ILE A 1 317 ? -11.462 -8.327 19.553 1.00 92.31 317 ILE A N 1
ATOM 2667 C CA . ILE A 1 317 ? -12.741 -8.884 20.021 1.00 92.31 317 ILE A CA 1
ATOM 2668 C C . ILE A 1 317 ? -13.743 -7.761 20.295 1.00 92.31 317 ILE A C 1
ATOM 2670 O O . ILE A 1 317 ? -14.828 -7.768 19.726 1.00 92.31 317 ILE A O 1
ATOM 2674 N N . CYS A 1 318 ? -13.365 -6.729 21.057 1.00 90.00 318 CYS A N 1
ATOM 2675 C CA . CYS A 1 318 ? -14.253 -5.583 21.293 1.00 90.00 318 CYS A CA 1
ATOM 2676 C C . CYS A 1 318 ? -14.734 -4.938 19.981 1.00 90.00 318 CYS A C 1
ATOM 2678 O O . CYS A 1 318 ? -15.867 -4.477 19.898 1.00 90.00 318 CYS A O 1
ATOM 2680 N N . THR A 1 319 ? -13.885 -4.908 18.947 1.00 90.31 319 THR A N 1
ATOM 2681 C CA . THR A 1 319 ? -14.242 -4.362 17.629 1.00 90.31 319 THR A CA 1
ATOM 2682 C C . THR A 1 319 ? -15.221 -5.271 16.881 1.00 90.31 319 THR A C 1
ATOM 2684 O O . THR A 1 319 ? -16.148 -4.756 16.269 1.00 90.31 319 THR A O 1
ATOM 2687 N N . LEU A 1 320 ? -15.061 -6.598 16.955 1.00 92.38 320 LEU A N 1
ATOM 2688 C CA . LEU A 1 320 ? -16.004 -7.563 16.369 1.00 92.38 320 LEU A CA 1
ATOM 2689 C C . LEU A 1 320 ? -17.399 -7.476 17.008 1.00 92.38 320 LEU A C 1
ATOM 2691 O O . LEU A 1 320 ? -18.396 -7.691 16.329 1.00 92.38 320 LEU A O 1
ATOM 2695 N N . TRP A 1 321 ? -17.458 -7.123 18.293 1.00 92.69 321 TRP A N 1
ATOM 2696 C CA . TRP A 1 321 ? -18.696 -6.927 19.051 1.00 92.69 321 TRP A CA 1
ATOM 2697 C C . TRP A 1 321 ? -19.271 -5.510 18.971 1.00 92.69 321 TRP A C 1
ATOM 2699 O O . TRP A 1 321 ? -20.381 -5.283 19.442 1.00 92.69 321 TRP A O 1
ATOM 2709 N N . SER A 1 322 ? -18.556 -4.549 18.376 1.00 89.69 322 SER A N 1
ATOM 2710 C CA . SER A 1 322 ? -19.050 -3.175 18.196 1.00 89.69 322 SER A CA 1
ATOM 2711 C C . SER A 1 322 ? -20.022 -3.108 17.009 1.00 89.69 322 SER A C 1
ATOM 2713 O O . SER A 1 322 ? -19.720 -2.487 15.991 1.00 89.69 322 SER A O 1
ATOM 2715 N N . VAL A 1 323 ? -21.155 -3.804 17.120 1.00 88.31 323 VAL A N 1
ATOM 2716 C CA . VAL A 1 323 ? -22.195 -3.926 16.087 1.00 88.31 323 VAL A CA 1
ATOM 2717 C C . VAL A 1 323 ? -23.592 -3.700 16.690 1.00 88.31 323 VAL A C 1
ATOM 2719 O O . VAL A 1 323 ? -23.751 -3.779 17.912 1.00 88.31 323 VAL A O 1
ATOM 2722 N N . PRO A 1 324 ? -24.629 -3.415 15.879 1.00 85.56 324 PRO A N 1
ATOM 2723 C CA . PRO A 1 324 ? -26.013 -3.371 16.355 1.00 85.56 324 PRO A CA 1
ATOM 2724 C C . PRO A 1 324 ? -26.488 -4.720 16.924 1.00 85.56 324 PRO A C 1
ATOM 2726 O O . PRO A 1 324 ? -26.021 -5.776 16.502 1.00 85.56 324 PRO A O 1
ATOM 2729 N N . LEU A 1 325 ? -27.483 -4.704 17.823 1.00 82.44 325 LEU A N 1
ATOM 2730 C CA . LEU A 1 325 ? -28.013 -5.919 18.469 1.00 82.44 325 LEU A CA 1
ATOM 2731 C C . LEU A 1 325 ? -28.506 -6.979 17.466 1.00 82.44 325 LEU A C 1
ATOM 2733 O O . LEU A 1 325 ? -28.354 -8.176 17.710 1.00 82.44 325 LEU A O 1
ATOM 2737 N N . GLY A 1 326 ? -29.055 -6.552 16.322 1.00 86.06 326 GLY A N 1
ATOM 2738 C CA . GLY A 1 326 ? -29.508 -7.452 15.254 1.00 86.06 326 GLY A CA 1
ATOM 2739 C C . GLY A 1 326 ? -28.415 -8.388 14.720 1.00 86.06 326 GLY A C 1
ATOM 2740 O O . GLY A 1 326 ? -28.725 -9.486 14.263 1.00 86.06 326 GLY A O 1
ATOM 2741 N N . ASP A 1 327 ? -27.145 -8.004 14.871 1.00 89.75 327 ASP A N 1
ATOM 2742 C CA . ASP A 1 327 ? -25.980 -8.748 14.390 1.00 89.75 327 ASP A CA 1
ATOM 2743 C C . ASP A 1 327 ? -25.278 -9.549 15.507 1.00 89.75 327 ASP A C 1
ATOM 2745 O O . ASP A 1 327 ? -24.164 -10.042 15.326 1.00 89.75 327 ASP A O 1
ATOM 2749 N N . LEU A 1 328 ? -25.927 -9.743 16.665 1.00 90.50 328 LEU A N 1
ATOM 2750 C CA . LEU A 1 328 ? -25.368 -10.477 17.812 1.00 90.50 328 LEU A CA 1
ATOM 2751 C C . LEU A 1 328 ? -24.839 -11.871 17.437 1.00 90.50 328 LEU A C 1
ATOM 2753 O O . LEU A 1 328 ? -23.768 -12.287 17.885 1.00 90.50 328 LEU A O 1
ATOM 2757 N N . SER A 1 329 ? -25.592 -12.608 16.617 1.00 91.88 329 SER A N 1
ATOM 2758 C CA . SER A 1 329 ? -25.193 -13.952 16.177 1.00 91.88 329 SER A CA 1
ATOM 2759 C C . SER A 1 329 ? -23.942 -13.913 15.297 1.00 91.88 329 SER A C 1
ATOM 2761 O O . SER A 1 329 ? -23.092 -14.800 15.392 1.00 91.88 329 SER A O 1
ATOM 2763 N N . ASP A 1 330 ? -23.801 -12.871 14.475 1.00 92.44 330 ASP A N 1
ATOM 2764 C CA . ASP A 1 330 ? -22.625 -12.672 13.634 1.00 92.44 330 ASP A CA 1
ATOM 2765 C C . ASP A 1 330 ? -21.394 -12.310 14.478 1.00 92.44 330 ASP A C 1
ATOM 2767 O O . ASP A 1 330 ? -20.347 -12.939 14.326 1.00 92.44 330 ASP A O 1
ATOM 2771 N N . ALA A 1 331 ? -21.536 -11.400 15.449 1.00 93.69 331 ALA A N 1
ATOM 2772 C CA . ALA A 1 331 ? -20.466 -11.042 16.385 1.00 93.69 331 ALA A CA 1
ATOM 2773 C C . ALA A 1 331 ? -19.934 -12.258 17.165 1.00 93.69 331 ALA A C 1
ATOM 2775 O O . ALA A 1 331 ? -18.716 -12.458 17.258 1.00 93.69 331 ALA A O 1
ATOM 2776 N N . LYS A 1 332 ? -20.838 -13.113 17.672 1.00 93.56 332 LYS A N 1
ATOM 2777 C CA . LYS A 1 332 ? -20.479 -14.378 18.338 1.00 93.56 332 LYS A CA 1
ATOM 2778 C C . LYS A 1 332 ? -19.714 -15.307 17.400 1.00 93.56 332 LYS A C 1
ATOM 2780 O O . LYS A 1 332 ? -18.646 -15.790 17.770 1.00 93.56 332 LYS A O 1
ATOM 2785 N N . ARG A 1 333 ? -20.227 -15.524 16.184 1.00 95.06 333 ARG A N 1
ATOM 2786 C CA . ARG A 1 333 ? -19.604 -16.394 15.175 1.00 95.06 333 ARG A CA 1
ATOM 2787 C C . ARG A 1 333 ? -18.203 -15.916 14.793 1.00 95.06 333 ARG A C 1
ATOM 2789 O O . ARG A 1 333 ? -17.277 -16.719 14.756 1.00 95.06 333 ARG A O 1
ATOM 2796 N N . ARG A 1 334 ? -18.037 -14.619 14.525 1.00 94.56 334 ARG A N 1
ATOM 2797 C CA . ARG A 1 334 ? -16.751 -14.021 14.128 1.00 94.56 334 ARG A CA 1
ATOM 2798 C C . ARG A 1 334 ? -15.730 -14.077 15.260 1.00 94.56 334 ARG A C 1
ATOM 2800 O O . ARG A 1 334 ? -14.572 -14.408 15.030 1.00 94.56 334 ARG A O 1
ATOM 2807 N N . SER A 1 335 ? -16.173 -13.835 16.493 1.00 94.38 335 SER A N 1
ATOM 2808 C CA . SER A 1 335 ? -15.312 -13.944 17.676 1.00 94.38 335 SER A CA 1
ATOM 2809 C C . SER A 1 335 ? -14.897 -15.384 17.964 1.00 94.38 335 SER A C 1
ATOM 2811 O O . SER A 1 335 ? -13.738 -15.612 18.290 1.00 94.38 335 SER A O 1
ATOM 2813 N N . ALA A 1 336 ? -15.806 -16.353 17.805 1.00 93.06 336 ALA A N 1
ATOM 2814 C CA . ALA A 1 336 ? -15.473 -17.774 17.904 1.00 93.06 336 ALA A CA 1
ATOM 2815 C C . ALA A 1 336 ? -14.439 -18.164 16.840 1.00 93.06 336 ALA A C 1
ATOM 2817 O O . ALA A 1 336 ? -13.374 -18.649 17.191 1.00 93.06 336 ALA A O 1
ATOM 2818 N N . LYS A 1 337 ? -14.664 -17.795 15.570 1.00 94.50 337 LYS A N 1
ATOM 2819 C CA . LYS A 1 337 ? -13.706 -18.027 14.475 1.00 94.50 337 LYS A CA 1
ATOM 2820 C C . LYS A 1 337 ? -12.310 -17.465 14.784 1.00 94.50 337 LYS A C 1
ATOM 2822 O O . LYS A 1 337 ? -11.308 -18.100 14.470 1.00 94.50 337 LYS A O 1
ATOM 2827 N N . PHE A 1 338 ? -12.233 -16.275 15.385 1.00 95.06 338 PHE A N 1
ATOM 2828 C CA . PHE A 1 338 ? -10.963 -15.687 15.818 1.00 95.06 338 PHE A CA 1
ATOM 2829 C C . PHE A 1 338 ? -10.292 -16.495 16.938 1.00 95.06 338 PHE A C 1
ATOM 2831 O O . PHE A 1 338 ? -9.088 -16.740 16.869 1.00 95.06 338 PHE A O 1
ATOM 2838 N N . LEU A 1 339 ? -11.052 -16.896 17.964 1.00 93.38 339 LEU A N 1
ATOM 2839 C CA . LEU A 1 339 ? -10.530 -17.688 19.079 1.00 93.38 339 LEU A CA 1
ATOM 2840 C C . LEU A 1 339 ? -10.090 -19.085 18.623 1.00 93.38 339 LEU A C 1
ATOM 2842 O O . LEU A 1 339 ? -8.998 -19.499 18.994 1.00 93.38 339 LEU A O 1
ATOM 2846 N N . ASP A 1 340 ? -10.857 -19.744 17.757 1.00 93.44 340 ASP A N 1
ATOM 2847 C CA . ASP A 1 340 ? -10.524 -21.051 17.172 1.00 93.44 340 ASP A CA 1
ATOM 2848 C C . ASP A 1 340 ? -9.240 -20.995 16.337 1.00 93.44 340 ASP A C 1
ATOM 2850 O O . ASP A 1 340 ? -8.458 -21.939 16.300 1.00 93.44 340 ASP A O 1
ATOM 2854 N N . TRP A 1 341 ? -8.981 -19.869 15.667 1.00 93.06 341 TRP A N 1
ATOM 2855 C CA . TRP A 1 341 ? -7.722 -19.668 14.953 1.00 93.06 341 TRP A CA 1
ATOM 2856 C C . TRP A 1 341 ? -6.532 -19.390 15.893 1.00 93.06 341 TRP A C 1
ATOM 2858 O O . TRP A 1 341 ? -5.382 -19.746 15.591 1.00 93.06 341 TRP A O 1
ATOM 2868 N N . LEU A 1 342 ? -6.779 -18.705 17.012 1.00 91.44 342 LEU A N 1
ATOM 2869 C CA . LEU A 1 342 ? -5.740 -18.259 17.940 1.00 91.44 342 LEU A CA 1
ATOM 2870 C C . LEU A 1 342 ? -5.344 -19.339 18.961 1.00 91.44 342 LEU A C 1
ATOM 2872 O O . LEU A 1 342 ? -4.179 -19.380 19.382 1.00 91.44 342 LEU A O 1
ATOM 2876 N N . PHE A 1 343 ? -6.284 -20.195 19.354 1.00 90.81 343 PHE A N 1
ATOM 2877 C CA . PHE A 1 343 ? -6.154 -21.210 20.398 1.00 90.81 343 PHE A CA 1
ATOM 2878 C C . PHE A 1 343 ? -6.473 -22.599 19.856 1.00 90.81 343 PHE A C 1
ATOM 2880 O O . PHE A 1 343 ? -7.462 -22.785 19.160 1.00 90.81 343 PHE A O 1
ATOM 2887 N N . ASP A 1 344 ? -5.652 -23.578 20.229 1.00 86.31 344 ASP A N 1
ATOM 2888 C CA . ASP A 1 344 ? -5.798 -24.960 19.765 1.00 86.31 344 ASP A CA 1
ATOM 2889 C C . ASP A 1 344 ? -6.779 -25.772 20.634 1.00 86.31 344 ASP A C 1
ATOM 2891 O O . ASP A 1 344 ? -7.296 -26.796 20.191 1.00 86.31 344 ASP A O 1
ATOM 2895 N N . ALA A 1 345 ? -7.031 -25.321 21.869 1.00 89.81 345 ALA A N 1
ATOM 2896 C CA . ALA A 1 345 ? -7.876 -25.984 22.859 1.00 89.81 345 ALA A CA 1
ATOM 2897 C C . ALA A 1 345 ? -8.939 -25.025 23.419 1.00 89.81 345 ALA A C 1
ATOM 2899 O O . ALA A 1 345 ? -8.670 -23.838 23.635 1.00 89.81 345 ALA A O 1
ATOM 2900 N N . GLU A 1 346 ? -10.140 -25.541 23.691 1.00 89.00 346 GLU A N 1
ATOM 2901 C CA . GLU A 1 346 ? -11.240 -24.755 24.267 1.00 89.00 346 GLU A CA 1
ATOM 2902 C C . GLU A 1 346 ? -10.908 -24.262 25.684 1.00 89.00 346 GLU A C 1
ATOM 2904 O O . GLU A 1 346 ? -11.291 -23.151 26.061 1.00 89.00 346 GLU A O 1
ATOM 2909 N N . GLU A 1 347 ? -10.139 -25.032 26.459 1.00 90.75 347 GLU A N 1
ATOM 2910 C CA . GLU A 1 347 ? -9.703 -24.642 27.801 1.00 90.75 347 GLU A CA 1
ATOM 2911 C C . GLU A 1 347 ? -8.832 -23.377 27.781 1.00 90.75 347 GLU A C 1
ATOM 2913 O O . GLU A 1 347 ? -8.954 -22.524 28.663 1.00 90.75 347 GLU A O 1
ATOM 2918 N N . ASP A 1 348 ? -7.998 -23.207 26.752 1.00 90.25 348 ASP A N 1
ATOM 2919 C CA . ASP A 1 348 ? -7.165 -22.012 26.598 1.00 90.25 348 ASP A CA 1
ATOM 2920 C C . ASP A 1 348 ? -8.001 -20.790 26.198 1.00 90.25 348 ASP A C 1
ATOM 2922 O O . ASP A 1 348 ? -7.734 -19.675 26.656 1.00 90.25 348 ASP A O 1
ATOM 2926 N N . GLN A 1 349 ? -9.042 -20.986 25.378 1.00 91.12 349 GLN A N 1
ATOM 2927 C CA . GLN A 1 349 ? -9.999 -19.923 25.063 1.00 91.12 349 GLN A CA 1
ATOM 2928 C C . GLN A 1 349 ? -10.722 -19.459 26.331 1.00 91.12 349 GLN A C 1
ATOM 2930 O O . GLN A 1 349 ? -10.866 -18.256 26.566 1.00 91.12 349 GLN A O 1
ATOM 2935 N N . LEU A 1 350 ? -11.147 -20.412 27.166 1.00 89.69 350 LEU A N 1
ATOM 2936 C CA . LEU A 1 350 ? -11.780 -20.143 28.452 1.00 89.69 350 LEU A CA 1
ATOM 2937 C C . LEU A 1 350 ? -10.835 -19.366 29.377 1.00 89.69 350 LEU A C 1
ATOM 2939 O O . LEU A 1 350 ? -11.210 -18.322 29.912 1.00 89.69 350 LEU A O 1
ATOM 2943 N N . ALA A 1 351 ? -9.589 -19.826 29.509 1.00 90.00 351 ALA A N 1
ATOM 2944 C CA . ALA A 1 351 ? -8.569 -19.151 30.301 1.00 90.00 351 ALA A CA 1
ATOM 2945 C C . ALA A 1 351 ? -8.287 -17.730 29.786 1.00 90.00 351 ALA A C 1
ATOM 2947 O O . ALA A 1 351 ? -8.114 -16.812 30.586 1.00 90.00 351 ALA A O 1
ATOM 2948 N N . PHE A 1 352 ? -8.280 -17.513 28.468 1.00 90.50 352 PHE A N 1
ATOM 2949 C CA . PHE A 1 352 ? -8.125 -16.180 27.892 1.00 90.50 352 PHE A CA 1
ATOM 2950 C C . PHE A 1 352 ? -9.279 -15.249 28.275 1.00 90.50 352 PHE A C 1
ATOM 2952 O O . PHE A 1 352 ? -9.029 -14.115 28.685 1.00 90.50 352 PHE A O 1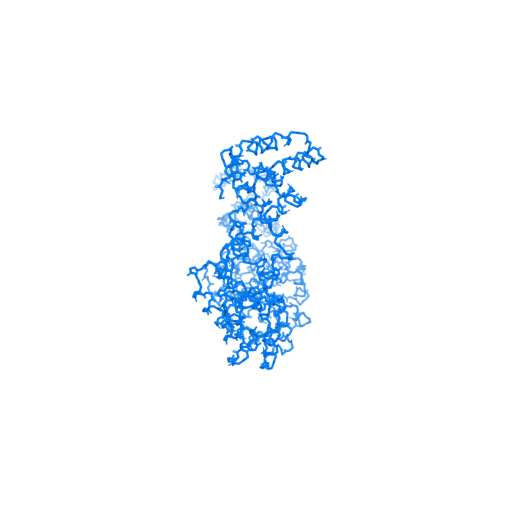
ATOM 2959 N N . LYS A 1 353 ? -10.530 -15.719 28.190 1.00 89.81 353 LYS A N 1
ATOM 2960 C CA . LYS A 1 353 ? -11.694 -14.925 28.608 1.00 89.81 353 LYS A CA 1
ATOM 2961 C C . LYS A 1 353 ? -11.583 -14.520 30.080 1.00 89.81 353 LYS A C 1
ATOM 2963 O O . LYS A 1 353 ? -11.679 -13.337 30.383 1.00 89.81 353 LYS A O 1
ATOM 2968 N N . ILE A 1 354 ? -11.260 -15.470 30.957 1.00 87.31 354 ILE A N 1
ATOM 2969 C CA . ILE A 1 354 ? -11.134 -15.233 32.403 1.00 87.31 354 ILE A CA 1
ATOM 2970 C C . ILE A 1 354 ? -9.980 -14.271 32.729 1.00 87.31 354 ILE A C 1
ATOM 2972 O O . ILE A 1 354 ? -10.140 -13.370 33.546 1.00 87.31 354 ILE A O 1
ATOM 2976 N N . ASN A 1 355 ? -8.815 -14.440 32.097 1.00 87.25 355 ASN A N 1
ATOM 2977 C CA . ASN A 1 355 ? -7.600 -13.714 32.483 1.00 87.25 355 ASN A CA 1
ATOM 2978 C C . ASN A 1 355 ? -7.414 -12.369 31.764 1.00 87.25 355 ASN A C 1
ATOM 2980 O O . ASN A 1 355 ? -6.691 -11.510 32.268 1.00 87.25 355 ASN A O 1
ATOM 2984 N N . HIS A 1 356 ? -8.018 -12.181 30.585 1.00 86.62 356 HIS A N 1
ATOM 2985 C CA . HIS A 1 356 ? -7.775 -11.007 29.736 1.00 86.62 356 HIS A CA 1
ATOM 2986 C C . HIS A 1 356 ? -9.032 -10.215 29.368 1.00 86.62 356 HIS A C 1
ATOM 2988 O O . HIS A 1 356 ? -8.920 -9.021 29.092 1.00 86.62 356 HIS A O 1
ATOM 2994 N N . LEU A 1 357 ? -10.223 -10.821 29.381 1.00 85.06 357 LEU A N 1
ATOM 2995 C CA . LEU A 1 357 ? -11.492 -10.098 29.215 1.00 85.06 357 LEU A CA 1
ATOM 2996 C C . LEU A 1 357 ? -12.072 -9.730 30.587 1.00 85.06 357 LEU A C 1
ATOM 2998 O O . LEU A 1 357 ? -13.245 -9.946 30.869 1.00 85.06 357 LEU A O 1
ATOM 3002 N N . THR A 1 358 ? -11.220 -9.171 31.447 1.00 83.31 358 THR A N 1
ATOM 3003 C CA . THR A 1 358 ? -11.570 -8.804 32.820 1.00 83.31 358 THR A CA 1
ATOM 3004 C C . THR A 1 358 ? -12.310 -7.471 32.879 1.00 83.31 358 THR A C 1
ATOM 3006 O O . THR A 1 358 ? -12.194 -6.618 31.994 1.00 83.31 358 THR A O 1
ATOM 3009 N N . LEU A 1 359 ? -13.012 -7.243 33.991 1.00 79.31 359 LEU A N 1
ATOM 3010 C CA . LEU A 1 359 ? -13.689 -5.981 34.300 1.00 79.31 359 LEU A CA 1
ATOM 3011 C C . LEU A 1 359 ? -12.809 -4.741 34.085 1.00 79.31 359 LEU A C 1
ATOM 3013 O O . LEU A 1 359 ? -13.247 -3.764 33.477 1.00 79.31 359 LEU A O 1
ATOM 3017 N N . SER A 1 360 ? -11.563 -4.768 34.570 1.00 78.94 360 SER A N 1
ATOM 3018 C CA . SER A 1 360 ? -10.648 -3.626 34.469 1.00 78.94 360 SER A CA 1
ATOM 3019 C C . SER A 1 360 ? -10.262 -3.307 33.027 1.00 78.94 360 SER A C 1
ATOM 3021 O O . SER A 1 360 ? -10.212 -2.135 32.657 1.00 78.94 360 SER A O 1
ATOM 3023 N N . GLU A 1 361 ? -10.019 -4.335 32.211 1.00 79.56 361 GLU A N 1
ATOM 3024 C CA . GLU A 1 361 ? -9.629 -4.179 30.806 1.00 79.56 361 GLU A CA 1
ATOM 3025 C C . GLU A 1 361 ? -10.812 -3.736 29.935 1.00 79.56 361 GLU A C 1
ATOM 3027 O O . GLU A 1 361 ? -10.674 -2.874 29.058 1.00 79.56 361 GLU A O 1
ATOM 3032 N N . LEU A 1 362 ? -12.001 -4.287 30.193 1.00 84.06 362 LEU A N 1
ATOM 3033 C CA . LEU A 1 362 ? -13.198 -4.007 29.403 1.00 84.06 362 LEU A CA 1
ATOM 3034 C C . LEU A 1 362 ? -13.799 -2.629 29.695 1.00 84.06 362 LEU A C 1
ATOM 3036 O O . LEU A 1 362 ? -14.343 -2.018 28.773 1.00 84.06 362 LEU A O 1
ATOM 3040 N N . HIS A 1 363 ? -13.642 -2.096 30.913 1.00 82.62 363 HIS A N 1
ATOM 3041 C CA . HIS A 1 363 ? -14.175 -0.788 31.313 1.00 82.62 363 HIS A CA 1
ATOM 3042 C C . HIS A 1 363 ? -13.845 0.322 30.300 1.00 82.62 363 HIS A C 1
ATOM 3044 O O . HIS A 1 363 ? -14.734 0.945 29.713 1.00 82.62 363 HIS A O 1
ATOM 3050 N N . ALA A 1 364 ? -12.556 0.514 30.002 1.00 82.62 364 ALA A N 1
ATOM 3051 C CA . ALA A 1 364 ? -12.113 1.541 29.061 1.00 82.62 364 ALA A CA 1
ATOM 3052 C C . ALA A 1 364 ? -12.561 1.256 27.614 1.00 82.62 364 ALA A C 1
ATOM 3054 O O . ALA A 1 364 ? -12.809 2.183 26.834 1.00 82.62 364 ALA A O 1
ATOM 3055 N N . LYS A 1 365 ? -12.668 -0.021 27.222 1.00 84.19 365 LYS A N 1
ATOM 3056 C CA . LYS A 1 365 ? -13.088 -0.411 25.868 1.00 84.19 365 LYS A CA 1
ATOM 3057 C C . LYS A 1 365 ? -14.571 -0.160 25.646 1.00 84.19 365 LYS A C 1
ATOM 3059 O O . LYS A 1 365 ? -14.911 0.388 24.603 1.00 84.19 365 LYS A O 1
ATOM 3064 N N . ILE A 1 366 ? -15.431 -0.456 26.617 1.00 82.62 366 ILE A N 1
ATOM 3065 C CA . ILE A 1 366 ? -16.871 -0.170 26.536 1.00 82.62 366 ILE A CA 1
ATOM 3066 C C . ILE A 1 366 ? -17.098 1.319 26.279 1.00 82.62 366 ILE A C 1
ATOM 3068 O O . ILE A 1 366 ? -17.745 1.691 25.296 1.00 82.62 366 ILE A O 1
ATOM 3072 N N . ILE A 1 367 ? -16.448 2.173 27.074 1.00 79.88 367 ILE A N 1
ATOM 3073 C CA . ILE A 1 367 ? -16.577 3.632 26.973 1.00 79.88 367 ILE A CA 1
ATOM 3074 C C . ILE A 1 367 ? -16.097 4.168 25.620 1.00 79.88 367 ILE A C 1
ATOM 3076 O O . ILE A 1 367 ? -16.677 5.108 25.071 1.00 79.88 367 ILE A O 1
ATOM 3080 N N . THR A 1 368 ? -15.035 3.583 25.066 1.00 81.50 368 THR A N 1
ATOM 3081 C CA . THR A 1 368 ? -14.404 4.082 23.835 1.00 81.50 368 THR A CA 1
ATOM 3082 C C . THR A 1 368 ? -14.924 3.432 22.552 1.00 81.50 368 THR A C 1
ATOM 3084 O O . THR A 1 368 ? -14.762 4.023 21.484 1.00 81.50 368 THR A O 1
ATOM 3087 N N . LYS A 1 369 ? -15.541 2.245 22.619 1.00 81.88 369 LYS A N 1
ATOM 3088 C CA . LYS A 1 369 ? -15.940 1.447 21.444 1.00 81.88 369 LYS A CA 1
ATOM 3089 C C . LYS A 1 369 ? -17.435 1.188 21.318 1.00 81.88 369 LYS A C 1
ATOM 3091 O O . LYS A 1 369 ? -17.911 1.123 20.195 1.00 81.88 369 LYS A O 1
ATOM 3096 N N . PHE A 1 370 ? -18.171 1.087 22.418 1.00 85.94 370 PHE A N 1
ATOM 3097 C CA . PHE A 1 370 ? -19.596 0.747 22.374 1.00 85.94 370 PHE A CA 1
ATOM 3098 C C . PHE A 1 370 ? -20.461 1.995 22.545 1.00 85.94 370 PHE A C 1
ATOM 3100 O O . PHE A 1 370 ? -21.323 2.277 21.711 1.00 85.94 370 PHE A O 1
ATOM 3107 N N . ILE A 1 371 ? -20.158 2.806 23.566 1.00 81.44 371 ILE A N 1
ATOM 3108 C CA . ILE A 1 371 ? -20.921 4.020 23.893 1.00 81.44 371 ILE A CA 1
ATOM 3109 C C . ILE A 1 371 ? -20.995 5.012 22.718 1.00 81.44 371 ILE A C 1
ATOM 3111 O O . ILE A 1 371 ? -22.096 5.439 22.377 1.00 81.44 371 ILE A O 1
ATOM 3115 N N . PRO A 1 372 ? -19.886 5.402 22.051 1.00 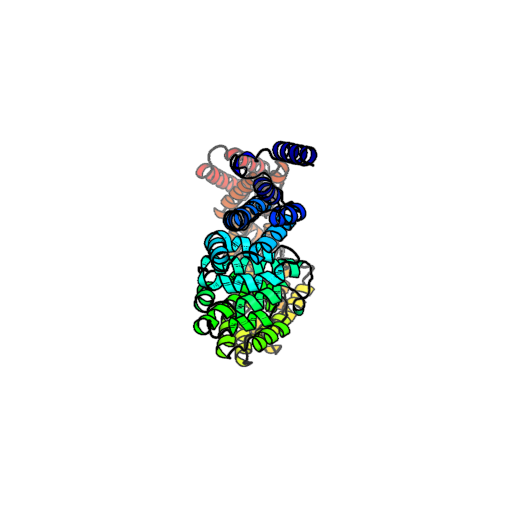78.25 372 PRO A N 1
ATOM 3116 C CA . PRO A 1 372 ? -19.943 6.449 21.028 1.00 78.25 372 PRO A CA 1
ATOM 3117 C C . PRO A 1 372 ? -20.739 6.051 19.780 1.00 78.25 372 PRO A C 1
ATOM 3119 O O . PRO A 1 372 ? -21.165 6.930 19.037 1.00 78.25 372 PRO A O 1
ATOM 3122 N N . PHE A 1 373 ? -20.917 4.749 19.551 1.00 80.62 373 PHE A N 1
ATOM 3123 C CA . PHE A 1 373 ? -21.591 4.192 18.379 1.00 80.62 373 PHE A CA 1
ATOM 3124 C C . PHE A 1 373 ? -23.008 3.697 18.693 1.00 80.62 373 PHE A C 1
ATOM 3126 O O . PHE A 1 373 ? -23.638 3.074 17.845 1.00 80.62 373 PHE A O 1
ATOM 3133 N N . ASN A 1 374 ? -23.531 4.013 19.885 1.00 83.94 374 ASN A N 1
ATOM 3134 C CA . ASN A 1 374 ? -24.880 3.645 20.308 1.00 83.94 374 ASN A CA 1
ATOM 3135 C C . ASN A 1 374 ? -25.120 2.119 20.346 1.00 83.94 374 ASN A C 1
ATOM 3137 O O . ASN A 1 374 ? -26.221 1.645 20.079 1.00 83.94 374 ASN A O 1
ATOM 3141 N N . HIS A 1 375 ? -24.090 1.336 20.677 1.00 85.75 375 HIS A N 1
ATOM 3142 C CA . HIS A 1 375 ? -24.167 -0.126 20.778 1.00 85.75 375 HIS A CA 1
ATOM 3143 C C . HIS A 1 375 ? -24.341 -0.576 22.236 1.00 85.75 375 HIS A C 1
ATOM 3145 O O . HIS A 1 375 ? -23.592 -1.414 22.720 1.00 85.75 375 HIS A O 1
ATOM 3151 N N . PHE A 1 376 ? -25.289 0.012 22.971 1.00 82.62 376 PHE A N 1
ATOM 3152 C CA . PHE A 1 376 ? -25.491 -0.283 24.400 1.00 82.62 376 PHE A CA 1
ATOM 3153 C C . PHE A 1 376 ? -26.131 -1.649 24.641 1.00 82.62 376 PHE A C 1
ATOM 3155 O O . PHE A 1 376 ? -25.726 -2.382 25.536 1.00 82.62 376 PHE A O 1
ATOM 3162 N N . GLU A 1 377 ? -27.096 -2.011 23.799 1.00 82.19 377 GLU A N 1
ATOM 3163 C CA . GLU A 1 377 ? -27.880 -3.241 23.943 1.00 82.19 377 GLU A CA 1
ATOM 3164 C C . GLU A 1 377 ? -27.033 -4.512 23.794 1.00 82.19 377 GLU A C 1
ATOM 3166 O O . GLU A 1 377 ? -27.405 -5.564 24.302 1.00 82.19 377 GLU A O 1
ATOM 3171 N N . ILE A 1 378 ? -25.881 -4.422 23.119 1.00 87.88 378 ILE A N 1
ATOM 3172 C CA . ILE A 1 378 ? -24.973 -5.557 22.933 1.00 87.88 378 ILE A CA 1
ATOM 3173 C C . ILE A 1 378 ? -23.947 -5.693 24.066 1.00 87.88 378 ILE A C 1
ATOM 3175 O O . ILE A 1 378 ? -23.284 -6.724 24.154 1.00 87.88 378 ILE A O 1
ATOM 3179 N N . VAL A 1 379 ? -23.813 -4.687 24.945 1.00 88.19 379 VAL A N 1
ATOM 3180 C CA . VAL A 1 379 ? -22.795 -4.686 26.008 1.00 88.19 379 VAL A CA 1
ATOM 3181 C C . VAL A 1 379 ? -23.042 -5.814 27.003 1.00 88.19 379 VAL A C 1
ATOM 3183 O O . VAL A 1 379 ? -22.119 -6.567 27.280 1.00 88.19 379 VAL A O 1
ATOM 3186 N N . GLU A 1 380 ? -24.265 -5.977 27.509 1.00 88.81 380 GLU A N 1
ATOM 3187 C CA . GLU A 1 380 ? -24.568 -7.059 28.461 1.00 88.81 380 GLU A CA 1
ATOM 3188 C C . GLU A 1 380 ? -24.391 -8.451 27.816 1.00 88.81 380 GLU A C 1
ATOM 3190 O O . GLU A 1 380 ? -23.598 -9.229 28.348 1.00 88.81 380 GLU A O 1
ATOM 3195 N N . PRO A 1 381 ? -24.944 -8.743 26.615 1.00 90.81 381 PRO A N 1
ATOM 3196 C CA . PRO A 1 381 ? -24.654 -9.990 25.898 1.00 90.81 381 PRO A CA 1
ATOM 3197 C C . PRO A 1 381 ? -23.163 -10.249 25.637 1.00 90.81 381 PRO A C 1
ATOM 3199 O O . PRO A 1 381 ? -22.727 -11.402 25.602 1.00 90.81 381 PRO A O 1
ATOM 3202 N N . PHE A 1 382 ? -22.375 -9.193 25.410 1.00 92.06 382 PHE A N 1
ATOM 3203 C CA . PHE A 1 382 ? -20.926 -9.288 25.248 1.00 92.06 382 PHE A CA 1
ATOM 3204 C C . PHE A 1 382 ? -20.232 -9.651 26.564 1.00 92.06 382 PHE A C 1
ATOM 3206 O O . PHE A 1 382 ? -19.390 -10.545 26.579 1.00 92.06 382 PHE A O 1
ATOM 3213 N N . LEU A 1 383 ? -20.591 -8.992 27.667 1.00 90.75 383 LEU A N 1
ATOM 3214 C CA . LEU A 1 383 ? -20.026 -9.262 28.991 1.00 90.75 383 LEU A CA 1
ATOM 3215 C C . LEU A 1 383 ? -20.374 -10.672 29.482 1.00 90.75 383 LEU A C 1
ATOM 3217 O O . LEU A 1 383 ? -19.501 -11.379 29.980 1.00 90.75 383 LEU A O 1
ATOM 3221 N N . GLU A 1 384 ? -21.605 -11.122 29.245 1.00 91.38 384 GLU A N 1
ATOM 3222 C CA . GLU A 1 384 ? -22.017 -12.507 29.487 1.00 91.38 384 GLU A CA 1
ATOM 3223 C C . GLU A 1 384 ? -21.197 -13.491 28.639 1.00 91.38 384 GLU A C 1
ATOM 3225 O O . GLU A 1 384 ? -20.743 -14.524 29.130 1.00 91.38 384 GLU A O 1
ATOM 3230 N N . TRP A 1 385 ? -20.936 -13.172 27.364 1.00 92.56 385 TRP A N 1
ATOM 3231 C CA . TRP A 1 385 ? -20.076 -13.999 26.509 1.00 92.56 385 TRP A CA 1
ATOM 3232 C C . TRP A 1 385 ? -18.607 -14.021 26.972 1.00 92.56 385 TRP A C 1
ATOM 3234 O O . TRP A 1 385 ? -17.906 -15.018 26.742 1.00 92.56 385 TRP A O 1
ATOM 3244 N N . CYS A 1 386 ? -18.153 -12.954 27.634 1.00 90.12 386 CYS A N 1
ATOM 3245 C CA . CYS A 1 386 ? -16.872 -12.859 28.340 1.00 90.12 386 CYS A CA 1
ATOM 3246 C C . CYS A 1 386 ? -16.868 -13.594 29.690 1.00 90.12 386 CYS A C 1
ATOM 3248 O O . CYS A 1 386 ? -15.813 -13.653 30.313 1.00 90.12 386 CYS A O 1
ATOM 3250 N N . LEU A 1 387 ? -17.987 -14.217 30.086 1.00 90.62 387 LEU A N 1
ATOM 3251 C CA . LEU A 1 387 ? -18.160 -15.009 31.311 1.00 90.62 387 LEU A CA 1
ATOM 3252 C C . LEU A 1 387 ? -18.220 -14.186 32.600 1.00 90.62 387 LEU A C 1
ATOM 3254 O O . LEU A 1 387 ? -17.971 -14.728 33.675 1.00 90.62 387 LEU A O 1
ATOM 3258 N N . LEU A 1 388 ? -18.573 -12.904 32.503 1.00 89.44 388 LEU A N 1
ATOM 3259 C CA . LEU A 1 388 ? -18.854 -12.106 33.688 1.00 89.44 388 LEU A CA 1
ATOM 3260 C C . LEU A 1 388 ? -20.212 -12.503 34.270 1.00 89.44 388 LEU A C 1
ATOM 3262 O O . LEU A 1 388 ? -21.191 -12.713 33.550 1.00 89.44 388 LEU A O 1
ATOM 3266 N N . THR A 1 389 ? -20.263 -12.583 35.592 1.00 89.25 389 THR A N 1
ATOM 3267 C CA . THR A 1 389 ? -21.495 -12.790 36.348 1.00 89.25 389 THR A CA 1
ATOM 3268 C C . THR A 1 389 ? -22.373 -11.541 36.325 1.00 89.25 389 THR A C 1
ATOM 3270 O O . THR A 1 389 ? -21.916 -10.429 36.061 1.00 89.25 389 THR A O 1
ATOM 3273 N N . HIS A 1 390 ? -23.659 -11.706 36.642 1.00 87.50 390 HIS A N 1
ATOM 3274 C CA . HIS A 1 390 ? -24.580 -10.573 36.730 1.00 87.50 390 HIS A CA 1
ATOM 3275 C C . HIS A 1 390 ? -24.114 -9.519 37.751 1.00 87.50 390 HIS A C 1
ATOM 3277 O O . HIS A 1 390 ? -24.200 -8.328 37.470 1.00 87.50 390 HIS A O 1
ATOM 3283 N N . GLU A 1 391 ? -23.579 -9.950 38.897 1.00 86.94 391 GLU A N 1
ATOM 3284 C CA . GLU A 1 391 ? -23.044 -9.066 39.943 1.00 86.94 391 GLU A CA 1
ATOM 3285 C C . GLU A 1 391 ? -21.847 -8.252 39.431 1.00 86.94 391 GLU A C 1
ATOM 3287 O O . GLU A 1 391 ? -21.844 -7.029 39.535 1.00 86.94 391 GLU A O 1
ATOM 3292 N N . GLU A 1 392 ? -20.896 -8.899 38.749 1.00 88.19 392 GLU A N 1
ATOM 3293 C CA . GLU A 1 392 ? -19.753 -8.224 38.122 1.00 88.19 392 GLU A CA 1
ATOM 3294 C C . GLU A 1 392 ? -20.182 -7.205 37.056 1.00 88.19 392 GLU A C 1
ATOM 3296 O O . GLU A 1 392 ? -19.599 -6.126 36.944 1.00 88.19 392 GLU A O 1
ATOM 3301 N N . ILE A 1 393 ? -21.216 -7.519 36.270 1.00 88.19 393 ILE A N 1
ATOM 3302 C CA . ILE A 1 393 ? -21.768 -6.591 35.277 1.00 88.19 393 ILE A CA 1
ATOM 3303 C C . ILE A 1 393 ? -22.386 -5.364 35.962 1.00 88.19 393 ILE A C 1
ATOM 3305 O O . ILE A 1 393 ? -22.167 -4.244 35.493 1.00 88.19 393 ILE A O 1
ATOM 3309 N N . GLN A 1 394 ? -23.119 -5.537 37.067 1.00 86.06 394 GLN A N 1
ATOM 3310 C CA . GLN A 1 394 ? -23.658 -4.401 37.822 1.00 86.06 394 GLN A CA 1
ATOM 3311 C C . GLN A 1 394 ? -22.543 -3.558 38.448 1.00 86.06 394 GLN A C 1
ATOM 3313 O O . GLN A 1 394 ? -22.568 -2.333 38.319 1.00 86.06 394 GLN A O 1
ATOM 3318 N N . ASP A 1 395 ? -21.512 -4.190 39.012 1.00 85.81 395 ASP A N 1
ATOM 3319 C CA . ASP A 1 395 ? -20.330 -3.494 39.529 1.00 85.81 395 ASP A CA 1
ATOM 3320 C C . ASP A 1 395 ? -19.625 -2.681 38.435 1.00 85.81 395 ASP A C 1
ATOM 3322 O O . ASP A 1 395 ? -19.212 -1.538 38.658 1.00 85.81 395 ASP A O 1
ATOM 3326 N N . LEU A 1 396 ? -19.522 -3.223 37.215 1.00 85.38 396 LEU A N 1
ATOM 3327 C CA . LEU A 1 396 ? -18.977 -2.491 36.074 1.00 85.38 396 LEU A CA 1
ATOM 3328 C C . LEU A 1 396 ? -19.801 -1.250 35.752 1.00 85.38 396 LEU A C 1
ATOM 3330 O O . LEU A 1 396 ? -19.232 -0.183 35.531 1.00 85.38 396 LEU A O 1
ATOM 3334 N N . LYS A 1 397 ? -21.129 -1.382 35.702 1.00 86.06 397 LYS A N 1
ATOM 3335 C CA . LYS A 1 397 ? -22.038 -0.269 35.406 1.00 86.06 397 LYS A CA 1
ATOM 3336 C C . LYS A 1 397 ? -21.934 0.805 36.483 1.00 86.06 397 LYS A C 1
ATOM 3338 O O . LYS A 1 397 ? -21.752 1.972 36.142 1.00 86.06 397 LYS A O 1
ATOM 3343 N N . ALA A 1 398 ? -21.921 0.413 37.756 1.00 84.75 398 ALA A N 1
ATOM 3344 C CA . ALA A 1 398 ? -21.710 1.321 38.879 1.00 84.75 398 ALA A CA 1
ATOM 3345 C C . ALA A 1 398 ? -20.373 2.074 38.760 1.00 84.75 398 ALA A C 1
ATOM 3347 O O . ALA A 1 398 ? -20.329 3.293 38.937 1.00 84.75 398 ALA A O 1
ATOM 3348 N N . ARG A 1 399 ? -19.290 1.388 38.367 1.00 84.94 399 ARG A N 1
ATOM 3349 C CA . ARG A 1 399 ? -17.990 2.024 38.098 1.00 84.94 399 ARG A CA 1
ATOM 3350 C C . ARG A 1 399 ? -18.015 2.969 36.902 1.00 84.94 399 ARG A C 1
ATOM 3352 O O . ARG A 1 399 ? -17.495 4.076 37.008 1.00 84.94 399 ARG A O 1
ATOM 3359 N N . VAL A 1 400 ? -18.647 2.584 35.790 1.00 83.88 400 VAL A N 1
ATOM 3360 C CA . VAL A 1 400 ? -18.825 3.463 34.620 1.00 83.88 400 VAL A CA 1
ATOM 3361 C C . VAL A 1 400 ? -19.552 4.741 35.035 1.00 83.88 400 VAL A C 1
ATOM 3363 O O . VAL A 1 400 ? -19.113 5.836 34.669 1.00 83.88 400 VAL A O 1
ATOM 3366 N N . VAL A 1 401 ? -20.621 4.610 35.827 1.00 85.56 401 VAL A N 1
ATOM 3367 C CA . VAL A 1 401 ? -21.392 5.737 36.362 1.00 85.56 401 VAL A CA 1
ATOM 3368 C C . VAL A 1 401 ? -20.520 6.629 37.244 1.00 85.56 401 VAL A C 1
ATOM 3370 O O . VAL A 1 401 ? -20.396 7.821 36.962 1.00 85.56 401 VAL A O 1
ATOM 3373 N N . ALA A 1 402 ? -19.870 6.055 38.255 1.00 84.31 402 ALA A N 1
ATOM 3374 C CA . ALA A 1 402 ? -19.086 6.801 39.234 1.00 84.31 402 ALA A CA 1
ATOM 3375 C C . ALA A 1 402 ? -17.846 7.482 38.629 1.00 84.31 402 ALA A C 1
ATOM 3377 O O . ALA A 1 402 ? -17.545 8.627 38.958 1.00 84.31 402 ALA A O 1
ATOM 3378 N N . GLU A 1 403 ? -17.120 6.796 37.742 1.00 85.31 403 GLU A N 1
ATOM 3379 C CA . GLU A 1 403 ? -15.830 7.270 37.231 1.00 85.31 403 GLU A CA 1
ATOM 3380 C C . GLU A 1 403 ? -15.973 8.113 35.952 1.00 85.31 403 GLU A C 1
ATOM 3382 O O . GLU A 1 403 ? -15.175 9.023 35.716 1.00 85.31 403 GLU A O 1
ATOM 3387 N N . THR A 1 404 ? -16.941 7.802 35.077 1.00 86.44 404 THR A N 1
ATOM 3388 C CA . THR A 1 404 ? -16.898 8.278 33.678 1.00 86.44 404 THR A CA 1
ATOM 3389 C C . THR A 1 404 ? -18.205 8.826 33.111 1.00 86.44 404 THR A C 1
ATOM 3391 O O . THR A 1 404 ? -18.176 9.403 32.019 1.00 86.44 404 THR A O 1
ATOM 3394 N N . ALA A 1 405 ? -19.347 8.711 33.799 1.00 88.12 405 ALA A N 1
ATOM 3395 C CA . ALA A 1 405 ? -20.616 9.168 33.227 1.00 88.12 405 ALA A CA 1
ATOM 3396 C C . ALA A 1 405 ? -20.634 10.678 32.968 1.00 88.12 405 ALA A C 1
ATOM 3398 O O . ALA A 1 405 ? -21.039 11.096 31.885 1.00 88.12 405 ALA A O 1
ATOM 3399 N N . ALA A 1 406 ? -20.132 11.500 33.896 1.00 90.44 406 ALA A N 1
ATOM 3400 C CA . ALA A 1 406 ? -20.100 12.954 33.720 1.00 90.44 406 ALA A CA 1
ATOM 3401 C C . ALA A 1 406 ? -19.248 13.373 32.507 1.00 90.44 406 ALA A C 1
ATOM 3403 O O . ALA A 1 406 ? -19.706 14.123 31.641 1.00 90.44 406 ALA A O 1
ATOM 3404 N N . SER A 1 407 ? -18.033 12.830 32.382 1.00 90.88 407 SER A N 1
ATOM 3405 C CA . SER A 1 407 ? -17.137 13.140 31.261 1.00 90.88 407 SER A CA 1
ATOM 3406 C C . SER A 1 407 ? -17.667 12.602 29.923 1.00 90.88 407 SER A C 1
ATOM 3408 O O . SER A 1 407 ? -17.551 13.267 28.888 1.00 90.88 407 SER A O 1
ATOM 3410 N N . THR A 1 408 ? -18.318 11.436 29.938 1.00 89.31 408 THR A N 1
ATOM 3411 C CA . THR A 1 408 ? -18.984 10.843 28.771 1.00 89.31 408 THR A CA 1
ATOM 3412 C C . THR A 1 408 ? -20.172 11.688 28.317 1.00 89.31 408 THR A C 1
ATOM 3414 O O . THR A 1 408 ? -20.235 12.044 27.137 1.00 89.31 408 THR A O 1
ATOM 3417 N N . CYS A 1 409 ? -21.057 12.094 29.232 1.00 92.19 409 CYS A N 1
ATOM 3418 C CA . CYS A 1 409 ? -22.172 12.998 28.949 1.00 92.19 409 CYS A CA 1
ATOM 3419 C C . CYS A 1 409 ? -21.674 14.339 28.407 1.00 92.19 409 CYS A C 1
ATOM 3421 O O . CYS A 1 409 ? -22.139 14.776 27.356 1.00 92.19 409 CYS A O 1
ATOM 3423 N N . LYS A 1 410 ? -20.658 14.950 29.033 1.00 93.62 410 LYS A N 1
ATOM 3424 C CA . LYS A 1 410 ? -20.033 16.187 28.538 1.00 93.62 410 LYS A CA 1
ATOM 3425 C C . LYS A 1 410 ? -19.597 16.052 27.081 1.00 93.62 410 LYS A C 1
ATOM 3427 O O . LYS A 1 410 ? -19.903 16.922 26.261 1.00 93.62 410 LYS A O 1
ATOM 3432 N N . ARG A 1 411 ? -18.896 14.962 26.748 1.00 91.88 411 ARG A N 1
ATOM 3433 C CA . ARG A 1 411 ? -18.397 14.689 25.393 1.00 91.88 411 ARG A CA 1
ATOM 3434 C C . ARG A 1 411 ? -19.536 14.493 24.392 1.00 91.88 411 ARG A C 1
ATOM 3436 O O . ARG A 1 411 ? -19.486 15.087 23.319 1.00 91.88 411 ARG A O 1
ATOM 3443 N N . LEU A 1 412 ? -20.536 13.677 24.724 1.00 91.56 412 LEU A N 1
ATOM 3444 C CA . LEU A 1 412 ? -21.654 13.355 23.831 1.00 91.56 412 LEU A CA 1
ATOM 3445 C C . LEU A 1 412 ? -22.585 14.557 23.607 1.00 91.56 412 LEU A C 1
ATOM 3447 O O . LEU A 1 412 ? -22.929 14.847 22.463 1.00 91.56 412 LEU A O 1
ATOM 3451 N N . VAL A 1 413 ? -22.919 15.311 24.661 1.00 94.25 413 VAL A N 1
ATOM 3452 C CA . VAL A 1 413 ? -23.708 16.552 24.560 1.00 94.25 413 VAL A CA 1
ATOM 3453 C C . VAL A 1 413 ? -22.968 17.586 23.707 1.00 94.25 413 VAL A C 1
ATOM 3455 O O . VAL A 1 413 ? -23.535 18.131 22.764 1.00 94.25 413 VAL A O 1
ATOM 3458 N N . SER A 1 414 ? -21.671 17.803 23.963 1.00 92.88 414 SER A N 1
ATOM 3459 C CA . SER A 1 414 ? -20.852 18.740 23.173 1.00 92.88 414 SER A CA 1
ATOM 3460 C C . SER A 1 414 ? -20.738 18.341 21.695 1.00 92.88 414 SER A C 1
ATOM 3462 O O . SER A 1 414 ? -20.487 19.194 20.840 1.00 92.88 414 SER A O 1
ATOM 3464 N N . ALA A 1 415 ? -20.885 17.048 21.394 1.00 89.94 415 ALA A N 1
ATOM 3465 C CA . ALA A 1 415 ? -20.838 16.488 20.048 1.00 89.94 415 ALA A CA 1
ATOM 3466 C C . ALA A 1 415 ? -22.207 16.427 19.353 1.00 89.94 415 ALA A C 1
ATOM 3468 O O . ALA A 1 415 ? -22.240 15.980 18.208 1.00 89.94 415 ALA A O 1
ATOM 3469 N N . ASP A 1 416 ? -23.285 16.902 19.996 1.00 91.31 416 ASP A N 1
ATOM 3470 C CA . ASP A 1 416 ? -24.654 16.865 19.462 1.00 91.31 416 ASP A CA 1
ATOM 3471 C C . ASP A 1 416 ? -25.183 15.427 19.258 1.00 91.31 416 ASP A C 1
ATOM 3473 O O . ASP A 1 416 ? -25.808 15.088 18.257 1.00 91.31 416 ASP A O 1
ATOM 3477 N N . LEU A 1 417 ? -24.897 14.553 20.231 1.00 91.19 417 LEU A N 1
ATOM 3478 C CA . LEU A 1 417 ? -25.314 13.145 20.265 1.00 91.19 417 LEU A CA 1
ATOM 3479 C C . LEU A 1 417 ? -26.266 12.871 21.442 1.00 91.19 417 LEU A C 1
ATOM 3481 O O . LEU A 1 417 ? -26.059 11.941 22.220 1.00 91.19 417 LEU A O 1
ATOM 3485 N N . LEU A 1 418 ? -27.302 13.699 21.603 1.00 91.56 418 LEU A N 1
ATOM 3486 C CA . LEU A 1 418 ? -28.223 13.637 22.750 1.00 91.56 418 LEU A CA 1
ATOM 3487 C C . LEU A 1 418 ? -29.006 12.317 22.840 1.00 91.56 418 LEU A C 1
ATOM 3489 O O . LEU A 1 418 ? -29.195 11.803 23.936 1.00 91.56 418 LEU A O 1
ATOM 3493 N N . PHE A 1 419 ? -29.380 11.710 21.712 1.00 90.12 419 PHE A N 1
ATOM 3494 C CA . PHE A 1 419 ? -30.027 10.387 21.709 1.00 90.12 419 PHE A CA 1
ATOM 3495 C C . PHE A 1 419 ? -29.107 9.286 22.260 1.00 90.12 419 PHE A C 1
ATOM 3497 O O . PHE A 1 419 ? -29.551 8.382 22.961 1.00 90.12 419 PHE A O 1
ATOM 3504 N N . VAL A 1 420 ? -27.796 9.398 22.015 1.00 89.94 420 VAL A N 1
ATOM 3505 C CA . VAL A 1 420 ? -26.796 8.478 22.574 1.00 89.94 420 VAL A CA 1
ATOM 3506 C C . VAL A 1 420 ? -26.671 8.684 24.083 1.00 89.94 420 VAL A C 1
ATOM 3508 O O . VAL A 1 420 ? -26.485 7.715 24.810 1.00 89.94 420 VAL A O 1
ATOM 3511 N N . VAL A 1 421 ? -26.795 9.927 24.568 1.00 90.81 421 VAL A N 1
ATOM 3512 C CA . VAL A 1 421 ? -26.826 10.233 26.010 1.00 90.81 421 VAL A CA 1
ATOM 3513 C C . VAL A 1 421 ? -28.039 9.590 26.669 1.00 90.81 421 VAL A C 1
ATOM 3515 O O . VAL A 1 421 ? -27.900 8.980 27.723 1.00 90.81 421 VAL A O 1
ATOM 3518 N N . GLU A 1 422 ? -29.213 9.686 26.047 1.00 89.44 422 GLU A N 1
ATOM 3519 C CA . GLU A 1 422 ? -30.430 9.064 26.563 1.00 89.44 422 GLU A CA 1
ATOM 3520 C C . GLU A 1 422 ? -30.268 7.555 26.741 1.00 89.44 422 GLU A C 1
ATOM 3522 O O . GLU A 1 422 ? -30.504 7.031 27.830 1.00 89.44 422 GLU A O 1
ATOM 3527 N N . HIS A 1 423 ? -29.812 6.870 25.690 1.00 88.62 423 HIS A N 1
ATOM 3528 C CA . HIS A 1 423 ? -29.589 5.429 25.723 1.00 88.62 423 HIS A CA 1
ATOM 3529 C C . HIS A 1 423 ? -28.465 5.040 26.685 1.00 88.62 423 HIS A C 1
ATOM 3531 O O . HIS A 1 423 ? -28.595 4.049 27.399 1.00 88.62 423 HIS A O 1
ATOM 3537 N N . PHE A 1 424 ? -27.393 5.835 26.758 1.00 88.19 424 PHE A N 1
ATOM 3538 C CA . PHE A 1 424 ? -26.320 5.630 27.726 1.00 88.19 424 PHE A CA 1
ATOM 3539 C C . PHE A 1 424 ? -26.844 5.689 29.158 1.00 88.19 424 PHE A C 1
ATOM 3541 O O . PHE A 1 424 ? -26.565 4.780 29.930 1.00 88.19 424 PHE A O 1
ATOM 3548 N N . LEU A 1 425 ? -27.614 6.721 29.514 1.00 88.50 425 LEU A N 1
ATOM 3549 C CA . LEU A 1 425 ? -28.177 6.865 30.857 1.00 88.50 425 LEU A CA 1
ATOM 3550 C C . LEU A 1 425 ? -29.219 5.782 31.150 1.00 88.50 425 LEU A C 1
ATOM 3552 O O . LEU A 1 425 ? -29.262 5.261 32.259 1.00 88.50 425 LEU A O 1
ATOM 3556 N N . ALA A 1 426 ? -30.040 5.415 30.166 1.00 86.50 426 ALA A N 1
ATOM 3557 C CA . ALA A 1 426 ? -30.979 4.310 30.315 1.00 86.50 426 ALA A CA 1
ATOM 3558 C C . ALA A 1 426 ? -30.246 2.992 30.597 1.00 86.50 426 ALA A C 1
ATOM 3560 O O . ALA A 1 426 ? -30.626 2.276 31.514 1.00 86.50 426 ALA A O 1
ATOM 3561 N N . TRP A 1 427 ? -29.172 2.700 29.859 1.00 86.75 427 TRP A N 1
ATOM 3562 C CA . TRP A 1 427 ? -28.356 1.508 30.066 1.00 86.75 427 TRP A CA 1
ATOM 3563 C C . TRP A 1 427 ? -27.593 1.551 31.395 1.00 86.75 427 TRP A C 1
ATOM 3565 O O . TRP A 1 427 ? -27.685 0.606 32.172 1.00 86.75 427 TRP A O 1
ATOM 3575 N N . ALA A 1 428 ? -26.876 2.640 31.681 1.00 85.31 428 ALA A N 1
ATOM 3576 C CA . ALA A 1 428 ? -25.966 2.756 32.820 1.00 85.31 428 ALA A CA 1
ATOM 3577 C C . ALA A 1 428 ? -26.682 2.650 34.174 1.00 85.31 428 ALA A C 1
ATOM 3579 O O . ALA A 1 428 ? -26.124 2.081 35.105 1.00 85.31 428 ALA A O 1
ATOM 3580 N N . PHE A 1 429 ? -27.920 3.145 34.255 1.00 85.25 429 PHE A N 1
ATOM 3581 C CA . PHE A 1 429 ? -28.744 3.101 35.464 1.00 85.25 429 PHE A CA 1
ATOM 3582 C C . PHE A 1 429 ? -29.803 1.986 35.439 1.00 85.25 429 PHE A C 1
ATOM 3584 O O . PHE A 1 429 ? -30.601 1.896 36.363 1.00 85.25 429 PHE A O 1
ATOM 3591 N N . ALA A 1 430 ? -29.862 1.137 34.405 1.00 80.38 430 ALA A N 1
ATOM 3592 C CA . ALA A 1 430 ? -30.814 0.027 34.381 1.00 80.38 430 ALA A CA 1
ATOM 3593 C C . ALA A 1 430 ? -30.429 -1.061 35.398 1.00 80.38 430 ALA A C 1
ATOM 3595 O O . ALA A 1 430 ? -29.476 -1.807 35.168 1.00 80.38 430 ALA A O 1
ATOM 3596 N N . GLU A 1 431 ? -31.219 -1.199 36.464 1.00 67.19 431 GLU A N 1
ATOM 3597 C CA . GLU A 1 431 ? -31.229 -2.381 37.333 1.00 67.19 431 GLU A CA 1
ATOM 3598 C C . GLU A 1 431 ? -32.378 -3.322 36.940 1.00 67.19 431 GLU A C 1
ATOM 3600 O O . GLU A 1 431 ? -33.521 -2.885 36.760 1.00 67.19 431 GLU A O 1
ATOM 3605 N N . ALA A 1 432 ? -32.088 -4.624 36.832 1.00 54.00 432 ALA A N 1
ATOM 3606 C CA . ALA A 1 432 ? -33.062 -5.639 36.421 1.00 54.00 432 ALA A CA 1
ATOM 3607 C C . ALA A 1 432 ? -34.270 -5.740 37.379 1.00 54.00 432 ALA A C 1
ATOM 3609 O O . ALA A 1 432 ? -35.394 -5.937 36.916 1.00 54.00 432 ALA A O 1
ATOM 3610 N N . ASP A 1 433 ? -34.058 -5.497 38.680 1.00 52.06 433 ASP A N 1
ATOM 3611 C CA . ASP A 1 433 ? -35.048 -5.765 39.735 1.00 52.06 433 ASP A CA 1
ATOM 3612 C C . ASP A 1 433 ? -35.579 -4.514 40.469 1.00 52.06 433 ASP A C 1
ATOM 3614 O O . ASP A 1 433 ? -36.431 -4.635 41.351 1.00 52.06 433 ASP A O 1
ATOM 3618 N N . ARG A 1 434 ? -35.127 -3.294 40.127 1.00 59.00 434 ARG A N 1
ATOM 3619 C CA . ARG A 1 434 ? -35.514 -2.053 40.842 1.00 59.00 434 ARG A CA 1
ATOM 3620 C C . ARG A 1 434 ? -35.713 -0.846 39.926 1.00 59.00 434 ARG A C 1
ATOM 3622 O O . ARG A 1 434 ? -35.077 0.194 40.073 1.00 59.00 434 ARG A O 1
ATOM 3629 N N . ARG A 1 435 ? -36.664 -0.956 38.997 1.00 57.62 435 ARG A N 1
ATOM 3630 C CA . ARG A 1 435 ? -36.960 0.107 38.015 1.00 57.62 435 ARG A CA 1
ATOM 3631 C C . ARG A 1 435 ? -37.250 1.483 38.633 1.00 57.62 435 ARG A C 1
ATOM 3633 O O . ARG A 1 435 ? -36.894 2.486 38.027 1.00 57.62 435 ARG A O 1
ATOM 3640 N N . GLU A 1 436 ? -37.874 1.542 39.808 1.00 59.66 436 GLU A N 1
ATOM 3641 C CA . GLU A 1 436 ? -38.191 2.814 40.479 1.00 59.66 436 GLU A CA 1
ATOM 3642 C C . GLU A 1 436 ? -36.953 3.481 41.103 1.00 59.66 436 GLU A C 1
ATOM 3644 O O . GLU A 1 436 ? -36.763 4.685 40.939 1.00 59.66 436 GLU A O 1
ATOM 3649 N N . PHE A 1 437 ? -36.068 2.708 41.743 1.00 58.00 437 PHE A N 1
ATOM 3650 C CA . PHE A 1 437 ? -34.817 3.226 42.319 1.00 58.00 437 PHE A CA 1
ATOM 3651 C C . PHE A 1 437 ? -33.821 3.636 41.226 1.00 58.00 437 PHE A C 1
ATOM 3653 O O . PHE A 1 437 ? -33.284 4.738 41.270 1.00 58.00 437 PHE A O 1
ATOM 3660 N N . ALA A 1 438 ? -33.703 2.829 40.169 1.00 66.19 438 ALA A N 1
ATOM 3661 C CA . ALA A 1 438 ? -32.935 3.147 38.964 1.00 66.19 438 ALA A CA 1
ATOM 3662 C C . ALA A 1 438 ? -33.325 4.500 38.333 1.00 66.19 438 ALA A C 1
ATOM 3664 O O . ALA A 1 438 ? -32.477 5.254 37.850 1.00 66.19 438 ALA A O 1
ATOM 3665 N N . GLN A 1 439 ? -34.622 4.833 38.333 1.00 72.50 439 GLN A N 1
ATOM 3666 C CA . GLN A 1 439 ? -35.099 6.127 37.840 1.00 72.50 439 GLN A CA 1
ATOM 3667 C C . GLN A 1 439 ? -34.751 7.284 38.780 1.00 72.50 439 GLN A C 1
ATOM 3669 O O . GLN A 1 439 ? -34.464 8.378 38.291 1.00 72.50 439 GLN A O 1
ATOM 3674 N N . ALA A 1 440 ? -34.771 7.067 40.096 1.00 77.69 440 ALA A N 1
ATOM 3675 C CA . ALA A 1 440 ? -34.380 8.077 41.074 1.00 77.69 440 ALA A CA 1
ATOM 3676 C C . ALA A 1 440 ? -32.884 8.417 40.958 1.00 77.69 440 ALA A C 1
ATOM 3678 O O . ALA A 1 440 ? -32.548 9.590 40.794 1.00 77.69 440 ALA A O 1
ATOM 3679 N N . ASP A 1 441 ? -32.013 7.406 40.905 1.00 82.88 441 ASP A N 1
ATOM 3680 C CA . ASP A 1 441 ? -30.559 7.590 40.796 1.00 82.88 441 ASP A CA 1
ATOM 3681 C C . ASP A 1 441 ? -30.167 8.261 39.473 1.00 82.88 441 ASP A C 1
ATOM 3683 O O . ASP A 1 441 ? -29.345 9.181 39.437 1.00 82.88 441 ASP A O 1
ATOM 3687 N N . ARG A 1 442 ? -30.824 7.873 38.368 1.00 86.00 442 ARG A N 1
ATOM 3688 C CA . ARG A 1 442 ? -30.651 8.538 37.068 1.00 86.00 442 ARG A CA 1
ATOM 3689 C C . ARG A 1 442 ? -31.016 10.021 37.144 1.00 86.00 442 ARG A C 1
ATOM 3691 O O . ARG A 1 442 ? -30.304 10.847 36.573 1.00 86.00 442 ARG A O 1
ATOM 3698 N N . ARG A 1 443 ? -32.131 10.365 37.800 1.00 84.88 443 ARG A N 1
ATOM 3699 C CA . ARG A 1 443 ? -32.587 11.758 37.944 1.00 84.88 443 ARG A CA 1
ATOM 3700 C C . ARG A 1 443 ? -31.627 12.562 38.806 1.00 84.88 443 ARG A C 1
ATOM 3702 O O . ARG A 1 443 ? -31.301 13.688 38.438 1.00 84.88 443 ARG A O 1
ATOM 3709 N N . GLU A 1 444 ? -31.163 11.988 39.911 1.00 88.50 444 GLU A N 1
ATOM 3710 C CA . GLU A 1 444 ? -30.187 12.631 40.785 1.00 88.50 444 GLU A CA 1
ATOM 3711 C C . GLU A 1 444 ? -28.886 12.921 40.027 1.00 88.50 444 GLU A C 1
ATOM 3713 O O . GLU A 1 444 ? -28.436 14.069 39.994 1.00 88.50 444 GLU A O 1
ATOM 3718 N N . PHE A 1 445 ? -28.332 11.929 39.322 1.00 91.00 445 PHE A N 1
ATOM 3719 C CA . PHE A 1 445 ? -27.154 12.132 38.480 1.00 91.00 445 PHE A CA 1
ATOM 3720 C C . PHE A 1 445 ? -27.392 13.205 37.411 1.00 91.00 445 PHE A C 1
ATOM 3722 O O . PHE A 1 445 ? -26.554 14.087 37.220 1.00 91.00 445 PHE A O 1
ATOM 3729 N N . ALA A 1 446 ? -28.530 13.155 36.712 1.00 89.62 446 ALA A N 1
ATOM 3730 C CA . ALA A 1 446 ? -28.861 14.105 35.656 1.00 89.62 446 ALA A CA 1
ATOM 3731 C C . ALA A 1 446 ? -28.891 15.552 36.183 1.00 89.62 446 ALA A C 1
ATOM 3733 O O . ALA A 1 446 ? -28.311 16.449 35.562 1.00 89.62 446 ALA A O 1
ATOM 3734 N N . GLN A 1 447 ? -29.484 15.760 37.363 1.00 90.44 447 GLN A N 1
ATOM 3735 C CA . GLN A 1 447 ? -29.496 17.048 38.054 1.00 90.44 447 GLN A CA 1
ATOM 3736 C C . GLN A 1 447 ? -28.085 17.485 38.468 1.00 90.44 447 GLN A C 1
ATOM 3738 O O . GLN A 1 447 ? -27.685 18.616 38.190 1.00 90.44 447 GLN A O 1
ATOM 3743 N N . GLN A 1 448 ? -27.301 16.604 39.090 1.00 92.12 448 GLN A N 1
ATOM 3744 C CA . GLN A 1 448 ? -25.930 16.924 39.498 1.00 92.12 448 GLN A CA 1
ATOM 3745 C C . GLN A 1 448 ? -25.050 17.286 38.292 1.00 92.12 448 GLN A C 1
ATOM 3747 O O . GLN A 1 448 ? -24.316 18.278 38.330 1.00 92.12 448 GLN A O 1
ATOM 3752 N N . PHE A 1 449 ? -25.159 16.534 37.193 1.00 94.31 449 PHE A N 1
ATOM 3753 C CA . PHE A 1 449 ? -24.400 16.773 35.972 1.00 94.31 449 PHE A CA 1
ATOM 3754 C C . PHE A 1 449 ? -24.748 18.117 35.335 1.00 94.31 449 PHE A C 1
ATOM 3756 O O . PHE A 1 449 ? -23.842 18.917 35.105 1.00 94.31 449 PHE A O 1
ATOM 3763 N N . ILE A 1 450 ? -26.025 18.402 35.060 1.00 94.38 450 ILE A N 1
ATOM 3764 C CA . ILE A 1 450 ? -26.402 19.624 34.330 1.00 94.38 450 ILE A CA 1
ATOM 3765 C C . ILE A 1 450 ? -26.099 20.894 35.123 1.00 94.38 450 ILE A C 1
ATOM 3767 O O . ILE A 1 450 ? -25.785 21.929 34.539 1.00 94.38 450 ILE A O 1
ATOM 3771 N N . LEU A 1 451 ? -26.137 20.804 36.455 1.00 94.44 451 LEU A N 1
ATOM 3772 C CA . LEU A 1 451 ? -25.764 21.900 37.337 1.00 94.44 451 LEU A CA 1
ATOM 3773 C C . LEU A 1 451 ? -24.245 22.055 37.470 1.00 94.44 451 LEU A C 1
ATOM 3775 O O . LEU A 1 451 ? -23.793 23.142 37.820 1.00 94.44 451 LEU A O 1
ATOM 3779 N N . SER A 1 452 ? -23.444 21.025 37.196 1.00 94.94 452 SER A N 1
ATOM 3780 C CA . SER A 1 452 ? -21.979 21.108 37.245 1.00 94.94 452 SER A CA 1
ATOM 3781 C C . SER A 1 452 ? -21.399 22.053 36.180 1.00 94.94 452 SER A C 1
ATOM 3783 O O . SER A 1 452 ? -22.044 22.372 35.179 1.00 94.94 452 SER A O 1
ATOM 3785 N N . GLU A 1 453 ? -20.147 22.479 36.369 1.00 92.44 453 GLU A N 1
ATOM 3786 C CA . GLU A 1 453 ? -19.415 23.260 35.360 1.00 92.44 453 GLU A CA 1
ATOM 3787 C C . GLU A 1 453 ? -19.319 22.505 34.022 1.00 92.44 453 GLU A C 1
ATOM 3789 O O . GLU A 1 453 ? -19.503 23.092 32.955 1.00 92.44 453 GLU A O 1
ATOM 3794 N N . ASP A 1 454 ? -19.118 21.186 34.077 1.00 93.31 454 ASP A N 1
ATOM 3795 C CA . ASP A 1 454 ? -19.055 20.319 32.902 1.00 93.31 454 ASP A CA 1
ATOM 3796 C C . ASP A 1 454 ? -20.378 20.271 32.132 1.00 93.31 454 ASP A C 1
ATOM 3798 O O . ASP A 1 454 ? -20.363 20.325 30.899 1.00 93.31 454 ASP A O 1
ATOM 3802 N N . GLY A 1 455 ? -21.513 20.212 32.835 1.00 94.69 455 GLY A N 1
ATOM 3803 C CA . GLY A 1 455 ? -22.846 20.230 32.229 1.00 94.69 455 GLY A CA 1
ATOM 3804 C C . GLY A 1 455 ? -23.162 21.561 31.552 1.00 94.69 455 GLY A C 1
ATOM 3805 O O . GLY A 1 455 ? -23.580 21.585 30.392 1.00 94.69 455 GLY A O 1
ATOM 3806 N N . VAL A 1 456 ? -22.875 22.678 32.229 1.00 94.25 456 VAL A N 1
ATOM 3807 C CA . VAL A 1 456 ? -23.038 24.031 31.667 1.00 94.25 456 VAL A CA 1
ATOM 3808 C C . VAL A 1 456 ? -22.145 24.224 30.440 1.00 94.25 456 VAL A C 1
ATOM 3810 O O . VAL A 1 456 ? -22.608 24.680 29.391 1.00 94.25 456 VAL A O 1
ATOM 3813 N N . MET A 1 457 ? -20.879 23.815 30.526 1.00 93.06 457 MET A N 1
ATOM 3814 C CA . MET A 1 457 ? -19.938 23.873 29.409 1.00 93.06 457 MET A CA 1
ATOM 3815 C C . MET A 1 457 ? -20.397 23.004 28.231 1.00 93.06 457 MET A C 1
ATOM 3817 O O . MET A 1 457 ? -20.271 23.413 27.074 1.00 93.06 457 MET A O 1
ATOM 3821 N N . ALA A 1 458 ? -20.946 21.817 28.499 1.00 94.69 458 ALA A N 1
ATOM 3822 C CA . ALA A 1 458 ? -21.476 20.937 27.467 1.00 94.69 458 ALA A CA 1
ATOM 3823 C C . ALA A 1 458 ? -22.678 21.560 26.742 1.00 94.69 458 ALA A C 1
ATOM 3825 O O . ALA A 1 458 ? -22.707 21.556 25.510 1.00 94.69 458 ALA A O 1
ATOM 3826 N N . ALA A 1 459 ? -23.613 22.170 27.477 1.00 94.38 459 ALA A N 1
ATOM 3827 C CA . ALA A 1 459 ? -24.742 22.901 26.902 1.00 94.38 459 ALA A CA 1
ATOM 3828 C C . ALA A 1 459 ? -24.273 24.076 26.022 1.00 94.38 459 ALA A C 1
ATOM 3830 O O . ALA A 1 459 ? -24.695 24.213 24.873 1.00 94.38 459 ALA A O 1
ATOM 3831 N N . CYS A 1 460 ? -23.314 24.872 26.502 1.00 92.56 460 CYS A N 1
ATOM 3832 C CA . CYS A 1 460 ? -22.692 25.945 25.720 1.00 92.56 460 CYS A CA 1
ATOM 3833 C C . CYS A 1 460 ? -22.010 25.428 24.439 1.00 92.56 460 CYS A C 1
ATOM 3835 O O . CYS A 1 460 ? -22.073 26.067 23.383 1.00 92.56 460 CYS A O 1
ATOM 3837 N N . ASN A 1 461 ? -21.356 24.265 24.504 1.00 92.75 461 ASN A N 1
ATOM 3838 C CA . ASN A 1 461 ? -20.749 23.628 23.338 1.00 92.75 461 ASN A CA 1
ATOM 3839 C C . ASN A 1 461 ? -21.787 23.095 22.347 1.00 92.75 461 ASN A C 1
ATOM 3841 O O . ASN A 1 461 ? -21.557 23.208 21.144 1.00 92.75 461 ASN A O 1
ATOM 3845 N N . LEU A 1 462 ? -22.926 22.581 22.818 1.00 93.94 462 LEU A N 1
ATOM 3846 C CA . LEU A 1 462 ? -24.044 22.182 21.962 1.00 93.94 462 LEU A CA 1
ATOM 3847 C C . LEU A 1 462 ? -24.580 23.379 21.160 1.00 93.94 462 LEU A C 1
ATOM 3849 O O . LEU A 1 462 ? -24.747 23.274 19.942 1.00 93.94 462 LEU A O 1
ATOM 3853 N N . VAL A 1 463 ? -24.768 24.538 21.805 1.00 91.88 463 VAL A N 1
ATOM 3854 C CA . VAL A 1 463 ? -25.171 25.791 21.132 1.00 91.88 463 VAL A CA 1
ATOM 3855 C C . VAL A 1 463 ? -24.162 26.163 20.043 1.00 91.88 463 VAL A C 1
ATOM 3857 O O . VAL A 1 463 ? -24.524 26.372 18.880 1.00 91.88 463 VAL A O 1
ATOM 3860 N N . ARG A 1 464 ? -22.868 26.158 20.388 1.00 89.62 464 ARG A N 1
ATOM 3861 C CA . ARG A 1 464 ? -21.774 26.434 19.446 1.00 89.62 464 ARG A CA 1
ATOM 3862 C C . ARG A 1 464 ? -21.750 25.451 18.275 1.00 89.62 464 ARG A C 1
ATOM 3864 O O . ARG A 1 464 ? -21.529 25.857 17.132 1.00 89.62 464 ARG A O 1
ATOM 3871 N N . LYS A 1 465 ? -21.978 24.163 18.540 1.00 90.00 465 LYS A N 1
ATOM 3872 C CA . LYS A 1 465 ? -22.005 23.109 17.524 1.00 90.00 465 LYS A CA 1
ATOM 3873 C C . LYS A 1 465 ? -23.163 23.320 16.556 1.00 90.00 465 LYS A C 1
ATOM 3875 O O . LYS A 1 465 ? -22.916 23.344 15.351 1.00 90.00 465 LYS A O 1
ATOM 3880 N N . CYS A 1 466 ? -24.368 23.569 17.067 1.00 87.81 466 CYS A N 1
ATOM 3881 C CA . CYS A 1 466 ? -25.558 23.860 16.269 1.00 87.81 466 CYS A CA 1
ATOM 3882 C C . CYS A 1 466 ? -25.351 25.043 15.316 1.00 87.81 466 CYS A C 1
ATOM 3884 O O . CYS A 1 466 ? -25.763 24.987 14.156 1.00 87.81 466 CYS A O 1
ATOM 3886 N N . ARG A 1 467 ? -24.659 26.089 15.780 1.00 83.31 467 ARG A N 1
ATOM 3887 C CA . ARG A 1 467 ? -24.257 27.213 14.930 1.00 83.31 467 ARG A CA 1
ATOM 3888 C C . ARG A 1 467 ? -23.257 26.794 13.853 1.00 83.31 467 ARG A C 1
ATOM 3890 O O . ARG A 1 467 ? -23.442 27.134 12.693 1.00 83.31 467 ARG A O 1
ATOM 3897 N N . SER A 1 468 ? -22.205 26.058 14.220 1.00 83.06 468 SER A N 1
ATOM 3898 C CA . SER A 1 468 ? -21.133 25.670 13.285 1.00 83.06 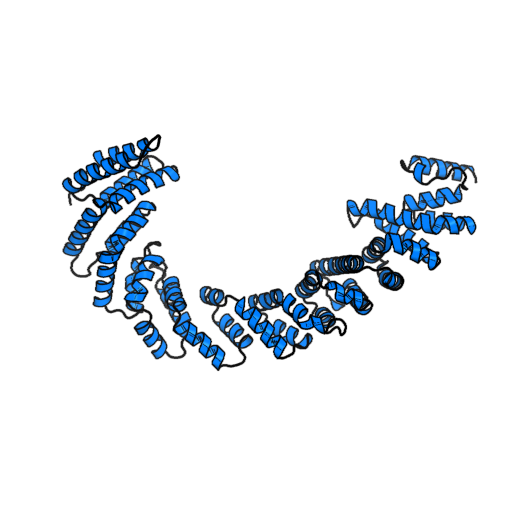468 SER A CA 1
ATOM 3899 C C . SER A 1 468 ? -21.627 24.854 12.085 1.00 83.06 468 SER A C 1
ATOM 3901 O O . SER A 1 468 ? -21.035 24.922 11.013 1.00 83.06 468 SER A O 1
ATOM 3903 N N . ILE A 1 469 ? -22.723 24.113 12.261 1.00 85.00 469 ILE A N 1
ATOM 3904 C CA . ILE A 1 469 ? -23.356 23.303 11.214 1.00 85.00 469 ILE A CA 1
ATOM 3905 C C . ILE A 1 469 ? -24.530 24.023 10.529 1.00 85.00 469 ILE A C 1
ATOM 3907 O O . ILE A 1 469 ? -25.245 23.399 9.752 1.00 85.00 469 ILE A O 1
ATOM 3911 N N . ASN A 1 470 ? -24.751 25.314 10.820 1.00 82.06 470 ASN A N 1
ATOM 3912 C CA . ASN A 1 470 ? -25.872 26.118 10.319 1.00 82.06 470 ASN A CA 1
ATOM 3913 C C . ASN A 1 470 ? -27.243 25.434 10.495 1.00 82.06 470 ASN A C 1
ATOM 3915 O O . ASN A 1 470 ? -28.082 25.459 9.593 1.00 82.06 470 ASN A O 1
ATOM 3919 N N . ALA A 1 471 ? -27.479 24.809 11.655 1.00 83.50 471 ALA A N 1
ATOM 3920 C CA . ALA A 1 471 ? -28.745 24.137 11.933 1.00 83.50 471 ALA A CA 1
ATOM 3921 C C . ALA A 1 471 ? -29.934 25.117 11.848 1.00 83.50 471 ALA A C 1
ATOM 3923 O O . ALA A 1 471 ? -29.872 26.251 12.340 1.00 83.50 471 ALA A O 1
ATOM 3924 N N . SER A 1 472 ? -31.044 24.663 11.254 1.00 89.44 472 SER A N 1
ATOM 3925 C CA . SER A 1 472 ? -32.280 25.449 11.175 1.00 89.44 472 SER A CA 1
ATOM 3926 C C . SER A 1 472 ? -32.796 25.806 12.575 1.00 89.44 472 SER A C 1
ATOM 3928 O O . SER A 1 472 ? -32.474 25.147 13.564 1.00 89.44 472 SER A O 1
ATOM 3930 N N . ARG A 1 473 ? -33.615 26.859 12.687 1.00 86.75 473 ARG A N 1
ATOM 3931 C CA . ARG A 1 473 ? -34.205 27.254 13.979 1.00 86.75 473 ARG A CA 1
ATOM 3932 C C . ARG A 1 473 ? -35.015 26.113 14.614 1.00 86.75 473 ARG A C 1
ATOM 3934 O O . ARG A 1 473 ? -34.893 25.905 15.813 1.00 86.75 473 ARG A O 1
ATOM 3941 N N . ALA A 1 474 ? -35.769 25.361 13.809 1.00 88.75 474 ALA A N 1
ATOM 3942 C CA . ALA A 1 474 ? -36.538 24.202 14.266 1.00 88.75 474 ALA A CA 1
ATOM 3943 C C . ALA A 1 474 ? -35.634 23.066 14.779 1.00 88.75 474 ALA A C 1
ATOM 3945 O O . ALA A 1 474 ? -35.852 22.567 15.874 1.00 88.75 474 ALA A O 1
ATOM 3946 N N . ALA A 1 475 ? -34.563 22.730 14.052 1.00 88.38 475 ALA A N 1
ATOM 3947 C CA . ALA A 1 475 ? -33.624 21.688 14.479 1.00 88.38 475 ALA A CA 1
ATOM 3948 C C . ALA A 1 475 ? -32.856 22.069 15.757 1.00 88.38 475 ALA A C 1
ATOM 3950 O O . ALA A 1 475 ? -32.480 21.206 16.545 1.00 88.38 475 ALA A O 1
ATOM 3951 N N . ARG A 1 476 ? -32.594 23.366 15.970 1.00 89.75 476 ARG A N 1
ATOM 3952 C CA . ARG A 1 476 ? -32.000 23.862 17.221 1.00 89.75 476 ARG A CA 1
ATOM 3953 C C . ARG A 1 476 ? -32.966 23.750 18.393 1.00 89.75 476 ARG A C 1
ATOM 3955 O O . ARG A 1 476 ? -32.547 23.313 19.457 1.00 89.75 476 ARG A O 1
ATOM 3962 N N . LEU A 1 477 ? -34.229 24.125 18.180 1.00 90.81 477 LEU A N 1
ATOM 3963 C CA . LEU A 1 477 ? -35.284 24.005 19.184 1.00 90.81 477 LEU A CA 1
ATOM 3964 C C . LEU A 1 477 ? -35.407 22.557 19.674 1.00 90.81 477 LEU A C 1
ATOM 3966 O O . LEU A 1 477 ? -35.255 22.316 20.864 1.00 90.81 477 LEU A O 1
ATOM 3970 N N . GLU A 1 478 ? -35.545 21.607 18.747 1.00 91.19 478 GLU A N 1
ATOM 3971 C CA . GLU A 1 478 ? -35.658 20.173 19.047 1.00 91.19 478 GLU A CA 1
ATOM 3972 C C . GLU A 1 478 ? -34.488 19.658 19.903 1.00 91.19 478 GLU A C 1
ATOM 3974 O O . GLU A 1 478 ? -34.681 18.964 20.899 1.00 91.19 478 GLU A O 1
ATOM 3979 N N . LYS A 1 479 ? -33.253 20.052 19.572 1.00 92.00 479 LYS A N 1
ATOM 3980 C CA . LYS A 1 479 ? -32.055 19.658 20.331 1.00 92.00 479 LYS A CA 1
ATOM 3981 C C . LYS A 1 479 ? -32.014 20.256 21.729 1.00 92.00 479 LYS A C 1
ATOM 3983 O O . LYS A 1 479 ? -31.589 19.592 22.670 1.00 92.00 479 LYS A O 1
ATOM 3988 N N . PHE A 1 480 ? -32.410 21.517 21.874 1.00 93.81 480 PHE A N 1
ATOM 3989 C CA . PHE A 1 480 ? -32.427 22.177 23.177 1.00 93.81 480 PHE A CA 1
ATOM 3990 C C . PHE A 1 480 ? -33.511 21.575 24.068 1.00 93.81 480 PHE A C 1
ATOM 3992 O O . PHE A 1 480 ? -33.225 21.229 25.209 1.00 93.81 480 PHE A O 1
ATOM 3999 N N . GLU A 1 481 ? -34.705 21.341 23.524 1.00 91.81 481 GLU A N 1
ATOM 4000 C CA . GLU A 1 481 ? -35.781 20.631 24.219 1.00 91.81 481 GLU A CA 1
ATOM 4001 C C . GLU A 1 481 ? -35.354 19.220 24.626 1.00 91.81 481 GLU A C 1
ATOM 4003 O O . GLU A 1 481 ? -35.588 18.815 25.761 1.00 91.81 481 GLU A O 1
ATOM 4008 N N . MET A 1 482 ? -34.654 18.487 23.756 1.00 92.38 482 MET A N 1
ATOM 4009 C CA . MET A 1 482 ? -34.118 17.170 24.094 1.00 92.38 482 MET A CA 1
ATOM 4010 C C . MET A 1 482 ? -33.109 17.234 25.250 1.00 92.38 482 MET A C 1
ATOM 4012 O O . MET A 1 482 ? -33.192 16.432 26.178 1.00 92.38 482 MET A O 1
ATOM 4016 N N . LEU A 1 483 ? -32.186 18.204 25.243 1.00 94.44 483 LEU A N 1
ATOM 4017 C CA . LEU A 1 483 ? -31.264 18.425 26.361 1.00 94.44 483 LEU A CA 1
ATOM 4018 C C . LEU A 1 483 ? -32.033 18.708 27.661 1.00 94.44 483 LEU A C 1
ATOM 4020 O O . LEU A 1 483 ? -31.703 18.151 28.706 1.00 94.44 483 LEU A O 1
ATOM 4024 N N . PHE A 1 484 ? -33.052 19.564 27.607 1.00 93.88 484 PHE A N 1
ATOM 4025 C CA . PHE A 1 484 ? -33.837 19.930 28.784 1.00 93.88 484 PHE A CA 1
ATOM 4026 C C . PHE A 1 484 ? -34.641 18.751 29.319 1.00 93.88 484 PHE A C 1
ATOM 4028 O O . PHE A 1 484 ? -34.588 18.482 30.515 1.00 93.88 484 PHE A O 1
ATOM 4035 N N . ASN A 1 485 ? -35.282 17.979 28.446 1.00 90.38 485 ASN A N 1
ATOM 4036 C CA . ASN A 1 485 ? -35.998 16.764 28.826 1.00 90.38 485 ASN A CA 1
ATOM 4037 C C . ASN A 1 485 ? -35.086 15.719 29.481 1.00 90.38 485 ASN A C 1
ATOM 4039 O O . ASN A 1 485 ? -35.524 15.003 30.380 1.00 90.38 485 ASN A O 1
ATOM 4043 N N . LEU A 1 486 ? -33.818 15.643 29.065 1.00 89.62 486 LEU A N 1
ATOM 4044 C CA . LEU A 1 486 ? -32.858 14.691 29.621 1.00 89.62 486 LEU A CA 1
ATOM 4045 C C . LEU A 1 486 ? -32.359 15.045 31.021 1.00 89.62 486 LEU A C 1
ATOM 4047 O O . LEU A 1 486 ? -31.949 14.138 31.743 1.00 89.62 486 LEU A O 1
ATOM 4051 N N . PHE A 1 487 ? -32.344 16.329 31.387 1.00 91.62 487 PHE A N 1
ATOM 4052 C CA . PHE A 1 487 ? -31.609 16.783 32.569 1.00 91.62 487 PHE A CA 1
ATOM 4053 C C . PHE A 1 487 ? -32.383 17.709 33.520 1.00 91.62 487 PHE A C 1
ATOM 4055 O O . PHE A 1 487 ? -32.038 17.805 34.699 1.00 91.62 487 PHE A O 1
ATOM 4062 N N . LEU A 1 488 ? -33.424 18.401 33.052 1.00 90.75 488 LEU A N 1
ATOM 4063 C CA . LEU A 1 488 ? -34.197 19.363 33.839 1.00 90.75 488 LEU A CA 1
ATOM 4064 C C . LEU A 1 488 ? -35.522 18.742 34.286 1.00 90.75 488 LEU A C 1
ATOM 4066 O O . LEU A 1 488 ? -36.551 18.888 33.634 1.00 90.75 488 LEU A O 1
ATOM 4070 N N . HIS A 1 489 ? -35.486 18.061 35.432 1.00 86.06 489 HIS A N 1
ATOM 4071 C CA . HIS A 1 489 ? -36.643 17.348 35.992 1.00 86.06 489 HIS A CA 1
ATOM 4072 C C . HIS A 1 489 ? -37.375 18.099 37.116 1.00 86.06 489 HIS A C 1
ATOM 4074 O O . HIS A 1 489 ? -38.355 17.590 37.650 1.00 86.06 489 HIS A O 1
ATOM 4080 N N . SER A 1 490 ? -36.909 19.286 37.515 1.00 87.94 490 SER A N 1
ATOM 4081 C CA . SER A 1 490 ? -37.591 20.121 38.510 1.00 87.94 490 SER A CA 1
ATOM 4082 C C . SER A 1 490 ? -37.461 21.608 38.175 1.00 87.94 490 SER A C 1
ATOM 4084 O O . SER A 1 490 ? -36.503 22.029 37.516 1.00 87.94 490 SER A O 1
ATOM 4086 N N . LEU A 1 491 ? -38.417 22.414 38.650 1.00 87.94 491 LEU A N 1
ATOM 4087 C CA . LEU A 1 491 ? -38.372 23.871 38.500 1.00 87.94 491 LEU A CA 1
ATOM 4088 C C . LEU A 1 491 ? -37.141 24.470 39.198 1.00 87.94 491 LEU A C 1
ATOM 4090 O O . LEU A 1 491 ? -36.513 25.381 38.668 1.00 87.94 491 LEU A O 1
ATOM 4094 N N . GLU A 1 492 ? -36.763 23.921 40.351 1.00 89.56 492 GLU A N 1
ATOM 4095 C CA . GLU A 1 492 ? -35.568 24.336 41.085 1.00 89.56 492 GLU A CA 1
ATOM 4096 C C . GLU A 1 492 ? -34.298 24.106 40.254 1.00 89.56 492 GLU A C 1
ATOM 4098 O O . GLU A 1 492 ? -33.516 25.034 40.046 1.00 89.56 492 GLU A O 1
ATOM 4103 N N . THR A 1 493 ? -34.126 22.903 39.691 1.00 89.44 493 THR A N 1
ATOM 4104 C CA . THR A 1 493 ? -32.981 22.580 38.825 1.00 89.44 493 THR A CA 1
ATOM 4105 C C . THR A 1 493 ? -32.928 23.509 37.611 1.00 89.44 493 THR A C 1
ATOM 4107 O O . THR A 1 493 ? -31.852 24.000 37.269 1.00 89.44 493 THR A O 1
ATOM 4110 N N . LYS A 1 494 ? -34.077 23.798 36.983 1.00 93.06 494 LYS A N 1
ATOM 4111 C CA . LYS A 1 494 ? -34.172 24.740 35.857 1.00 93.06 494 LYS A CA 1
ATOM 4112 C C . LYS A 1 494 ? -33.661 26.129 36.246 1.00 93.06 494 LYS A C 1
ATOM 4114 O O . LYS A 1 494 ? -32.813 26.678 35.544 1.00 93.06 494 LYS A O 1
ATOM 4119 N N . GLU A 1 495 ? -34.139 26.697 37.351 1.00 92.69 495 GLU A N 1
ATOM 4120 C CA . GLU A 1 495 ? -33.750 28.054 37.755 1.00 92.69 495 GLU A CA 1
ATOM 4121 C C . GLU A 1 495 ? -32.273 28.144 38.167 1.00 92.69 495 GLU A C 1
ATOM 4123 O O . GLU A 1 495 ? -31.582 29.088 37.776 1.00 92.69 495 GLU A O 1
ATOM 4128 N N . VAL A 1 496 ? -31.733 27.133 38.856 1.00 93.75 496 VAL A N 1
ATOM 4129 C CA . VAL A 1 496 ? -30.296 27.096 39.180 1.00 93.75 496 VAL A CA 1
ATOM 4130 C C . VAL A 1 496 ? -29.450 26.964 37.909 1.00 93.75 496 VAL A C 1
ATOM 4132 O O . VAL A 1 496 ? -28.456 27.683 37.753 1.00 93.75 496 VAL A O 1
ATOM 4135 N N . PHE A 1 497 ? -29.845 26.095 36.973 1.00 95.00 497 PHE A N 1
ATOM 4136 C CA . PHE A 1 497 ? -29.154 25.938 35.693 1.00 95.00 497 PHE A CA 1
ATOM 4137 C C . PHE A 1 497 ? -29.148 27.244 34.891 1.00 95.00 497 PHE A C 1
ATOM 4139 O O . PHE A 1 497 ? -28.096 27.650 34.400 1.00 95.00 497 PHE A O 1
ATOM 4146 N N . LYS A 1 498 ? -30.282 27.955 34.824 1.00 93.62 498 LYS A N 1
ATOM 4147 C CA . LYS A 1 498 ? -30.395 29.261 34.151 1.00 93.62 498 LYS A CA 1
ATOM 4148 C C . LYS A 1 498 ? -29.392 30.279 34.678 1.00 93.62 498 LYS A C 1
ATOM 4150 O O . LYS A 1 498 ? -28.739 30.960 33.883 1.00 93.62 498 LYS A O 1
ATOM 4155 N N . VAL A 1 499 ? -29.256 30.384 36.001 1.00 93.75 499 VAL A N 1
ATOM 4156 C CA . VAL A 1 499 ? -28.295 31.300 36.632 1.00 93.75 499 VAL A CA 1
ATOM 4157 C C . VAL A 1 499 ? -26.865 30.920 36.250 1.00 93.75 499 VAL A C 1
ATOM 4159 O O . VAL A 1 499 ? -26.120 31.775 35.769 1.00 93.75 499 VAL A O 1
ATOM 4162 N N . ARG A 1 500 ? -26.493 29.640 36.389 1.00 94.12 500 ARG A N 1
ATOM 4163 C CA . ARG A 1 500 ? -25.136 29.161 36.071 1.00 94.12 500 ARG A CA 1
ATOM 4164 C C . ARG A 1 500 ? -24.790 29.321 34.591 1.00 94.12 500 ARG A C 1
ATOM 4166 O O . ARG A 1 500 ? -23.711 29.809 34.265 1.00 94.12 500 ARG A O 1
ATOM 4173 N N . TYR A 1 501 ? -25.718 28.980 33.701 1.00 92.62 501 TYR A N 1
ATOM 4174 C CA . TYR A 1 501 ? -25.558 29.163 32.261 1.00 92.62 501 TYR A CA 1
ATOM 4175 C C . TYR A 1 501 ? -25.349 30.638 31.906 1.00 92.62 501 TYR A C 1
ATOM 4177 O O . TYR A 1 501 ? -24.407 30.971 31.190 1.00 92.62 501 TYR A O 1
ATOM 4185 N N . ARG A 1 502 ? -26.165 31.547 32.460 1.00 90.38 502 ARG A N 1
ATOM 4186 C CA . ARG A 1 502 ? -26.020 32.992 32.229 1.00 90.38 502 ARG A CA 1
ATOM 4187 C C . ARG A 1 502 ? -24.673 33.522 32.722 1.00 90.38 502 ARG A C 1
ATOM 4189 O O . ARG A 1 502 ? -24.052 34.315 32.019 1.00 90.38 502 ARG A O 1
ATOM 4196 N N . MET A 1 503 ? -24.220 33.091 33.900 1.00 90.06 503 MET A N 1
ATOM 4197 C CA . MET A 1 503 ? -22.897 33.458 34.416 1.00 90.06 503 MET A CA 1
ATOM 4198 C C . MET A 1 503 ? -21.789 33.013 33.457 1.00 90.06 503 MET A C 1
ATOM 4200 O O . MET A 1 503 ? -20.978 33.840 33.052 1.00 90.06 503 MET A O 1
ATOM 4204 N N . TYR A 1 504 ? -21.820 31.752 33.016 1.00 90.25 504 TYR A N 1
ATOM 4205 C CA . TYR A 1 504 ? -20.827 31.208 32.090 1.00 90.25 504 TYR A CA 1
ATOM 4206 C C . TYR A 1 504 ? -20.808 31.953 30.747 1.00 90.25 504 TYR A C 1
ATOM 4208 O O . TYR A 1 504 ? -19.745 32.301 30.236 1.00 90.25 504 TYR A O 1
ATOM 4216 N N . VAL A 1 505 ? -21.980 32.234 30.167 1.00 88.44 505 VAL A N 1
ATOM 4217 C CA . VAL A 1 505 ? -22.078 32.986 28.906 1.00 88.44 505 VAL A CA 1
ATOM 4218 C C . VAL A 1 505 ? -21.496 34.390 29.059 1.00 88.44 505 VAL A C 1
ATOM 4220 O O . VAL A 1 505 ? -20.723 34.812 28.205 1.00 88.44 505 VAL A O 1
ATOM 4223 N N . ASN A 1 506 ? -21.808 35.092 30.151 1.00 86.81 506 ASN A N 1
ATOM 4224 C CA . ASN A 1 506 ? -21.293 36.440 30.398 1.00 86.81 506 ASN A CA 1
ATOM 4225 C C . ASN A 1 506 ? -19.773 36.473 30.607 1.00 86.81 506 ASN A C 1
ATOM 4227 O O . ASN A 1 506 ? -19.128 37.453 30.239 1.00 86.81 506 ASN A O 1
ATOM 4231 N N . GLU A 1 507 ? -19.210 35.430 31.214 1.00 86.44 507 GLU A N 1
ATOM 4232 C CA . GLU A 1 507 ? -17.783 35.349 31.523 1.00 86.44 507 GLU A CA 1
ATOM 4233 C C . GLU A 1 507 ? -16.942 34.939 30.304 1.00 86.44 507 GLU A C 1
ATOM 4235 O O . GLU A 1 507 ? -15.869 35.497 30.078 1.00 86.44 507 GLU A O 1
ATOM 4240 N N . PHE A 1 508 ? -17.436 34.004 29.484 1.00 82.81 508 PHE A N 1
ATOM 4241 C CA . PHE A 1 508 ? -16.622 33.348 28.453 1.00 82.81 508 PHE A CA 1
ATOM 4242 C C . PHE A 1 508 ? -17.035 33.640 27.003 1.00 82.81 508 PHE A C 1
ATOM 4244 O O . PHE A 1 508 ? -16.274 33.321 26.086 1.00 82.81 508 PHE A O 1
ATOM 4251 N N . ILE A 1 509 ? -18.205 34.238 26.749 1.00 80.06 509 ILE A N 1
ATOM 4252 C CA . ILE A 1 509 ? -18.734 34.441 25.390 1.00 80.06 509 ILE A CA 1
ATOM 4253 C C . ILE A 1 509 ? -18.912 35.938 25.096 1.00 80.06 509 ILE A C 1
ATOM 4255 O O . ILE A 1 509 ? -19.629 36.646 25.794 1.00 80.06 509 ILE A O 1
ATOM 4259 N N . SER A 1 510 ? -18.297 36.436 24.016 1.00 72.31 510 SER A N 1
ATOM 4260 C CA . SER A 1 510 ? -18.402 37.845 23.600 1.00 72.31 510 SER A CA 1
ATOM 4261 C C . SER A 1 510 ? -18.594 38.021 22.083 1.00 72.31 510 SER A C 1
ATOM 4263 O O . SER A 1 510 ? -18.322 37.125 21.281 1.00 72.31 510 SER A O 1
ATOM 4265 N N . GLY A 1 511 ? -19.096 39.193 21.669 1.00 67.44 511 GLY A N 1
ATOM 4266 C CA . GLY A 1 511 ? -19.261 39.586 20.258 1.00 67.44 511 GLY A CA 1
ATOM 4267 C C . GLY A 1 511 ? -20.528 39.046 19.570 1.00 67.44 511 GLY A C 1
ATOM 4268 O O . GLY A 1 511 ? -21.510 38.713 20.227 1.00 67.44 511 GLY A O 1
ATOM 4269 N N . ARG A 1 512 ? -20.519 38.914 18.227 1.00 55.84 512 ARG A N 1
ATOM 4270 C CA . ARG A 1 512 ? -21.641 38.378 17.397 1.00 55.84 512 ARG A CA 1
ATOM 4271 C C . ARG A 1 512 ? -21.942 36.883 17.626 1.00 55.84 512 ARG A C 1
ATOM 4273 O O . ARG A 1 512 ? -22.470 36.191 16.758 1.00 55.84 512 ARG A O 1
ATOM 4280 N N . VAL A 1 513 ? -21.485 36.341 18.745 1.00 66.00 513 VAL A N 1
ATOM 4281 C CA . VAL A 1 513 ? -21.692 34.962 19.177 1.00 66.00 513 VAL A CA 1
ATOM 4282 C C . VAL A 1 513 ? -22.861 34.880 20.157 1.00 66.00 513 VAL A C 1
ATOM 4284 O O . VAL A 1 513 ? -23.461 33.825 20.260 1.00 66.00 513 VAL A O 1
ATOM 4287 N N . VAL A 1 514 ? -23.239 35.994 20.792 1.00 77.50 514 VAL A N 1
ATOM 4288 C CA . VAL A 1 514 ? -24.224 36.045 21.885 1.00 77.50 514 VAL A CA 1
ATOM 4289 C C . VAL A 1 514 ? -25.657 35.703 21.444 1.00 77.50 514 VAL A C 1
ATOM 4291 O O . VAL A 1 514 ? -26.391 35.108 22.224 1.00 77.50 514 VAL A O 1
ATOM 4294 N N . GLU A 1 515 ? -26.056 35.993 20.199 1.00 80.50 515 GLU A N 1
ATOM 4295 C CA . GLU A 1 515 ? -27.438 35.778 19.719 1.00 80.50 515 GLU A CA 1
ATOM 4296 C C . GLU A 1 515 ? -27.907 34.316 19.825 1.00 80.50 515 GLU A C 1
ATOM 4298 O O . GLU A 1 515 ? -29.035 34.062 20.239 1.00 80.50 515 GLU A O 1
ATOM 4303 N N . ASP A 1 516 ? -27.046 33.341 19.516 1.00 81.94 516 ASP A N 1
ATOM 4304 C CA . ASP A 1 516 ? -27.408 31.918 19.606 1.00 81.94 516 ASP A CA 1
ATOM 4305 C C . ASP A 1 516 ? -27.552 31.442 21.061 1.00 81.94 516 ASP A C 1
ATOM 4307 O O . ASP A 1 516 ? -28.366 30.566 21.356 1.00 81.94 516 ASP A O 1
ATOM 4311 N N . TYR A 1 517 ? -26.788 32.040 21.978 1.00 86.62 517 TYR A N 1
ATOM 4312 C CA . TYR A 1 517 ? -26.853 31.739 23.409 1.00 86.62 517 TYR A CA 1
ATOM 4313 C C . TYR A 1 517 ? -28.065 32.406 24.064 1.00 86.62 517 TYR A C 1
ATOM 4315 O O . TYR A 1 517 ? -28.640 31.820 24.979 1.00 86.62 517 TYR A O 1
ATOM 4323 N N . LEU A 1 518 ? -28.479 33.580 23.570 1.00 86.44 518 LEU A N 1
ATOM 4324 C CA . LEU A 1 518 ? -29.749 34.214 23.932 1.00 86.44 518 LEU A CA 1
ATOM 4325 C C . LEU A 1 518 ? -30.934 33.399 23.418 1.00 86.44 518 LEU A C 1
ATOM 4327 O O . LEU A 1 518 ? -31.849 33.140 24.183 1.00 86.44 518 LEU A O 1
ATOM 4331 N N . PHE A 1 519 ? -30.881 32.897 22.179 1.00 87.94 519 PHE A N 1
ATOM 4332 C CA . PHE A 1 519 ? -31.923 32.005 21.669 1.00 87.94 519 PHE A CA 1
ATOM 4333 C C . PHE A 1 519 ? -32.060 30.736 22.526 1.00 87.94 519 PHE A C 1
ATOM 4335 O O . PHE A 1 519 ? -33.173 30.349 22.861 1.00 87.94 519 PHE A O 1
ATOM 4342 N N . PHE A 1 520 ? -30.951 30.110 22.937 1.00 91.69 520 PHE A N 1
ATOM 4343 C CA . PHE A 1 520 ? -30.996 29.000 23.899 1.00 91.69 520 PHE A CA 1
ATOM 4344 C C . PHE A 1 520 ? -31.638 29.414 25.231 1.00 91.69 520 PHE A C 1
ATOM 4346 O O . PHE A 1 520 ? -32.420 28.653 25.793 1.00 91.69 520 PHE A O 1
ATOM 4353 N N . PHE A 1 521 ? -31.329 30.619 25.721 1.00 91.50 521 PHE A N 1
ATOM 4354 C CA . PHE A 1 521 ? -31.918 31.162 26.944 1.00 91.50 521 PHE A CA 1
ATOM 4355 C C . PHE A 1 521 ? -33.436 31.362 26.813 1.00 91.50 521 PHE A C 1
ATOM 4357 O O . PHE A 1 521 ? -34.166 30.965 27.714 1.00 91.50 521 PHE A O 1
ATOM 4364 N N . ASP A 1 522 ? -33.913 31.893 25.685 1.00 90.62 522 ASP A N 1
ATOM 4365 C CA . ASP A 1 522 ? -35.343 32.082 25.411 1.00 90.62 522 ASP A CA 1
ATOM 4366 C C . ASP A 1 522 ? -36.091 30.741 25.384 1.00 90.62 522 ASP A C 1
ATOM 4368 O O . ASP A 1 522 ? -37.181 30.616 25.945 1.00 90.62 522 ASP A O 1
ATOM 4372 N N . VAL A 1 523 ? -35.497 29.715 24.758 1.00 91.44 523 VAL A N 1
ATOM 4373 C CA . VAL A 1 523 ? -36.071 28.359 24.749 1.00 91.44 523 VAL A CA 1
ATOM 4374 C C . VAL A 1 523 ? -36.081 27.773 26.160 1.00 91.44 523 VAL A C 1
ATOM 4376 O O . VAL A 1 523 ? -37.083 27.200 26.572 1.00 91.44 523 VAL A O 1
ATOM 4379 N N . LEU A 1 524 ? -35.000 27.944 26.925 1.00 91.56 524 LEU A N 1
ATOM 4380 C CA . LEU A 1 524 ? -34.928 27.499 28.316 1.00 91.56 524 LEU A CA 1
ATOM 4381 C C . LEU A 1 524 ? -35.981 28.195 29.190 1.00 91.56 524 LEU A C 1
ATOM 4383 O O . LEU A 1 524 ? -36.608 27.541 30.018 1.00 91.56 524 LEU A O 1
ATOM 4387 N N . ASP A 1 525 ? -36.214 29.496 29.010 1.00 89.56 525 ASP A N 1
ATOM 4388 C CA . ASP A 1 525 ? -37.266 30.232 29.717 1.00 89.56 525 ASP A CA 1
ATOM 4389 C C . ASP A 1 525 ? -38.653 29.667 29.394 1.00 89.56 525 ASP A C 1
ATOM 4391 O O . ASP A 1 525 ? -39.415 29.372 30.320 1.00 89.56 525 ASP A O 1
ATOM 4395 N N . ALA A 1 526 ? -38.937 29.438 28.109 1.00 89.56 526 ALA A N 1
ATOM 4396 C CA . ALA A 1 526 ? -40.208 28.900 27.626 1.00 89.56 526 ALA A CA 1
ATOM 4397 C C . ALA A 1 526 ? -40.424 27.404 27.931 1.00 89.56 526 ALA A C 1
ATOM 4399 O O . ALA A 1 526 ? -41.559 26.942 27.887 1.00 89.56 526 ALA A O 1
ATOM 4400 N N . PHE A 1 527 ? -39.366 26.647 28.240 1.00 90.12 527 PHE A N 1
ATOM 4401 C CA . PHE A 1 527 ? -39.449 25.210 28.500 1.00 90.12 527 PHE A CA 1
ATOM 4402 C C . PHE A 1 527 ? -40.269 24.900 29.761 1.00 90.12 527 PHE A C 1
ATOM 4404 O O . PHE A 1 527 ? -39.898 25.297 30.871 1.00 90.12 527 PHE A O 1
ATOM 4411 N N . GLU A 1 528 ? -41.359 24.153 29.612 1.00 86.75 528 GLU A N 1
ATOM 4412 C CA . GLU A 1 528 ? -42.141 23.642 30.736 1.00 86.75 528 GLU A CA 1
ATOM 4413 C C . GLU A 1 528 ? -41.527 22.333 31.237 1.00 86.75 528 GLU A C 1
ATOM 4415 O O . GLU A 1 528 ? -41.390 21.367 30.490 1.00 86.75 528 GLU A O 1
ATOM 4420 N N . VAL A 1 529 ? -41.138 22.304 32.515 1.00 82.50 529 VAL A N 1
ATOM 4421 C CA . VAL A 1 529 ? -40.594 21.092 33.137 1.00 82.50 529 VAL A CA 1
ATOM 4422 C C . VAL A 1 529 ? -41.704 20.037 33.165 1.00 82.50 529 VAL A C 1
ATOM 4424 O O . VAL A 1 529 ? -42.764 20.317 33.735 1.00 82.50 529 VAL A O 1
ATOM 4427 N N . PRO A 1 530 ? -41.499 18.841 32.586 1.00 74.62 530 PRO A N 1
ATOM 4428 C CA . PRO A 1 530 ? -42.551 17.843 32.555 1.00 74.62 530 PRO A CA 1
ATOM 4429 C C . PRO A 1 530 ? -42.904 17.393 33.978 1.00 74.62 530 PRO A C 1
ATOM 4431 O O . PRO A 1 530 ? -42.021 17.139 34.800 1.00 74.62 530 PRO A O 1
ATOM 4434 N N . VAL A 1 531 ? -44.204 17.311 34.266 1.00 56.94 531 VAL A N 1
ATOM 4435 C CA . VAL A 1 531 ? -44.727 16.784 35.532 1.00 56.94 531 VAL A CA 1
ATOM 4436 C C . VAL A 1 531 ? -44.685 15.261 35.439 1.00 56.94 531 VAL A C 1
ATOM 4438 O O . VAL A 1 531 ? -45.407 14.685 34.626 1.00 56.94 531 VAL A O 1
ATOM 4441 N N . TRP A 1 532 ? -43.813 14.632 36.226 1.00 52.19 532 TRP A N 1
ATOM 4442 C CA . TRP A 1 532 ? -43.638 13.178 36.269 1.00 52.19 532 TRP A CA 1
ATOM 4443 C C . TRP A 1 532 ? -44.224 12.575 37.534 1.00 52.19 532 TRP A C 1
ATOM 4445 O O . TRP A 1 532 ? -43.890 13.093 38.626 1.00 52.19 532 TRP A O 1
#

pLDDT: mean 84.24, std 11.43, range [36.84, 95.56]

Organism: Bemisia tabaci (NCBI:txid7038)

Secondary structure (DSSP, 8-state):
-HHHHHHHHHHHHHH-TTGGGT--TTS-HHHHHHHHHHHTT-HHHHHHHHTTS-HHHHHHHHHHHHHHHHHHHHHHHTT-TT-HHHHHHHHHHHHHHTTS-HHHHHHHHHHHHHHHHHHHHHSTTTHHHHHHHHHHHGGG--HHHHHHHHHHHHHHHHHHHHTT--GGG-HHHHHHHHHHHHS-HHHHHGGGGTHHHHHHHHHHTT-HHHHHHHHT-GGGGGGHHHHHHHTHHHHHHHHHTT-HHHHHHHHHHTT--HHHHHHHHHHHHHH--HHHHHHTT-HHHHHHHHHHH-SSHHHHHHHHHHHHTSHHHHHHHHHHT-S-GGGHHHHHHHHHHHHHHH-SSHHHHHHHHHHHS-HHHHHHHIIIIIGGGT--TTHHHHHHHTT--HHHHHHHHHHHHHHHHHHHHHHHHHTT-HHHHHHHHHHHT--SS-HHHHHHHHHHHHHHHHHSHHHHHHHHHHHHHHHHTT--HHHHHHHHHHHHHHH--SHHHHHHHHHHHHHHHHHH--STTHHHHHHHHHHHHHPPPP--

Radius of gyration: 40.4 Å; chains: 1; bounding box: 80×66×113 Å